Protein AF-A0A538L9P2-F1 (afdb_monomer)

Radius of gyration: 28.15 Å; Cα contacts (8 Å, |Δi|>4): 1247; chains: 1; bounding box: 87×90×68 Å

Mean predicted aligned error: 9.41 Å

pLDDT: mean 83.04, std 17.04, range [26.48, 98.75]

Nearest PDB structures (foldseek):
  8xcn-assembly1_A  TM=7.394E-01  e=8.782E-17  Gluconobacter japonicus
  8xcm-assembly1_A  TM=6.997E-01  e=2.430E-17  Gluconobacter japonicus
  8k6k-assembly1_A  TM=6.818E-01  e=1.738E-17  Gluconobacter japonicus
  8k6j-assembly1_A  TM=6.832E-01  e=4.492E-17  Gluconobacter japonicus
  3r9u-assembly1_A  TM=2.198E-01  e=2.300E-03  Campylobacter jejuni

Sequence (650 aa):
MGGARATRAVDYLDFLLGADLRGRPPLYHLGRFSGRTPFLARCRPGTRFPQDGFRRYRRLDRTELTAWSLRLDGSAAHPGLDHNAGTLGPILGWRERYRDGLAALDRSSRTLFGQGFAELDPTRREIVIARADQSFIALAYAHGVEGTFAAPEYGGNAGLAGWRSIRFDGDRQPLGYVDPVSRCELAPVSGPESGSGAAAQLALDPAGLWRIVDGVLAKPNIGRDQRVARTAASRGPGLPGGALRSATPSGVSESRRRRRRRTRAVDAVIVGSGPGASMAAFVLARAGWHVVVLERGPNPYRALGRNGYSELTGDELKAFQRGYGWPDPLTEPRTFRSPDDAGPRSHVGPVNDLPALVGGGAGLATMLAPRMREVDFVPRTRLGDIPGAILVDWPLRYRDLEAHYDAVERIIGVQGRADDPFASRRHRRFPLPPGVPLYANEVIAAGADRLGLATPTGPLAIASRAYGGRRGCNECGRCWHYGCPIGAHGGMAPVVLGRAVATGRCEVKAHSFVHAIEASGSRVTGVRYVDGRGREHTVAARHVLLGAGPIEDARLMLLSGLADRDRSGLLGRGLVFHFQTFAGGYFPDRRLHSRRGRGLARMITEFCGPPTLEEARAWAGVPGGGVVEISGLGLFGPISEGQTYPRGES

Secondary structure (DSSP, 8-state):
--STTTTTHHHHHHHHHT--TTS--TTSB-SSB-S-SPPEETTEE-SPPPPB-TTSBPPP-HHHHHHHHHHHH-TTT-TTT-TTHHHH-----HHHHHHHHHHHHHHHHHHHHSS-TTTS-HHHHHHHHHHS-HHHHHHHHHHHHHHHHS-GGGS-SGGGHHHHHTT---S-SS--EE-TTT--EE--TTSTTSS-S--------HHHHHHTTBTTB--------GGGGGGS---------------------TTS------PPPEEEEEE--SHHHHHHHHHHHHTT--EEEE-SS----TTTTT----S--S-HIIIIIS-TTS--TTTS--EE--TT--SPPEE--SSS----STTGGGGTS--B-PPPPGGGG-HHHHH---TT------SS-HHHHHHHHHHHHHHHT-B--S--TTSPP-SS--SB---PBPHHHHHHHHHHHHTT---PBPPBSB-SSSBTTBPPP---S--TTT--TTS-B--HIIIIIHHHHHTTSEEEESSEEEEEEEEETTEEEEEEEEETTS-EEEEEEEEEEE-S-HHHHHHHHHHTT-GGG-SSS-TT---------------TT----TTSSBTTSEEE-GGG--SSHHHHHHTTTPPP---EEE--GGGS-HHHHHHHS-S---

Foldseek 3Di:
DAFLVVFVLVQLVCLLLVFDLVDQRLQAFQAAAQQPFAADAWLDGDPHTDPHRNLGGDRDFQLLSLLSCCQNCWCVVPVVSQPCCVFPNTRDHPPNLVVVQQVQLQVLCCVPPVGGLVPDDPVSNVVSCVVGDVVSVLVVLLSSLCLCQFDCSSVTCPVVRSCVVVVNPPQDPQPADQDPPVRGGHFFCQDPVVDPDDLPLPQQDLVVLVVLQVVLDDQPPPDDPCVVVVVVPDDDDDDDDDDDDDDDDDDDDDDDDPPPPPPPAWAEEEEAQADVSLQVLSSQLVVVTQYEYEFQAEEQCPQQLRFLAGSFYLGQSCQPVSPHQWDDCSSVFDWDDDPPDPDDTHGDPPDPTWGGYNLTNLQAALFQDADDFQVNQQLCLLQPDDPPADDDRHPDGCVNCLSVSSSLQQLLQKEFAPPDPQHHDHPDGGPHHDGDDQQLLVVVQVVCVVVVFDKGWGIGSFACHDGSSFGHDSQQLARHSRGDRRSRGSGSRRRRNSSSVNSVRYHYAYSWAWQEFDDDDPATQWTWTAHSVRDIDTRGHRYYHYDNDLVVSLNHCVSHVVCVVDPPNCRVHNDDDDDDDDDDDDDPVDDSPQRGGRFFGIKGAVQCAHRHPVRSVVVVSDHGPGIGTRGGPSNRDSSVVSSPDPDDPD

Solvent-accessible surface area (backbone atoms only — not comparable to full-atom values): 36074 Å² total; per-residue (Å²): 143,81,52,50,76,71,7,32,10,63,45,15,49,51,44,60,74,64,47,55,74,90,55,50,27,83,68,36,55,46,31,46,35,60,38,80,43,41,33,52,29,82,65,40,78,35,92,52,58,52,70,56,14,44,88,37,46,36,61,67,52,52,66,57,41,47,43,50,46,34,49,42,55,6,24,87,75,35,67,92,68,50,87,41,35,95,57,73,45,81,46,81,8,48,57,53,49,50,54,53,44,54,50,50,46,30,52,50,24,34,74,77,68,73,38,49,47,90,72,48,56,72,73,59,40,51,59,47,58,75,71,44,66,60,70,47,52,50,52,54,48,47,50,38,38,40,12,18,51,44,65,46,83,49,46,7,8,41,94,46,41,35,31,56,75,72,71,45,83,69,84,47,49,48,61,37,46,65,41,87,84,81,65,34,48,29,45,36,91,18,22,95,74,76,50,99,58,78,87,67,76,50,65,66,54,55,66,59,58,44,61,78,26,60,89,61,50,76,78,73,87,59,73,73,70,67,83,66,60,70,80,74,73,82,78,84,88,85,85,82,88,82,80,92,81,89,82,84,91,78,91,80,78,97,81,86,81,84,74,74,76,74,71,76,64,34,51,30,35,31,39,20,34,15,57,69,28,14,50,51,45,26,55,41,20,71,56,68,35,41,33,39,33,32,16,56,17,53,61,49,41,87,46,60,30,55,48,44,47,33,36,28,25,73,48,54,56,36,28,68,78,63,40,56,44,41,74,50,62,77,77,56,62,45,64,49,71,56,96,89,50,91,65,79,61,40,66,66,60,88,71,84,76,63,43,30,24,55,6,17,49,48,40,28,40,73,34,72,56,79,77,83,33,42,32,70,28,31,46,22,80,50,53,46,89,54,92,97,57,87,70,61,53,49,100,56,48,42,82,77,40,47,49,54,51,54,38,47,36,50,66,32,31,19,12,23,54,99,61,50,91,50,54,47,92,70,95,67,78,59,75,28,60,60,57,78,62,17,60,32,27,55,58,52,40,58,52,37,48,76,72,72,44,66,60,27,48,32,32,26,26,40,20,42,37,70,50,95,77,27,45,22,36,36,39,54,23,44,32,46,55,26,11,48,32,74,22,19,50,30,22,24,30,55,58,35,30,10,33,13,32,54,67,74,27,32,47,80,42,53,27,23,41,71,63,34,55,38,66,56,92,98,41,64,43,28,36,32,28,33,38,54,84,74,47,81,46,74,48,45,15,70,38,79,45,82,28,55,44,82,66,52,40,35,48,36,40,50,71,38,70,43,55,94,71,50,87,80,74,48,82,80,52,80,86,80,76,88,84,81,84,88,86,88,85,86,58,93,94,52,90,50,58,36,38,48,16,44,45,59,40,26,28,32,49,69,43,52,40,50,30,39,60,74,58,34,61,78,50,72,43,63,82,53,81,36,76,47,77,33,56,27,73,24,67,45,50,69,38,65,52,58,66,67,54,78,87,71,94,126

Structure (mmCIF, N/CA/C/O backbone):
data_AF-A0A538L9P2-F1
#
_entry.id   AF-A0A538L9P2-F1
#
loop_
_atom_site.group_PDB
_atom_site.id
_atom_site.type_symbol
_atom_site.label_atom_id
_atom_site.label_alt_id
_atom_site.label_comp_id
_atom_site.label_asym_id
_atom_site.label_entity_id
_atom_site.label_seq_id
_atom_site.pdbx_PDB_ins_code
_atom_site.Cartn_x
_atom_site.Cartn_y
_atom_site.Cartn_z
_atom_site.occupancy
_atom_site.B_iso_or_equiv
_atom_site.auth_seq_id
_atom_site.auth_comp_id
_atom_site.auth_asym_id
_atom_site.auth_atom_id
_atom_site.pdbx_PDB_model_num
ATOM 1 N N . MET A 1 1 ? 18.833 1.373 -32.480 1.00 34.81 1 MET A N 1
ATOM 2 C CA . MET A 1 1 ? 18.647 2.720 -31.891 1.00 34.81 1 MET A CA 1
ATOM 3 C C . MET A 1 1 ? 17.757 2.600 -30.661 1.00 34.81 1 MET A C 1
ATOM 5 O O . MET A 1 1 ? 16.541 2.617 -30.787 1.00 34.81 1 MET A O 1
ATOM 9 N N . GLY A 1 2 ? 18.341 2.389 -29.485 1.00 48.31 2 GLY A N 1
ATOM 10 C CA . GLY A 1 2 ? 17.611 2.262 -28.224 1.00 48.31 2 GLY A CA 1
ATOM 11 C C . GLY A 1 2 ? 18.515 2.754 -27.104 1.00 48.31 2 GLY A C 1
ATOM 12 O O . GLY A 1 2 ? 19.701 2.453 -27.114 1.00 48.31 2 GLY A O 1
ATOM 13 N N . GLY A 1 3 ? 17.996 3.597 -26.222 1.00 66.62 3 GLY A N 1
ATOM 14 C CA . GLY A 1 3 ? 18.772 4.212 -25.148 1.00 66.62 3 GLY A CA 1
ATOM 15 C C . GLY A 1 3 ? 18.120 5.500 -24.655 1.00 66.62 3 GLY A C 1
ATOM 16 O O . GLY A 1 3 ? 17.221 6.030 -25.312 1.00 66.62 3 GLY A O 1
ATOM 17 N N . ALA A 1 4 ? 18.605 6.017 -23.525 1.00 77.06 4 ALA A N 1
ATOM 18 C CA . ALA A 1 4 ? 18.059 7.185 -22.823 1.00 77.06 4 ALA A CA 1
ATOM 19 C C . ALA A 1 4 ? 17.860 8.427 -23.720 1.00 77.06 4 ALA A C 1
ATOM 21 O O . ALA A 1 4 ? 16.920 9.199 -23.536 1.00 77.06 4 ALA A O 1
ATOM 22 N N . ARG A 1 5 ? 18.712 8.608 -24.740 1.00 81.38 5 ARG A N 1
ATOM 23 C CA . ARG A 1 5 ? 18.586 9.704 -25.714 1.00 81.38 5 ARG A CA 1
ATOM 24 C C . ARG A 1 5 ? 17.359 9.551 -26.614 1.00 81.38 5 ARG A C 1
ATOM 26 O O . ARG A 1 5 ? 16.625 10.510 -26.815 1.00 81.38 5 ARG A O 1
ATOM 33 N N . ALA A 1 6 ? 17.122 8.348 -27.136 1.00 84.44 6 ALA A N 1
ATOM 34 C CA . ALA A 1 6 ? 15.993 8.070 -28.025 1.00 84.44 6 ALA A CA 1
ATOM 35 C C . ALA A 1 6 ? 14.648 8.146 -27.286 1.00 84.44 6 ALA A C 1
ATOM 37 O O . ALA A 1 6 ? 13.630 8.481 -27.884 1.00 84.44 6 ALA A O 1
ATOM 38 N N . THR A 1 7 ? 14.650 7.863 -25.982 1.00 90.69 7 THR A N 1
ATOM 39 C CA . THR A 1 7 ? 13.464 7.964 -25.127 1.00 90.69 7 THR A CA 1
ATOM 40 C C . THR A 1 7 ? 13.250 9.360 -24.550 1.00 90.69 7 THR A C 1
ATOM 42 O O . THR A 1 7 ? 12.228 9.572 -23.906 1.00 90.69 7 THR A O 1
ATOM 45 N N . ARG A 1 8 ? 14.162 10.316 -24.786 1.00 93.44 8 ARG A N 1
ATOM 46 C CA . ARG A 1 8 ? 14.170 11.639 -24.133 1.00 93.44 8 ARG A CA 1
ATOM 47 C C . ARG A 1 8 ? 14.115 11.531 -22.603 1.00 93.44 8 ARG A C 1
ATOM 49 O O . ARG A 1 8 ? 13.429 12.295 -21.939 1.00 93.44 8 ARG A O 1
ATOM 56 N N . ALA A 1 9 ? 14.853 10.586 -22.019 1.00 93.31 9 ALA A N 1
ATOM 57 C CA . ALA A 1 9 ? 14.920 10.442 -20.562 1.00 93.31 9 ALA A CA 1
ATOM 58 C C . ALA A 1 9 ? 15.523 11.679 -19.863 1.00 93.31 9 ALA A C 1
ATOM 60 O O . ALA A 1 9 ? 15.272 11.896 -18.683 1.00 93.31 9 ALA A O 1
ATOM 61 N N . VAL A 1 10 ? 16.289 12.509 -20.581 1.00 92.38 10 VAL A N 1
ATOM 62 C CA . VAL A 1 10 ? 16.788 13.793 -20.059 1.00 92.38 10 VAL A CA 1
ATOM 63 C C . VAL A 1 10 ? 15.657 14.793 -19.806 1.00 92.38 10 VAL A C 1
ATOM 65 O O . VAL A 1 10 ? 15.643 15.442 -18.771 1.00 92.38 10 VAL A O 1
ATOM 68 N N . ASP A 1 11 ? 14.642 14.839 -20.663 1.00 95.06 11 ASP A N 1
ATOM 69 C CA . ASP A 1 11 ? 13.488 15.715 -20.469 1.00 95.06 11 ASP A CA 1
ATOM 70 C C . ASP A 1 11 ? 12.693 15.338 -19.214 1.00 95.06 11 ASP A C 1
ATOM 72 O O . ASP A 1 11 ? 12.175 16.208 -18.520 1.00 95.06 11 ASP A O 1
ATOM 76 N N . TYR A 1 12 ? 12.622 14.043 -18.885 1.00 95.75 12 TYR A N 1
ATOM 77 C CA . TYR A 1 12 ? 12.078 13.593 -17.602 1.00 95.75 12 TYR A CA 1
ATOM 78 C C . TYR A 1 12 ? 12.861 14.178 -16.421 1.00 95.75 12 TYR A C 1
ATOM 80 O O . TYR A 1 12 ? 12.257 14.650 -15.458 1.00 95.75 12 TYR A O 1
ATOM 88 N N . LEU A 1 13 ? 14.196 14.162 -16.497 1.00 94.75 13 LEU A N 1
ATOM 89 C CA . LEU A 1 13 ? 15.053 14.742 -15.464 1.00 94.75 13 LEU A CA 1
ATOM 90 C C . LEU A 1 13 ? 14.821 16.244 -15.328 1.00 94.75 13 LEU A C 1
ATOM 92 O O . LEU A 1 13 ? 14.666 16.719 -14.205 1.00 94.75 13 LEU A O 1
ATOM 96 N N . ASP A 1 14 ? 14.724 16.970 -16.440 1.00 93.50 14 ASP A N 1
ATOM 97 C CA . ASP A 1 14 ? 14.429 18.405 -16.429 1.00 93.50 14 ASP A CA 1
ATOM 98 C C . ASP A 1 14 ? 13.055 18.685 -15.804 1.00 93.50 14 ASP A C 1
ATOM 100 O O . ASP A 1 14 ? 12.916 19.589 -14.980 1.00 93.50 14 ASP A O 1
ATOM 104 N N . PHE A 1 15 ? 12.044 17.869 -16.115 1.00 92.62 15 PHE A N 1
ATOM 105 C CA . PHE A 1 15 ? 10.709 17.975 -15.517 1.00 92.62 15 PHE A CA 1
ATOM 106 C C . PHE A 1 15 ? 10.709 17.686 -14.011 1.00 92.62 15 PHE A C 1
ATOM 108 O O . PHE A 1 15 ? 10.033 18.381 -13.248 1.00 92.62 15 PHE A O 1
ATOM 115 N N . LEU A 1 16 ? 11.443 16.660 -13.576 1.00 95.56 16 LEU A N 1
ATOM 116 C CA . LEU A 1 16 ? 11.519 16.246 -12.177 1.00 95.56 16 LEU A CA 1
ATOM 117 C C . LEU A 1 16 ? 12.330 17.241 -11.342 1.00 95.56 16 LEU A C 1
ATOM 119 O O . LEU A 1 16 ? 11.842 17.754 -10.334 1.00 95.56 16 LEU A O 1
ATOM 123 N N . LEU A 1 17 ? 13.562 17.529 -11.761 1.00 95.81 17 LEU A N 1
ATOM 124 C CA . LEU A 1 17 ? 14.470 18.422 -11.050 1.00 95.81 17 LEU A CA 1
ATOM 125 C C . LEU A 1 17 ? 14.028 19.880 -11.178 1.00 95.81 17 LEU A C 1
ATOM 127 O O . LEU A 1 17 ? 14.246 20.649 -10.250 1.00 95.81 17 LEU A O 1
ATOM 131 N N . GLY A 1 18 ? 13.354 20.270 -12.259 1.00 94.00 18 GLY A N 1
ATOM 132 C CA . GLY A 1 18 ? 12.796 21.611 -12.455 1.00 94.00 18 GLY A CA 1
ATOM 133 C C . GLY A 1 18 ? 11.429 21.844 -11.803 1.00 94.00 18 GLY A C 1
ATOM 134 O O . GLY A 1 18 ? 10.872 22.932 -11.939 1.00 94.00 18 GLY A O 1
ATOM 135 N N . ALA A 1 19 ? 10.865 20.858 -11.098 1.00 93.12 19 ALA A N 1
ATOM 136 C CA . ALA A 1 19 ? 9.507 20.950 -10.568 1.00 93.12 19 ALA A CA 1
ATOM 137 C C . ALA A 1 19 ? 9.310 22.136 -9.593 1.00 93.12 19 ALA A C 1
ATOM 139 O O . ALA A 1 19 ? 9.990 22.240 -8.568 1.00 93.12 19 ALA A O 1
ATOM 140 N N . ASP A 1 20 ? 8.316 22.995 -9.872 1.00 91.62 20 ASP A N 1
ATOM 141 C CA . ASP A 1 20 ? 7.797 23.984 -8.913 1.00 91.62 20 ASP A CA 1
ATOM 142 C C . ASP A 1 20 ? 6.723 23.341 -8.027 1.00 91.62 20 ASP A C 1
ATOM 144 O O . ASP A 1 20 ? 5.589 23.075 -8.449 1.00 91.62 20 ASP A O 1
ATOM 148 N N . LEU A 1 21 ? 7.078 23.112 -6.763 1.00 93.06 21 LEU A N 1
ATOM 149 C CA . LEU A 1 21 ? 6.217 22.439 -5.795 1.00 93.06 21 LEU A CA 1
ATOM 150 C C . LEU A 1 21 ? 5.028 23.292 -5.315 1.00 93.06 21 LEU A C 1
ATOM 152 O O . LEU A 1 21 ? 4.097 22.751 -4.716 1.00 93.06 21 LEU A O 1
ATOM 156 N N . ARG A 1 22 ? 5.001 24.607 -5.587 1.00 85.56 22 ARG A N 1
ATOM 157 C CA . ARG A 1 22 ? 3.917 25.507 -5.134 1.00 85.56 22 ARG A CA 1
ATOM 158 C C . ARG A 1 22 ? 2.593 25.258 -5.862 1.00 85.56 22 ARG A C 1
ATOM 160 O O . ARG A 1 22 ? 1.526 25.585 -5.335 1.00 85.56 22 ARG A O 1
ATOM 167 N N . GLY A 1 23 ? 2.661 24.693 -7.067 1.00 88.38 23 GLY A N 1
ATOM 168 C CA . GLY A 1 23 ? 1.517 24.442 -7.938 1.00 88.38 23 GLY A CA 1
ATOM 169 C C . GLY A 1 23 ? 1.015 22.997 -7.898 1.00 88.38 23 GLY A C 1
ATOM 170 O O . GLY A 1 23 ? 0.610 22.463 -6.865 1.00 88.38 23 GLY A O 1
ATOM 171 N N . ARG A 1 24 ? 0.971 22.379 -9.079 1.00 88.81 24 ARG A N 1
ATOM 172 C CA . ARG A 1 24 ? 0.635 20.966 -9.299 1.00 88.81 24 ARG A CA 1
ATOM 173 C C . ARG A 1 24 ? 1.837 20.315 -9.980 1.00 88.81 24 ARG A C 1
ATOM 175 O O . ARG A 1 24 ? 1.805 20.160 -11.201 1.00 88.81 24 ARG A O 1
ATOM 182 N N . PRO A 1 25 ? 2.915 20.048 -9.226 1.00 93.06 25 PRO A N 1
ATOM 183 C CA . PRO A 1 25 ? 4.155 19.552 -9.807 1.00 93.06 25 PRO A CA 1
ATOM 184 C C . PRO A 1 25 ? 3.927 18.191 -10.484 1.00 93.06 25 PRO A C 1
ATOM 186 O O . PRO A 1 25 ? 3.004 17.471 -10.081 1.00 93.06 25 PRO A O 1
ATOM 189 N N . PRO A 1 26 ? 4.753 17.806 -11.476 1.00 91.44 26 PRO A N 1
ATOM 190 C CA . PRO A 1 26 ? 4.618 16.564 -12.242 1.00 91.44 26 PRO A CA 1
ATOM 191 C C . PRO A 1 26 ? 5.008 15.308 -11.432 1.00 91.44 26 PRO A C 1
ATOM 193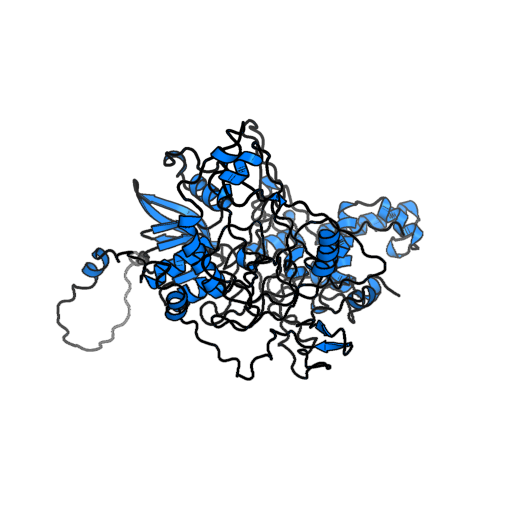 O O . PRO A 1 26 ? 5.797 14.472 -11.865 1.00 91.44 26 PRO A O 1
ATOM 196 N N . LEU A 1 27 ? 4.452 15.171 -10.226 1.00 93.00 27 LEU A N 1
ATOM 197 C CA . LEU A 1 27 ? 4.784 14.136 -9.246 1.00 93.00 27 LEU A CA 1
ATOM 198 C C . LEU A 1 27 ? 3.723 13.038 -9.166 1.00 93.00 27 LEU A C 1
ATOM 200 O O . LEU A 1 27 ? 4.051 11.857 -9.106 1.00 93.00 27 LEU A O 1
ATOM 204 N N . TYR A 1 28 ? 2.444 13.403 -9.206 1.00 93.12 28 TYR A N 1
ATOM 205 C CA . TYR A 1 28 ? 1.362 12.427 -9.109 1.00 93.12 28 TYR A CA 1
ATOM 206 C C . TYR A 1 28 ? 0.238 12.760 -10.079 1.00 93.12 28 TYR A C 1
ATOM 208 O O . TYR A 1 28 ? -0.406 13.805 -9.949 1.00 93.12 28 TYR A O 1
ATOM 216 N N . HIS A 1 29 ? -0.055 11.856 -11.011 1.00 91.81 29 HIS A N 1
ATOM 217 C CA . HIS A 1 29 ? -1.245 11.973 -11.850 1.00 91.81 29 HIS A CA 1
ATOM 218 C C . HIS A 1 29 ? -2.541 11.951 -11.018 1.00 91.81 29 HIS A C 1
ATOM 220 O O . HIS A 1 29 ? -2.654 11.246 -10.003 1.00 91.81 29 HIS A O 1
ATOM 226 N N . LEU A 1 30 ? -3.537 12.725 -11.461 1.00 86.75 30 LEU A N 1
ATOM 227 C CA . LEU A 1 30 ? -4.842 12.856 -10.801 1.00 86.75 30 LEU A CA 1
ATOM 228 C C . LEU A 1 30 ? -5.816 11.732 -11.128 1.00 86.75 30 LEU A C 1
ATOM 230 O O . LEU A 1 30 ? -6.675 11.416 -10.306 1.00 86.75 30 LEU A O 1
ATOM 234 N N . GLY A 1 31 ? -5.778 11.220 -12.355 1.00 81.12 31 GLY A N 1
ATOM 235 C CA . GLY A 1 31 ? -6.826 10.337 -12.846 1.00 81.12 31 GLY A CA 1
ATOM 236 C C . GLY A 1 31 ? -6.331 8.952 -13.227 1.00 81.12 31 GLY A C 1
ATOM 237 O O . GLY A 1 31 ? -5.147 8.695 -13.376 1.00 81.12 31 GLY A O 1
ATOM 238 N N . ARG A 1 32 ? -7.302 8.054 -13.370 1.00 82.94 32 ARG A N 1
ATOM 239 C CA . ARG A 1 32 ? -7.144 6.591 -13.406 1.00 82.94 32 ARG A CA 1
ATOM 240 C C . ARG A 1 32 ? -6.430 6.051 -14.630 1.00 82.94 32 ARG A C 1
ATOM 242 O O . ARG A 1 32 ? -5.802 4.999 -14.557 1.00 82.94 32 ARG A O 1
ATOM 249 N N . PHE A 1 33 ? -6.632 6.727 -15.750 1.00 85.94 33 PHE A N 1
ATOM 250 C CA . PHE A 1 33 ? -6.296 6.248 -17.078 1.00 85.94 33 PHE A CA 1
ATOM 251 C C . PHE A 1 33 ? -5.593 7.351 -17.848 1.00 85.94 33 PHE A C 1
ATOM 253 O O . PHE A 1 33 ? -5.874 8.528 -17.637 1.00 85.94 33 PHE A O 1
ATOM 260 N N . SER A 1 34 ? -4.738 6.957 -18.778 1.00 87.69 34 SER A N 1
ATOM 261 C CA . SER A 1 34 ? -4.007 7.872 -19.649 1.00 87.69 34 SER A CA 1
ATOM 262 C C . SER A 1 34 ? -4.826 8.413 -20.814 1.00 87.69 34 SER A C 1
ATOM 264 O O . SER A 1 34 ? -4.349 9.256 -21.554 1.00 87.69 34 SER A O 1
ATOM 266 N N . GLY A 1 35 ? -6.025 7.877 -21.068 1.00 86.25 35 GLY A N 1
ATOM 267 C CA . GLY A 1 35 ? -6.791 8.219 -22.272 1.00 86.25 35 GLY A CA 1
ATOM 268 C C . GLY A 1 35 ? -6.109 7.825 -23.591 1.00 86.25 35 GLY A C 1
ATOM 269 O O . GLY A 1 35 ? -6.653 8.123 -24.647 1.00 86.25 35 GLY A O 1
ATOM 270 N N . ARG A 1 36 ? -4.948 7.147 -23.559 1.00 87.69 36 ARG A N 1
ATOM 271 C CA . ARG A 1 36 ? -4.148 6.815 -24.752 1.00 87.69 36 ARG A CA 1
ATOM 272 C C . ARG A 1 36 ? -4.663 5.595 -25.511 1.00 87.69 36 ARG A C 1
ATOM 274 O O . ARG A 1 36 ? -4.461 5.505 -26.716 1.00 87.69 36 ARG A O 1
ATOM 281 N N . THR A 1 37 ? -5.327 4.664 -24.822 1.00 81.62 37 THR A N 1
ATOM 282 C CA . THR A 1 37 ? -5.864 3.441 -25.439 1.00 81.62 37 THR A CA 1
ATOM 283 C C . THR A 1 37 ? -7.383 3.405 -25.303 1.00 81.62 37 THR A C 1
ATOM 285 O O . THR A 1 37 ? -7.878 3.633 -24.193 1.00 81.62 37 THR A O 1
ATOM 288 N N . PRO A 1 38 ? -8.136 3.116 -26.381 1.00 78.94 38 PRO A N 1
ATOM 289 C CA . PRO A 1 38 ? -9.568 2.921 -26.255 1.00 78.94 38 PRO A CA 1
ATOM 290 C C . PRO A 1 38 ? -9.864 1.642 -25.469 1.00 78.94 38 PRO A C 1
ATOM 292 O O . PRO A 1 38 ? -9.035 0.728 -25.385 1.00 78.94 38 PRO A O 1
ATOM 295 N N . PHE A 1 39 ? -11.070 1.555 -24.915 1.00 76.88 39 PHE A N 1
ATOM 296 C CA . PHE A 1 39 ? -11.539 0.300 -24.341 1.00 76.88 39 PHE A CA 1
ATOM 297 C C . PHE A 1 39 ? -11.572 -0.791 -25.414 1.00 76.88 39 PHE A C 1
ATOM 299 O O . PHE A 1 39 ? -11.878 -0.533 -26.575 1.00 76.88 39 PHE A O 1
ATOM 306 N N . LEU A 1 40 ? -11.226 -2.015 -25.025 1.00 73.00 40 LEU A N 1
ATOM 307 C CA . LEU A 1 40 ? -11.274 -3.179 -25.905 1.00 73.00 40 LEU A CA 1
ATOM 308 C C . LEU A 1 40 ? -12.715 -3.512 -26.306 1.00 73.00 40 LEU A C 1
ATOM 310 O O . LEU A 1 40 ? -13.561 -3.647 -25.428 1.00 73.00 40 LEU A O 1
ATOM 314 N N . ALA A 1 41 ? -12.946 -3.719 -27.604 1.00 71.12 41 ALA A N 1
ATOM 315 C CA . ALA A 1 41 ? -14.135 -4.375 -28.138 1.00 71.12 41 ALA A CA 1
ATOM 316 C C . ALA A 1 41 ? -13.776 -5.806 -28.586 1.00 71.12 41 ALA A C 1
ATOM 318 O O . ALA A 1 41 ? -12.607 -6.201 -28.606 1.00 71.12 41 ALA A O 1
ATOM 319 N N . ARG A 1 42 ? -14.776 -6.620 -28.940 1.00 74.19 42 ARG A N 1
ATOM 320 C CA . ARG A 1 42 ? -14.540 -7.991 -29.419 1.00 74.19 42 ARG A CA 1
ATOM 321 C C . ARG A 1 42 ? -13.708 -7.973 -30.708 1.00 74.19 42 ARG A C 1
ATOM 323 O O . ARG A 1 42 ? -14.174 -7.484 -31.734 1.00 74.19 42 ARG A O 1
ATOM 330 N N . CYS A 1 43 ? -12.498 -8.528 -30.651 1.00 73.44 43 CYS A N 1
ATOM 331 C CA . CYS A 1 43 ? -11.565 -8.672 -31.773 1.00 73.44 43 CYS A CA 1
ATOM 332 C C . CYS A 1 43 ? -11.060 -7.372 -32.410 1.00 73.44 43 CYS A C 1
ATOM 334 O O . CYS A 1 43 ? -10.397 -7.436 -33.446 1.00 73.44 43 CYS A O 1
ATOM 336 N N . ARG A 1 44 ? -11.353 -6.197 -31.834 1.00 73.75 44 ARG A N 1
ATOM 337 C CA . ARG A 1 44 ? -10.911 -4.887 -32.338 1.00 73.75 44 ARG A CA 1
ATOM 338 C C . ARG A 1 44 ? -10.749 -3.888 -31.184 1.00 73.75 44 ARG A C 1
ATOM 340 O O . ARG A 1 44 ? -11.443 -4.007 -30.173 1.00 73.75 44 ARG A O 1
ATOM 347 N N . PRO A 1 45 ? -9.886 -2.866 -31.314 1.00 72.12 45 PRO A N 1
ATOM 348 C CA . PRO A 1 45 ? -9.948 -1.702 -30.436 1.00 72.12 45 PRO A CA 1
ATOM 349 C C . PRO A 1 45 ? -11.349 -1.078 -30.509 1.00 72.12 45 PRO A C 1
ATOM 351 O O . PRO A 1 45 ? -11.908 -0.939 -31.597 1.00 72.12 45 PRO A O 1
ATOM 354 N N . GLY A 1 46 ? -11.935 -0.727 -29.366 1.00 74.94 46 GLY A N 1
ATOM 355 C CA . GLY A 1 46 ? -13.191 0.017 -29.339 1.00 74.94 46 GLY A CA 1
ATOM 356 C C . GLY A 1 46 ? -13.002 1.463 -29.801 1.00 74.94 46 GLY A C 1
ATOM 357 O O . GLY A 1 46 ? -11.892 1.925 -30.054 1.00 74.94 46 GLY A O 1
ATOM 358 N N . THR A 1 47 ? -14.103 2.206 -29.886 1.00 81.19 47 THR A N 1
ATOM 359 C CA . THR A 1 47 ? -14.101 3.626 -30.290 1.00 81.19 47 THR A CA 1
ATOM 360 C C . THR A 1 47 ? -14.182 4.590 -29.105 1.00 81.19 47 THR A C 1
ATOM 362 O O . THR A 1 47 ? -14.051 5.801 -29.270 1.00 81.19 47 THR A O 1
ATOM 365 N N . ARG A 1 48 ? -14.400 4.070 -27.889 1.00 81.50 48 ARG A N 1
ATOM 366 C CA . ARG A 1 48 ? -14.543 4.865 -26.664 1.00 81.50 48 ARG A CA 1
ATOM 367 C C . ARG A 1 48 ? -13.228 4.924 -25.900 1.00 81.50 48 ARG A C 1
ATOM 369 O O . ARG A 1 48 ? -12.678 3.889 -25.528 1.00 81.50 48 ARG A O 1
ATOM 376 N N . PHE A 1 49 ? -12.783 6.137 -25.596 1.00 82.62 49 PHE A N 1
ATOM 377 C CA . PHE A 1 49 ? -11.594 6.386 -24.787 1.00 82.62 49 PHE A CA 1
ATOM 378 C C . PHE A 1 49 ? -11.969 6.710 -23.336 1.00 82.62 49 PHE A C 1
ATOM 380 O O . PHE A 1 49 ? -12.969 7.396 -23.095 1.00 82.62 49 PHE A O 1
ATOM 387 N N . PRO A 1 50 ? -11.187 6.242 -22.348 1.00 80.06 50 PRO A N 1
ATOM 388 C CA . PRO A 1 50 ? -11.317 6.741 -20.991 1.00 80.06 50 PRO A CA 1
ATOM 389 C C . PRO A 1 50 ? -10.894 8.213 -20.920 1.00 80.06 50 PRO A C 1
ATOM 391 O O . PRO A 1 50 ? -10.088 8.686 -21.719 1.00 80.06 50 PRO A O 1
ATOM 394 N N . GLN A 1 51 ? -11.396 8.931 -19.915 1.00 83.81 51 GLN A N 1
ATOM 395 C CA . GLN A 1 51 ? -10.915 10.278 -19.625 1.00 83.81 51 GLN A CA 1
ATOM 396 C C . GLN A 1 51 ? -9.412 10.247 -19.319 1.00 83.81 51 GLN A C 1
ATOM 398 O O . GLN A 1 51 ? -8.975 9.483 -18.455 1.00 83.81 51 GLN A O 1
ATOM 403 N N . ASP A 1 52 ? -8.656 11.114 -19.992 1.00 89.19 52 ASP A N 1
ATOM 404 C CA . ASP A 1 52 ? -7.227 11.290 -19.753 1.00 89.19 52 ASP A CA 1
ATOM 405 C C . ASP A 1 52 ? -6.990 11.995 -18.411 1.00 89.19 52 ASP A C 1
ATOM 407 O O . ASP A 1 52 ? -7.149 13.208 -18.242 1.00 89.19 52 ASP A O 1
ATOM 411 N N . GLY A 1 53 ? -6.669 11.174 -17.423 1.00 87.81 53 GLY A N 1
ATOM 412 C CA . GLY A 1 53 ? -6.315 11.563 -16.075 1.00 87.81 53 GLY A CA 1
ATOM 413 C C . GLY A 1 53 ? -4.830 11.832 -15.868 1.00 87.81 53 GLY A C 1
ATOM 414 O O . GLY A 1 53 ? -4.475 12.399 -14.833 1.00 87.81 53 GLY A O 1
ATOM 415 N N . PHE A 1 54 ? -3.984 11.422 -16.814 1.00 91.06 54 PHE A N 1
ATOM 416 C CA . PHE A 1 54 ? -2.531 11.540 -16.712 1.00 91.06 54 PHE A CA 1
ATOM 417 C C . PHE A 1 54 ? -2.078 12.936 -17.153 1.00 91.06 54 PHE A C 1
ATOM 419 O O . PHE A 1 54 ? -1.163 13.503 -16.566 1.00 91.06 54 PHE A O 1
ATOM 426 N N . ARG A 1 55 ? -2.831 13.600 -18.039 1.00 89.06 55 ARG A N 1
ATOM 427 C CA . ARG A 1 55 ? -2.635 15.028 -18.369 1.00 89.06 55 ARG A CA 1
ATOM 428 C C . ARG A 1 55 ? -2.694 16.000 -17.189 1.00 89.06 55 ARG A C 1
ATOM 430 O O . ARG A 1 55 ? -2.385 17.176 -17.361 1.00 89.06 55 ARG A O 1
ATOM 437 N N . ARG A 1 56 ? -3.170 15.579 -16.014 1.00 91.00 56 ARG A N 1
ATOM 438 C CA . ARG A 1 56 ? -3.336 16.462 -14.853 1.00 91.00 56 ARG A CA 1
ATOM 439 C C . ARG A 1 56 ? -2.597 15.930 -13.640 1.00 91.00 56 ARG A C 1
ATOM 441 O O . ARG A 1 56 ? -2.716 14.756 -13.299 1.00 91.00 56 ARG A O 1
ATOM 448 N N . TYR A 1 57 ? -1.960 16.847 -12.920 1.00 92.38 57 TYR A N 1
ATOM 449 C CA . TYR A 1 57 ? -1.213 16.551 -11.705 1.00 92.38 57 TYR A CA 1
ATOM 450 C C . TYR A 1 57 ? -1.923 16.998 -10.427 1.00 92.38 57 TYR A C 1
ATOM 452 O O . TYR A 1 57 ? -2.703 17.968 -10.401 1.00 92.38 57 TYR A O 1
ATOM 460 N N . ARG A 1 58 ? -1.695 16.236 -9.355 1.00 91.00 58 ARG A N 1
ATOM 461 C CA . ARG A 1 58 ? -2.206 16.527 -8.018 1.00 91.00 58 ARG A CA 1
ATOM 462 C C . ARG A 1 58 ? -1.393 17.656 -7.394 1.00 91.00 58 ARG A C 1
ATOM 464 O O . ARG A 1 58 ? -0.214 17.832 -7.673 1.00 91.00 58 ARG A O 1
ATOM 471 N N . ARG A 1 59 ? -2.056 18.429 -6.540 1.00 90.69 59 ARG A N 1
ATOM 472 C CA . ARG A 1 59 ? -1.366 19.303 -5.597 1.00 90.69 59 ARG A CA 1
ATOM 473 C C . ARG A 1 59 ? -0.868 18.451 -4.432 1.00 90.69 59 ARG A C 1
ATOM 475 O O . ARG A 1 59 ? -1.627 17.607 -3.958 1.00 90.69 59 ARG A O 1
ATOM 482 N N . LEU A 1 60 ? 0.357 18.693 -3.987 1.00 90.75 60 LEU A N 1
ATOM 483 C CA . LEU A 1 60 ? 0.888 18.045 -2.794 1.00 90.75 60 LEU A CA 1
ATOM 484 C C . LEU A 1 60 ? 0.152 18.533 -1.544 1.00 90.75 60 LEU A C 1
ATOM 486 O O . LEU A 1 60 ? -0.218 19.710 -1.452 1.00 90.75 60 LEU A O 1
ATOM 490 N N . ASP A 1 61 ? -0.064 17.639 -0.586 1.00 86.75 61 ASP A N 1
ATOM 491 C CA . ASP A 1 61 ? -0.378 18.066 0.776 1.00 86.75 61 ASP A CA 1
ATOM 492 C C . ASP A 1 61 ? 0.875 18.606 1.496 1.00 86.75 61 ASP A C 1
ATOM 494 O O . ASP A 1 61 ? 1.956 18.678 0.915 1.00 86.75 61 ASP A O 1
ATOM 498 N N . ARG A 1 62 ? 0.733 19.062 2.746 1.00 86.81 62 ARG A N 1
ATOM 499 C CA . ARG A 1 62 ? 1.846 19.676 3.483 1.00 86.81 62 ARG A CA 1
ATOM 500 C C . ARG A 1 62 ? 2.968 18.682 3.799 1.00 86.81 62 ARG A C 1
ATOM 502 O O . ARG A 1 62 ? 4.124 19.078 3.727 1.00 86.81 62 ARG A O 1
ATOM 509 N N . THR A 1 63 ? 2.643 17.436 4.136 1.00 87.50 63 THR A N 1
ATOM 510 C CA . THR A 1 63 ? 3.640 16.402 4.449 1.00 87.50 63 THR A CA 1
ATOM 511 C C . THR A 1 63 ? 4.372 15.984 3.179 1.00 87.50 63 THR A C 1
ATOM 513 O O . THR A 1 63 ? 5.600 15.972 3.155 1.00 87.50 63 THR A O 1
ATOM 516 N N . GLU A 1 64 ? 3.628 15.748 2.095 1.00 91.44 64 GLU A N 1
ATOM 517 C CA . GLU A 1 64 ? 4.191 15.475 0.772 1.00 91.44 64 GLU A CA 1
ATOM 518 C C . GLU A 1 64 ? 5.080 16.636 0.299 1.00 91.44 64 GLU A C 1
ATOM 520 O O . GLU A 1 64 ? 6.173 16.405 -0.210 1.00 91.44 64 GLU A O 1
ATOM 525 N N . LEU A 1 65 ? 4.642 17.886 0.485 1.00 92.56 65 LEU A N 1
ATOM 526 C CA . LEU A 1 65 ? 5.422 19.074 0.139 1.00 92.56 65 LEU A CA 1
ATOM 527 C C . LEU A 1 65 ? 6.737 19.125 0.921 1.00 92.56 65 LEU A C 1
ATOM 529 O O . LEU A 1 65 ? 7.776 19.318 0.304 1.00 92.56 65 LEU A O 1
ATOM 533 N N . THR A 1 66 ? 6.705 18.909 2.239 1.00 92.25 66 THR A N 1
ATOM 534 C CA . THR A 1 66 ? 7.919 18.843 3.066 1.00 92.25 66 THR A CA 1
ATOM 535 C C . THR A 1 66 ? 8.877 17.769 2.554 1.00 92.25 66 THR A C 1
ATOM 537 O O . THR A 1 66 ? 10.043 18.066 2.303 1.00 92.25 66 THR A O 1
ATOM 540 N N . ALA A 1 67 ? 8.389 16.544 2.342 1.00 93.19 67 ALA A N 1
ATOM 541 C CA . ALA A 1 67 ? 9.221 15.445 1.864 1.00 93.19 67 ALA A CA 1
ATOM 542 C C . ALA A 1 67 ? 9.847 15.743 0.493 1.00 93.19 67 ALA A C 1
ATOM 544 O O . ALA A 1 67 ? 11.040 15.522 0.293 1.00 93.19 67 ALA A O 1
ATOM 545 N N . TRP A 1 68 ? 9.069 16.288 -0.447 1.00 95.56 68 TRP A N 1
ATOM 546 C CA . TRP A 1 68 ? 9.560 16.631 -1.783 1.00 95.56 68 TRP A CA 1
ATOM 547 C C . TRP A 1 68 ? 10.501 17.838 -1.794 1.00 95.56 68 TRP A C 1
ATOM 549 O O . TRP A 1 68 ? 11.458 17.831 -2.566 1.00 95.56 68 TRP A O 1
ATOM 559 N N . SER A 1 69 ? 10.287 18.833 -0.929 1.00 95.62 69 SER A N 1
ATOM 560 C CA . SER A 1 69 ? 11.227 19.943 -0.732 1.00 95.62 69 SER A CA 1
ATOM 561 C C . SER A 1 69 ? 12.575 19.435 -0.228 1.00 95.62 69 SER A C 1
ATOM 563 O O . SER A 1 69 ? 13.599 19.744 -0.829 1.00 95.62 69 SER A O 1
ATOM 565 N N . LEU A 1 70 ? 12.587 18.586 0.804 1.00 95.56 70 LEU A N 1
ATOM 566 C CA . LEU A 1 70 ? 13.823 17.991 1.321 1.00 95.56 70 LEU A CA 1
ATOM 567 C C . LEU A 1 70 ? 14.503 17.089 0.282 1.00 95.56 70 LEU A C 1
ATOM 569 O O . LEU A 1 70 ? 15.716 17.140 0.111 1.00 95.56 70 LEU A O 1
ATOM 573 N N . ARG A 1 71 ? 13.730 16.298 -0.467 1.00 95.50 71 ARG A N 1
ATOM 574 C CA . ARG A 1 71 ? 14.249 15.400 -1.506 1.00 95.50 71 ARG A CA 1
ATOM 575 C C . ARG A 1 71 ? 14.900 16.149 -2.670 1.00 95.50 71 ARG A C 1
ATOM 577 O O . ARG A 1 71 ? 15.945 15.720 -3.150 1.00 95.50 71 ARG A O 1
ATOM 584 N N . LEU A 1 72 ? 14.302 17.247 -3.134 1.00 96.75 72 LEU A N 1
ATOM 585 C CA . LEU A 1 72 ? 14.819 18.014 -4.271 1.00 96.75 72 LEU A CA 1
ATOM 586 C C . LEU A 1 72 ? 15.931 18.985 -3.869 1.00 96.75 72 LEU A C 1
ATOM 588 O O . LEU A 1 72 ? 16.950 19.045 -4.558 1.00 96.75 72 LEU A O 1
ATOM 592 N N . ASP A 1 73 ? 15.743 19.713 -2.769 1.00 96.06 73 ASP A N 1
ATOM 593 C CA . ASP A 1 73 ? 16.587 20.853 -2.394 1.00 96.06 73 ASP A CA 1
ATOM 594 C C . ASP A 1 73 ? 17.504 20.579 -1.196 1.00 96.06 73 ASP A C 1
ATOM 596 O O . ASP A 1 73 ? 18.490 21.287 -1.016 1.00 96.06 73 ASP A O 1
ATOM 600 N N . GLY A 1 74 ? 17.212 19.556 -0.392 1.00 95.44 74 GLY A N 1
ATOM 601 C CA . GLY A 1 74 ? 17.997 19.202 0.788 1.00 95.44 74 GLY A CA 1
ATOM 602 C C . GLY A 1 74 ? 17.668 20.026 2.032 1.00 95.44 74 GLY A C 1
ATOM 603 O O . GLY A 1 74 ? 16.945 21.027 1.992 1.00 95.44 74 GLY A O 1
ATOM 604 N N . SER A 1 75 ? 18.218 19.596 3.166 1.00 94.50 75 SER A N 1
ATOM 605 C CA . SER A 1 75 ? 17.989 20.225 4.474 1.00 94.50 75 SER A CA 1
ATOM 606 C C . SER A 1 75 ? 18.606 21.617 4.568 1.00 94.50 75 SER A C 1
ATOM 608 O O . SER A 1 75 ? 18.033 22.495 5.206 1.00 94.50 75 SER A O 1
ATOM 610 N N . ALA A 1 76 ? 19.743 21.852 3.903 1.00 93.25 76 ALA A N 1
ATOM 611 C CA . ALA A 1 76 ? 20.425 23.148 3.915 1.00 93.25 76 ALA A CA 1
ATOM 612 C C . ALA A 1 76 ? 19.578 24.267 3.283 1.00 93.25 76 ALA A C 1
ATOM 614 O O . ALA A 1 76 ? 19.586 25.397 3.766 1.00 93.25 76 ALA A O 1
ATOM 615 N N . ALA A 1 77 ? 18.803 23.946 2.243 1.00 93.75 77 ALA A N 1
ATOM 616 C CA . ALA A 1 77 ? 17.877 24.883 1.612 1.00 93.75 77 ALA A CA 1
ATOM 617 C C . ALA A 1 77 ? 16.594 25.105 2.434 1.00 93.75 77 ALA A C 1
ATOM 619 O O . ALA A 1 77 ? 15.932 26.132 2.281 1.00 93.75 77 ALA A O 1
ATOM 620 N N . HIS A 1 78 ? 16.249 24.159 3.316 1.00 90.44 78 HIS A N 1
ATOM 621 C CA . HIS A 1 78 ? 15.017 24.168 4.107 1.00 90.44 78 HIS A CA 1
ATOM 622 C C . HIS A 1 78 ? 15.260 23.812 5.585 1.00 90.44 78 HIS A C 1
ATOM 624 O O . HIS A 1 78 ? 14.664 22.857 6.093 1.00 90.44 78 HIS A O 1
ATOM 630 N N . PRO A 1 79 ? 16.075 24.583 6.329 1.00 83.06 79 PRO A N 1
ATOM 631 C CA . PRO A 1 79 ? 16.473 24.218 7.693 1.00 83.06 79 PRO A CA 1
ATOM 632 C C . PRO A 1 79 ? 15.284 24.109 8.661 1.00 83.06 79 PRO A C 1
ATOM 634 O O . PRO A 1 79 ? 15.321 23.339 9.613 1.00 83.06 79 PRO A O 1
ATOM 637 N N . GLY A 1 80 ? 14.193 24.839 8.405 1.00 86.56 80 GLY A N 1
ATOM 638 C CA . GLY A 1 80 ? 12.962 24.763 9.198 1.00 86.56 80 GLY A CA 1
ATOM 639 C C . GLY A 1 80 ? 12.036 23.587 8.860 1.00 86.56 80 GLY A C 1
ATOM 640 O O . GLY A 1 80 ? 11.014 23.437 9.527 1.00 86.56 80 GLY A O 1
ATOM 641 N N . LEU A 1 81 ? 12.344 22.796 7.825 1.00 87.56 81 LEU A N 1
ATOM 642 C CA . LEU A 1 81 ? 11.536 21.649 7.391 1.00 87.56 81 LEU A CA 1
ATOM 643 C C . LEU A 1 81 ? 12.137 20.299 7.800 1.00 87.56 81 LEU A C 1
ATOM 645 O O . LEU A 1 81 ? 11.393 19.325 7.910 1.00 87.56 81 LEU A O 1
ATOM 649 N N . ASP A 1 82 ? 13.449 20.227 8.040 1.00 88.19 82 ASP A N 1
ATOM 650 C CA . ASP A 1 82 ? 14.115 18.990 8.451 1.00 88.19 82 ASP A CA 1
ATOM 651 C C . ASP A 1 82 ? 14.035 18.770 9.968 1.00 88.19 82 ASP A C 1
ATOM 653 O O . ASP A 1 82 ? 14.986 18.961 10.726 1.00 88.19 82 ASP A O 1
ATOM 657 N N . HIS A 1 83 ? 12.860 18.345 10.424 1.00 86.94 83 HIS A N 1
ATOM 658 C CA . HIS A 1 83 ? 12.642 17.991 11.827 1.00 86.94 83 HIS A CA 1
ATOM 659 C C . HIS A 1 83 ? 13.342 16.686 12.243 1.00 86.94 83 HIS A C 1
ATOM 661 O O . HIS A 1 83 ? 13.390 16.381 13.434 1.00 86.94 83 HIS A O 1
ATOM 667 N N . ASN A 1 84 ? 13.878 15.921 11.286 1.00 87.94 84 ASN A N 1
ATOM 668 C CA . ASN A 1 84 ? 14.430 14.587 11.504 1.00 87.94 84 ASN A CA 1
ATOM 669 C C . ASN A 1 84 ? 15.959 14.528 11.336 1.00 87.94 84 ASN A C 1
ATOM 671 O O . ASN A 1 84 ? 16.524 13.443 11.475 1.00 87.94 84 ASN A O 1
ATOM 675 N N . ALA A 1 85 ? 16.641 15.662 11.134 1.00 87.25 85 ALA A N 1
ATOM 676 C CA . ALA A 1 85 ? 18.096 15.749 10.964 1.00 87.25 85 ALA A CA 1
ATOM 677 C C . ALA A 1 85 ? 18.889 15.044 12.078 1.00 87.25 85 ALA A C 1
ATOM 679 O O . ALA A 1 85 ? 19.902 14.403 11.821 1.00 87.25 85 ALA A O 1
ATOM 680 N N . GLY A 1 86 ? 18.413 15.109 13.327 1.00 84.38 86 GLY A N 1
ATOM 681 C CA . GLY A 1 86 ? 19.057 14.423 14.455 1.00 84.38 86 GLY A CA 1
ATOM 682 C C . GLY A 1 86 ? 18.978 12.891 14.393 1.00 84.38 86 GLY A C 1
ATOM 683 O O . GLY A 1 86 ? 19.715 12.215 15.099 1.00 84.38 86 GLY A O 1
ATOM 684 N N . THR A 1 87 ? 18.080 12.340 13.571 1.00 84.81 87 THR A N 1
ATOM 685 C CA . THR A 1 87 ? 17.905 10.893 13.350 1.00 84.81 87 THR A CA 1
ATOM 686 C C . THR A 1 87 ? 18.468 10.442 12.003 1.00 84.81 87 THR A C 1
ATOM 688 O O . THR A 1 87 ? 19.047 9.364 11.916 1.00 84.81 87 THR A O 1
ATOM 691 N N . LEU A 1 88 ? 18.278 11.239 10.950 1.00 85.44 88 LEU A N 1
ATOM 692 C CA . LEU A 1 88 ? 18.639 10.884 9.573 1.00 85.44 88 LEU A CA 1
ATOM 693 C C . LEU A 1 88 ? 19.977 11.479 9.118 1.00 85.44 88 LEU A C 1
ATOM 695 O O . LEU A 1 88 ? 20.501 11.069 8.086 1.00 85.44 88 LEU A O 1
ATOM 699 N N . GLY A 1 89 ? 20.529 12.432 9.871 1.00 87.75 89 GLY A N 1
ATOM 700 C CA . GLY A 1 89 ? 21.557 13.337 9.367 1.00 87.75 89 GLY A CA 1
ATOM 701 C C . GLY A 1 89 ? 20.981 14.372 8.388 1.00 87.75 89 GLY A C 1
ATOM 702 O O . GLY A 1 89 ? 19.799 14.315 8.039 1.00 87.75 89 GLY A O 1
ATOM 703 N N . PRO A 1 90 ? 21.798 15.345 7.946 1.00 89.56 90 PRO A N 1
ATOM 704 C CA . PRO A 1 90 ? 21.382 16.313 6.937 1.00 89.56 90 PRO A CA 1
ATOM 705 C C . PRO A 1 90 ? 21.113 15.624 5.592 1.00 89.56 90 PRO A C 1
ATOM 707 O O . PRO A 1 90 ? 21.906 14.811 5.118 1.00 89.56 90 PRO A O 1
ATOM 710 N N . ILE A 1 91 ? 20.003 15.984 4.951 1.00 92.44 91 ILE A N 1
ATOM 711 C CA . ILE A 1 91 ? 19.591 15.437 3.658 1.00 92.44 91 ILE A CA 1
ATOM 712 C C . ILE A 1 91 ? 20.249 16.249 2.544 1.00 92.44 91 ILE A C 1
ATOM 714 O O . ILE A 1 91 ? 20.005 17.451 2.413 1.00 92.44 91 ILE A O 1
ATOM 718 N N . LEU A 1 92 ? 21.032 15.576 1.703 1.00 94.12 92 LEU A N 1
ATOM 719 C CA . LEU A 1 92 ? 21.579 16.153 0.478 1.00 94.12 92 LEU A CA 1
ATOM 720 C C . LEU A 1 92 ? 20.544 16.057 -0.654 1.00 94.12 92 LEU A C 1
ATOM 722 O O . LEU A 1 92 ? 20.187 14.957 -1.092 1.00 94.12 92 LEU A O 1
ATOM 726 N N . GLY A 1 93 ? 20.049 17.205 -1.120 1.00 96.25 93 GLY A N 1
ATOM 727 C CA . GLY A 1 93 ? 18.988 17.280 -2.125 1.00 96.25 93 GLY A CA 1
ATOM 728 C C . GLY A 1 93 ? 19.430 16.784 -3.499 1.00 96.25 93 GLY A C 1
ATOM 729 O O . GLY A 1 93 ? 20.589 16.923 -3.889 1.00 96.25 93 GLY A O 1
ATOM 730 N N . TRP A 1 94 ? 18.505 16.233 -4.285 1.00 97.69 94 TRP A N 1
ATOM 731 C CA . TRP A 1 94 ? 18.810 15.730 -5.626 1.00 97.69 94 TRP A CA 1
ATOM 732 C C . TRP A 1 94 ? 19.420 16.794 -6.541 1.00 97.69 94 TRP A C 1
ATOM 734 O O . TRP A 1 94 ? 20.366 16.486 -7.258 1.00 97.69 94 TRP A O 1
ATOM 744 N N . ARG A 1 95 ? 18.952 18.048 -6.500 1.00 97.38 95 ARG A N 1
ATOM 745 C CA . ARG A 1 95 ? 19.512 19.132 -7.331 1.00 97.38 95 ARG A CA 1
ATOM 746 C C . ARG A 1 95 ? 20.998 19.368 -7.050 1.00 97.38 95 ARG A C 1
ATOM 748 O O . ARG A 1 95 ? 21.770 19.582 -7.982 1.00 97.38 95 ARG A O 1
ATOM 755 N N . GLU A 1 96 ? 21.394 19.306 -5.783 1.00 96.88 96 GLU A N 1
ATOM 756 C CA . GLU A 1 96 ? 22.790 19.427 -5.358 1.00 96.88 96 GLU A CA 1
ATOM 757 C C . GLU A 1 96 ? 23.597 18.194 -5.768 1.00 96.88 96 GLU A C 1
ATOM 759 O O . GLU A 1 96 ? 24.604 18.331 -6.457 1.00 96.88 96 GLU A O 1
ATOM 764 N N . ARG A 1 97 ? 23.078 16.986 -5.500 1.00 97.44 97 ARG A N 1
ATOM 765 C CA . ARG A 1 97 ? 23.713 15.723 -5.918 1.00 97.44 97 ARG A CA 1
ATOM 766 C C . ARG A 1 97 ? 24.002 15.671 -7.417 1.00 97.44 97 ARG A C 1
ATOM 768 O O . ARG A 1 97 ? 25.063 15.201 -7.814 1.00 97.44 97 ARG A O 1
ATOM 775 N N . TYR A 1 98 ? 23.080 16.157 -8.251 1.00 97.69 98 TYR A N 1
ATOM 776 C CA . TYR A 1 98 ? 23.296 16.244 -9.696 1.00 97.69 98 TYR A CA 1
ATOM 777 C C . TYR A 1 98 ? 24.368 17.264 -10.068 1.00 97.69 98 TYR A C 1
ATOM 779 O O . TYR A 1 98 ? 25.224 16.956 -10.894 1.00 97.69 98 TYR A O 1
ATOM 787 N N . ARG A 1 99 ? 24.353 18.457 -9.466 1.00 96.81 99 ARG A N 1
ATOM 788 C CA . ARG A 1 99 ? 25.360 19.489 -9.739 1.00 96.81 99 ARG A CA 1
ATOM 789 C C . ARG A 1 99 ? 26.764 18.993 -9.394 1.00 96.81 99 ARG A C 1
ATOM 791 O O . ARG A 1 99 ? 27.664 19.078 -10.229 1.00 96.81 99 ARG A O 1
ATOM 798 N N . ASP A 1 100 ? 26.923 18.428 -8.205 1.00 97.12 100 ASP A N 1
ATOM 799 C CA . ASP A 1 100 ? 28.218 17.989 -7.693 1.00 97.12 100 ASP A CA 1
ATOM 800 C C . ASP A 1 100 ? 28.713 16.739 -8.414 1.00 97.12 100 ASP A C 1
ATOM 802 O O . ASP A 1 100 ? 29.878 16.675 -8.812 1.00 97.12 100 ASP A O 1
ATOM 806 N N . GLY A 1 101 ? 27.817 15.777 -8.650 1.00 96.88 101 GLY A N 1
ATOM 807 C CA . GLY A 1 101 ? 28.115 14.550 -9.377 1.00 96.88 101 GLY A CA 1
ATOM 808 C C . GLY A 1 101 ? 28.562 14.812 -10.814 1.00 96.88 101 GLY A C 1
ATOM 809 O O . GLY A 1 101 ? 29.591 14.293 -11.245 1.00 96.88 101 GLY A O 1
ATOM 810 N N . LEU A 1 102 ? 27.850 15.676 -11.548 1.00 96.06 102 LEU A N 1
ATOM 811 C CA . LEU A 1 102 ? 28.233 16.055 -12.913 1.00 96.06 102 LEU A CA 1
ATOM 812 C C . LEU A 1 102 ? 29.562 16.820 -12.942 1.00 96.06 102 LEU A C 1
ATOM 814 O O . LEU A 1 102 ? 30.414 16.533 -13.783 1.00 96.06 102 LEU A O 1
ATOM 818 N N . ALA A 1 103 ? 29.779 17.747 -12.004 1.00 97.81 103 ALA A N 1
ATOM 819 C CA . ALA A 1 103 ? 31.043 18.472 -11.905 1.00 97.81 103 ALA A CA 1
ATOM 820 C C . ALA A 1 103 ? 32.218 17.539 -11.559 1.00 97.81 103 ALA A C 1
ATOM 822 O O . ALA A 1 103 ? 33.324 17.722 -12.067 1.00 97.81 103 ALA A O 1
ATOM 823 N N . ALA A 1 104 ? 31.995 16.525 -10.718 1.00 97.25 104 ALA A N 1
ATOM 824 C CA . ALA A 1 104 ? 32.999 15.518 -10.387 1.00 97.25 104 ALA A CA 1
ATOM 825 C C . ALA A 1 104 ? 33.350 14.631 -11.590 1.00 97.25 104 ALA A C 1
ATOM 827 O O . ALA A 1 104 ? 34.534 14.385 -11.826 1.00 97.25 104 ALA A O 1
ATOM 828 N N . LEU A 1 105 ? 32.352 14.211 -12.378 1.00 97.19 105 LEU A N 1
ATOM 829 C CA . LEU A 1 105 ? 32.582 13.483 -13.629 1.00 97.19 105 LEU A CA 1
ATOM 830 C C . LEU A 1 105 ? 33.417 14.308 -14.614 1.00 97.19 105 LEU A C 1
ATOM 832 O O . LEU A 1 105 ? 34.381 13.787 -15.170 1.00 97.19 105 LEU A O 1
ATOM 836 N N . ASP A 1 106 ? 33.093 15.592 -14.801 1.00 97.81 106 ASP A N 1
ATOM 837 C CA . ASP A 1 106 ? 33.835 16.451 -15.730 1.00 97.81 106 ASP A CA 1
ATOM 838 C C . ASP A 1 106 ? 35.278 16.686 -15.268 1.00 97.81 106 ASP A C 1
ATOM 840 O O . ASP A 1 106 ? 36.210 16.559 -16.062 1.00 97.81 106 ASP A O 1
ATOM 844 N N . ARG A 1 107 ? 35.493 16.932 -13.967 1.00 97.62 107 ARG A N 1
ATOM 845 C CA . ARG A 1 107 ? 36.847 17.031 -13.397 1.00 97.62 107 ARG A CA 1
ATOM 846 C C . ARG A 1 107 ? 37.641 15.743 -13.603 1.00 97.62 107 ARG A C 1
ATOM 848 O O . ARG A 1 107 ? 38.759 15.806 -14.101 1.00 97.62 107 ARG A O 1
ATOM 855 N N . SER A 1 108 ? 37.063 14.587 -13.269 1.00 96.81 108 SER A N 1
ATOM 856 C CA . SER A 1 108 ? 37.723 13.286 -13.437 1.00 96.81 108 SER A CA 1
ATOM 857 C C . SER A 1 108 ? 38.062 13.007 -14.903 1.00 96.81 108 SER A C 1
ATOM 859 O O . SER A 1 108 ? 39.179 12.596 -15.212 1.00 96.81 108 SER A O 1
ATOM 861 N N . SER A 1 109 ? 37.138 13.316 -15.816 1.00 97.88 109 SER A N 1
ATOM 862 C CA . SER A 1 109 ? 37.348 13.216 -17.260 1.00 97.88 109 SER A CA 1
ATOM 863 C C . SER A 1 109 ? 38.522 14.074 -17.735 1.00 97.88 109 SER A C 1
ATOM 865 O O . SER A 1 109 ? 39.404 13.576 -18.438 1.00 97.88 109 SER A O 1
ATOM 867 N N . ARG A 1 110 ? 38.588 15.342 -17.307 1.00 97.88 110 ARG A N 1
ATOM 868 C CA . ARG A 1 110 ? 39.691 16.248 -17.664 1.00 97.88 110 ARG A CA 1
ATOM 869 C C . ARG A 1 110 ? 41.025 15.764 -17.110 1.00 97.88 110 ARG A C 1
ATOM 871 O O . ARG A 1 110 ? 42.022 15.830 -17.818 1.00 97.88 110 ARG A O 1
ATOM 878 N N . THR A 1 111 ? 41.043 15.236 -15.888 1.00 97.19 111 THR A N 1
ATOM 879 C CA . THR A 1 111 ? 42.253 14.666 -15.283 1.00 97.19 111 THR A CA 1
ATOM 880 C C . THR A 1 111 ? 42.735 13.413 -16.015 1.00 97.19 111 THR A C 1
ATOM 882 O O . THR A 1 111 ? 43.932 13.269 -16.237 1.00 97.19 111 THR A O 1
ATOM 885 N N . LEU A 1 112 ? 41.830 12.506 -16.390 1.00 96.44 112 LEU A N 1
ATOM 886 C CA . LEU A 1 112 ? 42.195 11.222 -16.998 1.00 96.44 112 LEU A CA 1
ATOM 887 C C . LEU A 1 112 ? 42.490 11.323 -18.499 1.00 96.44 112 LEU A C 1
ATOM 889 O O . LEU A 1 112 ? 43.328 10.582 -19.008 1.00 96.44 112 LEU A O 1
ATOM 893 N N . PHE A 1 113 ? 41.789 12.205 -19.214 1.00 97.50 113 PHE A N 1
ATOM 894 C CA . PHE A 1 113 ? 41.754 12.200 -20.680 1.00 97.50 113 PHE A CA 1
ATOM 895 C C . PHE A 1 113 ? 41.889 13.589 -21.323 1.00 97.50 113 PHE A C 1
ATOM 897 O O . PHE A 1 113 ? 41.817 13.694 -22.548 1.00 97.50 113 PHE A O 1
ATOM 904 N N . GLY A 1 114 ? 42.051 14.657 -20.533 1.00 97.12 114 GLY A N 1
ATOM 905 C CA . GLY A 1 114 ? 42.212 16.029 -21.034 1.00 97.12 114 GLY A CA 1
ATOM 906 C C . GLY A 1 114 ? 40.962 16.646 -21.680 1.00 97.12 114 GLY A C 1
ATOM 907 O O . GLY A 1 114 ? 41.049 17.738 -22.230 1.00 97.12 114 GLY A O 1
ATOM 908 N N . GLN A 1 115 ? 39.808 15.974 -21.623 1.00 97.19 115 GLN A N 1
ATOM 909 C CA . GLN A 1 115 ? 38.555 16.366 -22.288 1.00 97.19 115 GLN A CA 1
ATOM 910 C C . GLN A 1 115 ? 37.387 16.395 -21.298 1.00 97.19 115 GLN A C 1
ATOM 912 O O . GLN A 1 115 ? 37.446 15.749 -20.247 1.00 97.19 115 GLN A O 1
ATOM 917 N N . GLY A 1 116 ? 36.318 17.125 -21.624 1.00 97.00 116 GLY A N 1
ATOM 918 C CA . GLY A 1 116 ? 35.091 17.107 -20.824 1.00 97.00 116 GLY A CA 1
ATOM 919 C C . GLY A 1 116 ? 34.369 15.758 -20.909 1.00 97.00 116 GLY A C 1
ATOM 920 O O . GLY A 1 116 ? 34.458 15.056 -21.916 1.00 97.00 116 GLY A O 1
ATOM 921 N N . PHE A 1 117 ? 33.606 15.383 -19.879 1.00 95.88 117 PHE A N 1
ATOM 922 C CA . PHE A 1 117 ? 32.964 14.055 -19.820 1.00 95.88 117 PHE A CA 1
ATOM 923 C C . PHE A 1 117 ? 31.997 13.813 -20.995 1.00 95.88 117 PHE A C 1
ATOM 925 O O . PHE A 1 117 ? 31.908 12.713 -21.550 1.00 95.88 117 PHE A O 1
ATOM 932 N N . ALA A 1 118 ? 31.289 14.864 -21.417 1.00 92.12 118 ALA A N 1
ATOM 933 C CA . ALA A 1 118 ? 30.369 14.811 -22.549 1.00 92.12 118 ALA A CA 1
ATOM 934 C C . ALA A 1 118 ? 31.080 14.610 -23.902 1.00 92.12 118 ALA A C 1
ATOM 936 O O . ALA A 1 118 ? 30.451 14.129 -24.843 1.00 92.12 118 ALA A O 1
ATOM 937 N N . GLU A 1 119 ? 32.372 14.923 -23.999 1.00 95.06 119 GLU A N 1
ATOM 938 C CA . GLU A 1 119 ? 33.170 14.851 -25.231 1.00 95.06 119 GLU A CA 1
ATOM 939 C C . GLU A 1 119 ? 33.833 13.478 -25.421 1.00 95.06 119 GLU A C 1
ATOM 941 O O . GLU A 1 119 ? 34.148 13.099 -26.546 1.00 95.06 119 GLU A O 1
ATOM 946 N N . LEU A 1 120 ? 33.992 12.704 -24.341 1.00 94.88 120 LEU A N 1
ATOM 947 C CA . LEU A 1 120 ? 34.596 11.370 -24.382 1.00 94.88 120 LEU A CA 1
ATOM 948 C C . LEU A 1 120 ? 33.819 10.381 -25.265 1.00 94.88 120 LEU A C 1
ATOM 950 O O . LEU A 1 120 ? 32.588 10.401 -25.328 1.00 94.88 120 LEU A O 1
ATOM 954 N N . ASP A 1 121 ? 34.528 9.435 -25.878 1.00 93.75 121 ASP A N 1
ATOM 955 C CA . ASP A 1 121 ? 33.915 8.254 -26.488 1.00 93.75 121 ASP A CA 1
ATOM 956 C C . ASP A 1 121 ? 33.311 7.310 -25.420 1.00 93.75 121 ASP A C 1
ATOM 958 O O . ASP A 1 121 ? 33.660 7.404 -24.237 1.00 93.75 121 ASP A O 1
ATOM 962 N N . PRO A 1 122 ? 32.390 6.397 -25.796 1.00 90.19 122 PRO A N 1
ATOM 963 C CA . PRO A 1 122 ? 31.708 5.525 -24.839 1.00 90.19 122 PRO A CA 1
ATOM 964 C C . PRO A 1 122 ? 32.649 4.722 -23.933 1.00 90.19 122 PRO A C 1
ATOM 966 O O . PRO A 1 122 ? 32.427 4.688 -22.726 1.00 90.19 122 PRO A O 1
ATOM 969 N N . THR A 1 123 ? 33.726 4.148 -24.475 1.00 91.81 123 THR A N 1
ATOM 970 C CA . THR A 1 123 ? 34.673 3.330 -23.702 1.00 91.81 123 THR A CA 1
ATOM 971 C C . THR A 1 123 ? 35.346 4.156 -22.612 1.00 91.81 123 THR A C 1
ATOM 973 O O . THR A 1 123 ? 35.430 3.729 -21.461 1.00 91.81 123 THR A O 1
ATOM 976 N N . ARG A 1 124 ? 35.785 5.377 -22.936 1.00 95.19 124 ARG A N 1
ATOM 977 C CA . ARG A 1 124 ? 36.380 6.278 -21.940 1.00 95.19 124 ARG A CA 1
ATOM 978 C C . ARG A 1 124 ? 35.364 6.778 -20.914 1.00 95.19 124 ARG A C 1
ATOM 980 O O . ARG A 1 124 ? 35.730 6.929 -19.750 1.00 95.19 124 ARG A O 1
ATOM 987 N N . ARG A 1 125 ? 34.097 6.991 -21.294 1.00 93.50 125 ARG A N 1
ATOM 988 C CA . ARG A 1 125 ? 33.040 7.354 -20.329 1.00 93.50 125 ARG A CA 1
ATOM 989 C C . ARG A 1 125 ? 32.819 6.265 -19.287 1.00 93.50 125 ARG A C 1
ATOM 991 O O . ARG A 1 125 ? 32.733 6.603 -18.109 1.00 93.50 125 ARG A O 1
ATOM 998 N N . GLU A 1 126 ? 32.792 4.995 -19.687 1.00 91.69 126 GLU A N 1
ATOM 999 C CA . GLU A 1 126 ? 32.647 3.870 -18.748 1.00 91.69 126 GLU A CA 1
ATOM 1000 C C . GLU A 1 126 ? 33.779 3.846 -17.716 1.00 91.69 126 GLU A C 1
ATOM 1002 O O . GLU A 1 126 ? 33.542 3.671 -16.523 1.00 91.69 126 GLU A O 1
ATOM 1007 N N . ILE A 1 127 ? 35.009 4.139 -18.145 1.00 93.81 127 ILE A N 1
ATOM 1008 C CA . ILE A 1 127 ? 36.167 4.223 -17.250 1.00 93.81 127 ILE A CA 1
ATOM 1009 C C . ILE A 1 127 ? 35.999 5.334 -16.195 1.00 93.81 127 ILE A C 1
ATOM 1011 O O . ILE A 1 127 ? 36.388 5.146 -15.039 1.00 93.81 127 ILE A O 1
ATOM 1015 N N . VAL A 1 128 ? 35.440 6.490 -16.574 1.00 95.69 128 VAL A N 1
ATOM 1016 C CA . VAL A 1 128 ? 35.156 7.584 -15.628 1.00 95.69 128 VAL A CA 1
ATOM 1017 C C . VAL A 1 128 ? 33.994 7.214 -14.702 1.00 95.69 128 VAL A C 1
ATOM 1019 O O . VAL A 1 128 ? 34.099 7.408 -13.493 1.00 95.69 128 VAL A O 1
ATOM 1022 N N . ILE A 1 129 ? 32.911 6.635 -15.235 1.00 93.62 129 ILE A N 1
ATOM 1023 C CA . ILE A 1 129 ? 31.734 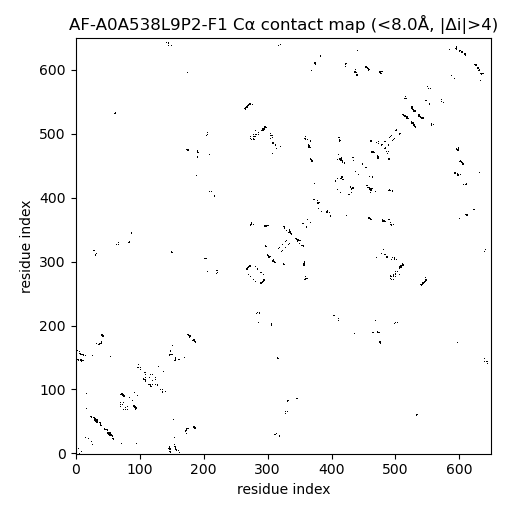6.202 -14.461 1.00 93.62 129 ILE A CA 1
ATOM 1024 C C . ILE A 1 129 ? 32.124 5.156 -13.410 1.00 93.62 129 ILE A C 1
ATOM 1026 O O . ILE A 1 129 ? 31.707 5.265 -12.256 1.00 93.62 129 ILE A O 1
ATOM 1030 N N . ALA A 1 130 ? 32.960 4.183 -13.774 1.00 91.88 130 ALA A N 1
ATOM 1031 C CA . ALA A 1 130 ? 33.423 3.128 -12.874 1.00 91.88 130 ALA A CA 1
ATOM 1032 C C . ALA A 1 130 ? 34.228 3.665 -11.676 1.00 91.88 130 ALA A C 1
ATOM 1034 O O . ALA A 1 130 ? 34.268 3.031 -10.625 1.00 91.88 130 ALA A O 1
ATOM 1035 N N . ARG A 1 131 ? 34.856 4.841 -11.816 1.00 91.81 131 ARG A N 1
ATOM 1036 C CA . ARG A 1 131 ? 35.628 5.507 -10.751 1.00 91.81 131 ARG A CA 1
ATOM 1037 C C . ARG A 1 131 ? 34.858 6.604 -10.014 1.00 91.81 131 ARG A C 1
ATOM 1039 O O . ARG A 1 131 ? 35.378 7.157 -9.048 1.00 91.81 131 ARG A O 1
ATOM 1046 N N . ALA A 1 132 ? 33.661 6.953 -10.474 1.00 93.94 132 ALA A N 1
ATOM 1047 C CA . ALA A 1 132 ? 32.857 8.018 -9.889 1.00 93.94 132 ALA A CA 1
ATOM 1048 C C . ALA A 1 132 ? 32.227 7.601 -8.549 1.00 93.94 132 ALA A C 1
ATOM 1050 O O . ALA A 1 132 ? 32.215 6.421 -8.188 1.00 93.94 132 ALA A O 1
ATOM 1051 N N . ASP A 1 133 ? 31.638 8.571 -7.839 1.00 94.12 133 ASP A N 1
ATOM 1052 C CA . ASP A 1 133 ? 30.763 8.275 -6.703 1.00 94.12 133 ASP A CA 1
ATOM 1053 C C . ASP A 1 133 ? 29.582 7.412 -7.168 1.00 94.12 133 ASP A C 1
ATOM 1055 O O . ASP A 1 133 ? 28.659 7.871 -7.852 1.00 94.12 133 ASP A O 1
ATOM 1059 N N . GLN A 1 134 ? 29.601 6.146 -6.759 1.00 93.12 134 GLN A N 1
ATOM 1060 C CA . GLN A 1 134 ? 28.586 5.175 -7.142 1.00 93.12 134 GLN A CA 1
ATOM 1061 C C . GLN A 1 134 ? 27.200 5.523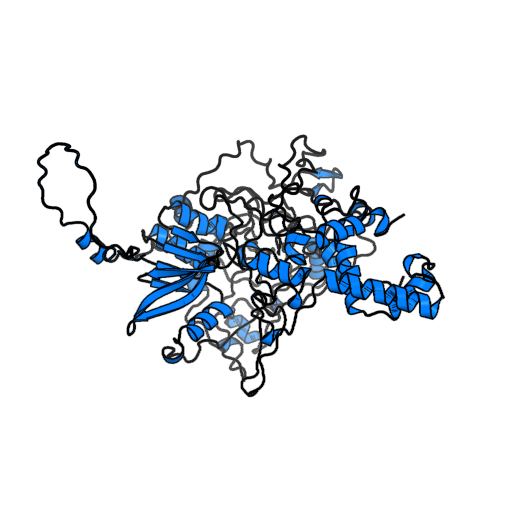 -6.585 1.00 93.12 134 GLN A C 1
ATOM 1063 O O . GLN A 1 134 ? 26.198 5.091 -7.160 1.00 93.12 134 GLN A O 1
ATOM 1068 N N . SER A 1 135 ? 27.111 6.356 -5.538 1.00 92.88 135 SER A N 1
ATOM 1069 C CA . SER A 1 135 ? 25.838 6.878 -5.032 1.00 92.88 135 SER A CA 1
ATOM 1070 C C . SER A 1 135 ? 25.156 7.787 -6.061 1.00 92.88 135 SER A C 1
ATOM 1072 O O . SER A 1 135 ? 23.942 7.687 -6.276 1.00 92.88 135 SER A O 1
ATOM 1074 N N . PHE A 1 136 ? 25.929 8.652 -6.726 1.00 95.62 136 PHE A N 1
ATOM 1075 C CA . PHE A 1 136 ? 25.434 9.538 -7.773 1.00 95.62 136 PHE A CA 1
ATOM 1076 C C . PHE A 1 136 ? 25.094 8.753 -9.040 1.00 95.62 136 PHE A C 1
ATOM 1078 O O . PHE A 1 136 ? 24.008 8.936 -9.592 1.00 95.62 136 PHE A O 1
ATOM 1085 N N . ILE A 1 137 ? 25.960 7.820 -9.457 1.00 94.25 137 ILE A N 1
ATOM 1086 C CA . ILE A 1 137 ? 25.678 6.953 -10.613 1.00 94.25 137 ILE A CA 1
ATOM 1087 C C . ILE A 1 137 ? 24.395 6.148 -10.383 1.00 94.25 137 ILE A C 1
ATOM 1089 O O . ILE A 1 137 ? 23.584 6.011 -11.297 1.00 94.25 137 ILE A O 1
ATOM 1093 N N . ALA A 1 138 ? 24.154 5.674 -9.156 1.00 92.56 138 ALA A N 1
ATOM 1094 C CA . ALA A 1 138 ? 22.920 4.974 -8.824 1.00 92.56 138 ALA A CA 1
ATOM 1095 C C . ALA A 1 138 ? 21.669 5.840 -8.928 1.00 92.56 138 ALA A C 1
ATOM 1097 O O . ALA A 1 138 ? 20.675 5.393 -9.502 1.00 92.56 138 ALA A O 1
ATOM 1098 N N . LEU A 1 139 ? 21.733 7.078 -8.440 1.00 94.44 139 LEU A N 1
ATOM 1099 C CA . LEU A 1 139 ? 20.644 8.038 -8.588 1.00 94.44 139 LEU A CA 1
ATOM 1100 C C . LEU A 1 139 ? 20.366 8.341 -10.070 1.00 94.44 139 LEU A C 1
ATOM 1102 O O . LEU A 1 139 ? 19.223 8.262 -10.518 1.00 94.44 139 LEU A O 1
ATOM 1106 N N . ALA A 1 140 ? 21.417 8.644 -10.838 1.00 94.06 140 ALA A N 1
ATOM 1107 C CA . ALA A 1 140 ? 21.306 8.967 -12.255 1.00 94.06 140 ALA A CA 1
ATOM 1108 C C . ALA A 1 140 ? 20.747 7.796 -13.075 1.00 94.06 140 ALA A C 1
ATOM 1110 O O . ALA A 1 140 ? 19.879 8.001 -13.924 1.00 94.06 140 ALA A O 1
ATOM 1111 N N . TYR A 1 141 ? 21.193 6.570 -12.786 1.00 92.31 141 TYR A N 1
ATOM 1112 C CA . TYR A 1 141 ? 20.670 5.357 -13.405 1.00 92.31 141 TYR A CA 1
ATOM 1113 C C . TYR A 1 141 ? 19.187 5.155 -13.084 1.00 92.31 141 TYR A C 1
ATOM 1115 O O . TYR A 1 141 ? 18.389 4.984 -14.004 1.00 92.31 141 TYR A O 1
ATOM 1123 N N . ALA A 1 142 ? 18.800 5.239 -11.805 1.00 93.56 142 ALA A N 1
ATOM 1124 C CA . ALA A 1 142 ? 17.414 5.057 -11.382 1.00 93.56 142 ALA A CA 1
ATOM 1125 C C . ALA A 1 142 ? 16.472 6.038 -12.095 1.00 93.56 142 ALA A C 1
ATOM 1127 O O . ALA A 1 142 ? 15.487 5.607 -12.695 1.00 93.56 142 ALA A O 1
ATOM 1128 N N . HIS A 1 143 ? 16.812 7.329 -12.132 1.00 95.38 143 HIS A N 1
ATOM 1129 C CA . HIS A 1 143 ? 16.015 8.312 -12.866 1.00 95.38 143 HIS A CA 1
ATOM 1130 C C . HIS A 1 143 ? 16.083 8.137 -14.394 1.00 95.38 143 HIS A C 1
ATOM 1132 O O . HIS A 1 143 ? 15.128 8.468 -15.093 1.00 95.38 143 HIS A O 1
ATOM 1138 N N . GLY A 1 144 ? 17.181 7.606 -14.939 1.00 94.19 144 GLY A N 1
ATOM 1139 C CA . GLY A 1 144 ? 17.278 7.248 -16.355 1.00 94.19 144 GLY A CA 1
ATOM 1140 C C . GLY A 1 144 ? 16.315 6.119 -16.738 1.00 94.19 144 GLY A C 1
ATOM 1141 O O . GLY A 1 144 ? 15.665 6.190 -17.786 1.00 94.19 144 GLY A O 1
ATOM 1142 N N . VAL A 1 145 ? 16.171 5.109 -15.872 1.00 94.19 145 VAL A N 1
ATOM 1143 C CA . VAL A 1 145 ? 15.171 4.036 -16.006 1.00 94.19 145 VAL A CA 1
ATOM 1144 C C . VAL A 1 145 ? 13.760 4.621 -15.917 1.00 94.19 145 VAL A C 1
ATOM 1146 O O . VAL A 1 145 ? 12.934 4.352 -16.790 1.00 94.19 145 VAL A O 1
ATOM 1149 N N . GLU A 1 146 ? 13.496 5.487 -14.936 1.00 95.31 146 GLU A N 1
ATOM 1150 C CA . GLU A 1 146 ? 12.217 6.196 -14.814 1.00 95.31 146 GLU A CA 1
ATOM 1151 C C . GLU A 1 146 ? 11.887 6.989 -16.084 1.00 95.31 146 GLU A C 1
ATOM 1153 O O . GLU A 1 146 ? 10.853 6.754 -16.704 1.00 95.31 146 GLU A O 1
ATOM 1158 N N . GLY A 1 147 ? 12.787 7.857 -16.549 1.00 95.50 147 GLY A N 1
ATOM 1159 C CA . GLY A 1 147 ? 12.591 8.644 -17.766 1.00 95.50 147 GLY A CA 1
ATOM 1160 C C . GLY A 1 147 ? 12.465 7.801 -19.037 1.00 95.50 147 GLY A C 1
ATOM 1161 O O . GLY A 1 147 ? 11.896 8.253 -20.027 1.00 95.50 147 GLY A O 1
ATOM 1162 N N . THR A 1 148 ? 12.949 6.561 -19.025 1.00 94.69 148 THR A N 1
ATOM 1163 C CA . THR A 1 148 ? 12.826 5.632 -20.154 1.00 94.69 148 THR A CA 1
ATOM 1164 C C . THR A 1 148 ? 11.490 4.892 -20.149 1.00 94.69 148 THR A C 1
ATOM 1166 O O . THR A 1 148 ? 10.907 4.706 -21.216 1.00 94.69 148 THR A O 1
ATOM 1169 N N . PHE A 1 149 ? 10.986 4.486 -18.980 1.00 94.12 149 PHE A N 1
ATOM 1170 C CA . PHE A 1 149 ? 9.843 3.570 -18.869 1.00 94.12 149 PHE A CA 1
ATOM 1171 C C . PHE A 1 149 ? 8.610 4.149 -18.162 1.00 94.12 149 PHE A C 1
ATOM 1173 O O . PHE A 1 149 ? 7.603 3.450 -18.029 1.00 94.12 149 PHE A O 1
ATOM 1180 N N . ALA A 1 150 ? 8.632 5.414 -17.752 1.00 94.06 150 ALA A N 1
ATOM 1181 C CA . ALA A 1 150 ? 7.461 6.106 -17.229 1.00 94.06 150 ALA A CA 1
ATOM 1182 C C . ALA A 1 150 ? 6.415 6.416 -18.305 1.00 94.06 150 ALA A C 1
ATOM 1184 O O . ALA A 1 150 ? 6.651 6.309 -19.513 1.00 94.06 150 ALA A O 1
ATOM 1185 N N . ALA A 1 151 ? 5.232 6.825 -17.846 1.00 93.25 151 ALA A N 1
ATOM 1186 C CA . ALA A 1 151 ? 4.244 7.441 -18.715 1.00 93.25 151 ALA A CA 1
ATOM 1187 C C . ALA A 1 151 ? 4.833 8.726 -19.345 1.00 93.25 151 ALA A C 1
ATOM 1189 O O . ALA A 1 151 ? 5.442 9.520 -18.619 1.00 93.25 151 ALA A O 1
ATOM 1190 N N . PRO A 1 152 ? 4.673 8.959 -20.664 1.00 93.75 152 PRO A N 1
ATOM 1191 C CA . PRO A 1 152 ? 5.305 10.093 -21.342 1.00 93.75 152 PRO A CA 1
ATOM 1192 C C . PRO A 1 152 ? 4.904 11.474 -20.822 1.00 93.75 152 PRO A C 1
ATOM 1194 O O . PRO A 1 152 ? 5.605 12.454 -21.048 1.00 93.75 152 PRO A O 1
ATOM 1197 N N . GLU A 1 153 ? 3.779 11.579 -20.118 1.00 93.31 153 GLU A N 1
ATOM 1198 C CA . GLU A 1 153 ? 3.319 12.824 -19.509 1.00 93.31 153 GLU A CA 1
ATOM 1199 C C . GLU A 1 153 ? 4.315 13.361 -18.471 1.00 93.31 153 GLU A C 1
ATOM 1201 O O . GLU A 1 153 ? 4.314 14.565 -18.209 1.00 93.31 153 GLU A O 1
ATOM 1206 N N . TYR A 1 154 ? 5.188 12.505 -17.927 1.00 94.44 154 TYR A N 1
ATOM 1207 C CA . TYR A 1 154 ? 6.290 12.902 -17.050 1.00 94.44 154 TYR A CA 1
ATOM 1208 C C . TYR A 1 154 ? 7.505 13.500 -17.789 1.00 94.44 154 TYR A C 1
ATOM 1210 O O . TYR A 1 154 ? 8.478 13.857 -17.135 1.00 94.44 154 TYR A O 1
ATOM 1218 N N . GLY A 1 155 ? 7.470 13.617 -19.121 1.00 93.12 155 GLY A N 1
ATOM 1219 C CA . GLY A 1 155 ? 8.504 14.266 -19.942 1.00 93.12 155 GLY A CA 1
ATOM 1220 C C . GLY A 1 155 ? 9.406 13.297 -20.714 1.00 93.12 155 GLY A C 1
ATOM 1221 O O . GLY A 1 155 ? 9.945 13.667 -21.750 1.00 93.12 155 GLY A O 1
ATOM 1222 N N . GLY A 1 156 ? 9.523 12.047 -20.263 1.00 94.06 156 GLY A N 1
ATOM 1223 C CA . GLY A 1 156 ? 10.329 11.003 -20.905 1.00 94.06 156 GLY A CA 1
ATOM 1224 C C . GLY A 1 156 ? 9.537 10.061 -21.817 1.00 94.06 156 GLY A C 1
ATOM 1225 O O . GLY A 1 156 ? 8.439 10.372 -22.271 1.00 94.06 156 GLY A O 1
ATOM 1226 N N . ASN A 1 157 ? 10.100 8.881 -22.086 1.00 94.94 157 ASN A N 1
ATOM 1227 C CA . ASN A 1 157 ? 9.522 7.809 -22.905 1.00 94.94 157 ASN A CA 1
ATOM 1228 C C . ASN A 1 157 ? 8.863 8.310 -24.210 1.00 94.94 157 ASN A C 1
ATOM 1230 O O . ASN A 1 157 ? 7.770 7.882 -24.601 1.00 94.94 157 ASN A O 1
ATOM 1234 N N . ALA A 1 158 ? 9.523 9.255 -24.882 1.00 92.88 158 ALA A N 1
ATOM 1235 C CA . ALA A 1 158 ? 8.986 9.930 -26.052 1.00 92.88 158 ALA A CA 1
ATOM 1236 C C . ALA A 1 158 ? 8.610 8.931 -27.154 1.00 92.88 158 ALA A C 1
ATOM 1238 O O . ALA A 1 158 ? 9.338 7.980 -27.444 1.00 92.88 158 ALA A O 1
ATOM 1239 N N . GLY A 1 159 ? 7.426 9.114 -27.746 1.00 90.88 159 GLY A N 1
ATOM 1240 C CA . GLY A 1 159 ? 6.902 8.190 -28.755 1.00 90.88 159 GLY A CA 1
ATOM 1241 C C . GLY A 1 159 ? 6.702 6.754 -28.250 1.00 90.88 159 GLY A C 1
ATOM 1242 O O . GLY A 1 159 ? 6.611 5.840 -29.069 1.00 90.88 159 GLY A O 1
ATOM 1243 N N . LEU A 1 160 ? 6.636 6.543 -26.929 1.00 93.31 160 LEU A N 1
ATOM 1244 C CA . LEU A 1 160 ? 6.583 5.228 -26.281 1.00 93.31 160 LEU A CA 1
ATOM 1245 C C . LEU A 1 160 ? 7.827 4.369 -26.569 1.00 93.31 160 LEU A C 1
ATOM 1247 O O . LEU A 1 160 ? 7.743 3.140 -26.554 1.00 93.31 160 LEU A O 1
ATOM 1251 N N . ALA A 1 161 ? 8.964 4.994 -26.892 1.00 93.00 161 ALA A N 1
ATOM 1252 C CA . ALA A 1 161 ? 10.161 4.301 -27.361 1.00 93.00 161 ALA A CA 1
ATOM 1253 C C . ALA A 1 161 ? 10.700 3.278 -26.348 1.00 93.00 161 ALA A C 1
ATOM 1255 O O . ALA A 1 161 ? 11.060 2.170 -26.748 1.00 93.00 161 ALA A O 1
ATOM 1256 N N . GLY A 1 162 ? 10.697 3.603 -25.051 1.00 92.38 162 GLY A N 1
ATOM 1257 C CA . GLY A 1 162 ? 11.122 2.676 -24.002 1.00 92.38 162 GLY A CA 1
ATOM 1258 C C . GLY A 1 162 ? 10.155 1.509 -23.851 1.00 92.38 162 GLY A C 1
ATOM 1259 O O . GLY A 1 162 ? 10.565 0.359 -23.807 1.00 92.38 162 GLY A O 1
ATOM 1260 N N . TRP A 1 163 ? 8.845 1.755 -23.878 1.00 91.69 163 TRP A N 1
ATOM 1261 C CA . TRP A 1 163 ? 7.873 0.655 -23.843 1.00 91.69 163 TRP A CA 1
ATOM 1262 C C . TRP A 1 163 ? 7.965 -0.255 -25.072 1.00 91.69 163 TRP A C 1
ATOM 1264 O O . TRP A 1 163 ? 7.910 -1.478 -24.939 1.00 91.69 163 TRP A O 1
ATOM 1274 N N . ARG A 1 164 ? 8.158 0.314 -26.266 1.00 91.31 164 ARG A N 1
ATOM 1275 C CA . ARG A 1 164 ? 8.324 -0.451 -27.509 1.00 91.31 164 ARG A CA 1
ATOM 1276 C C . ARG A 1 164 ? 9.587 -1.308 -27.493 1.00 91.31 164 ARG A C 1
ATOM 1278 O O . ARG A 1 164 ? 9.512 -2.451 -27.939 1.00 91.31 164 ARG A O 1
ATOM 1285 N N . SER A 1 165 ? 10.701 -0.804 -26.952 1.00 89.25 165 SER A N 1
ATOM 1286 C CA . SER A 1 165 ? 11.971 -1.548 -26.924 1.00 89.25 165 SER A CA 1
ATOM 1287 C C . SER A 1 165 ? 11.873 -2.851 -26.125 1.00 89.25 165 SER A C 1
ATOM 1289 O O . SER A 1 165 ? 12.457 -3.853 -26.524 1.00 89.25 165 SER A O 1
ATOM 1291 N N . ILE A 1 166 ? 11.057 -2.877 -25.067 1.00 86.81 166 ILE A N 1
ATOM 1292 C CA . ILE A 1 166 ? 10.807 -4.075 -24.245 1.00 86.81 166 ILE A CA 1
ATOM 1293 C C . ILE A 1 166 ? 9.475 -4.773 -24.575 1.00 86.81 166 ILE A C 1
ATOM 1295 O O . ILE A 1 166 ? 9.020 -5.664 -23.851 1.00 86.81 166 ILE A O 1
ATOM 1299 N N . ARG A 1 167 ? 8.808 -4.372 -25.668 1.00 86.25 167 ARG A N 1
ATOM 1300 C CA . ARG A 1 167 ? 7.487 -4.885 -26.084 1.00 86.25 167 ARG A CA 1
ATOM 1301 C C . ARG A 1 167 ? 6.430 -4.789 -24.970 1.00 86.25 167 ARG A C 1
ATOM 1303 O O . ARG A 1 167 ? 5.569 -5.665 -24.829 1.00 86.25 167 ARG A O 1
ATOM 1310 N N . PHE A 1 168 ? 6.507 -3.762 -24.131 1.00 85.88 168 PHE A N 1
ATOM 1311 C CA . PHE A 1 168 ? 5.517 -3.446 -23.107 1.00 85.88 168 PHE A CA 1
ATOM 1312 C C . PHE A 1 168 ? 4.335 -2.700 -23.746 1.00 85.88 168 PHE A C 1
ATOM 1314 O O . PHE A 1 168 ? 4.528 -1.757 -24.505 1.00 85.88 168 PHE A O 1
ATOM 1321 N N . ASP A 1 169 ? 3.098 -3.108 -23.443 1.00 79.44 169 ASP A N 1
ATOM 1322 C CA . ASP A 1 169 ? 1.895 -2.558 -24.106 1.00 79.44 169 ASP A CA 1
ATOM 1323 C C . ASP A 1 169 ? 1.484 -1.182 -23.553 1.00 79.44 169 ASP A C 1
ATOM 1325 O O . ASP A 1 169 ? 0.452 -0.643 -23.949 1.00 79.44 169 ASP A O 1
ATOM 1329 N N . GLY A 1 170 ? 2.239 -0.639 -22.597 1.00 82.69 170 GLY A N 1
ATOM 1330 C CA . GLY A 1 170 ? 1.894 0.591 -21.899 1.00 82.69 170 GLY A CA 1
ATOM 1331 C C . GLY A 1 170 ? 0.788 0.421 -20.859 1.00 82.69 170 GLY A C 1
ATOM 1332 O O . GLY A 1 170 ? 0.450 -0.679 -20.413 1.00 82.69 170 GLY A O 1
ATOM 1333 N N . ASP A 1 171 ? 0.199 1.549 -20.486 1.00 79.69 171 ASP A N 1
ATOM 1334 C CA . ASP A 1 171 ? -0.905 1.690 -19.531 1.00 79.69 171 ASP A CA 1
ATOM 1335 C C . ASP A 1 171 ? -2.293 1.375 -20.136 1.00 79.69 171 ASP A C 1
ATOM 1337 O O . ASP A 1 171 ? -3.316 1.924 -19.717 1.00 79.69 171 ASP A O 1
ATOM 1341 N N . ARG A 1 172 ? -2.343 0.453 -21.106 1.00 76.00 172 ARG A N 1
ATOM 1342 C CA . ARG A 1 172 ? -3.570 -0.027 -21.756 1.00 76.00 172 ARG A CA 1
ATOM 1343 C C . ARG A 1 172 ? -4.533 -0.662 -20.746 1.00 76.00 172 ARG A C 1
ATOM 1345 O O . ARG A 1 172 ? -4.136 -1.501 -19.939 1.00 76.00 172 ARG A O 1
ATOM 1352 N N . GLN A 1 173 ? -5.814 -0.278 -20.803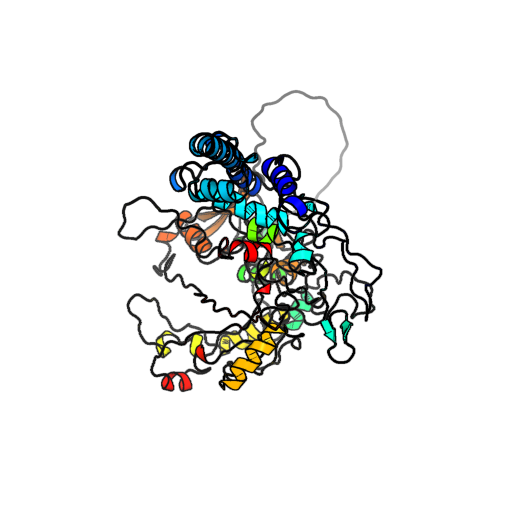 1.00 70.50 173 GLN A N 1
ATOM 1353 C CA . GLN A 1 173 ? -6.850 -0.731 -19.867 1.00 70.50 173 GLN A CA 1
ATOM 1354 C C . GLN A 1 173 ? -8.213 -0.962 -20.553 1.00 70.50 173 GLN A C 1
ATOM 1356 O O . GLN A 1 173 ? -8.740 -0.033 -21.162 1.00 70.50 173 GLN A O 1
ATOM 1361 N N . PRO A 1 174 ? -8.855 -2.136 -20.380 1.00 67.62 174 PRO A N 1
ATOM 1362 C CA . PRO A 1 174 ? -8.252 -3.378 -19.896 1.00 67.62 174 PRO A CA 1
ATOM 1363 C C . PRO A 1 174 ? -7.201 -3.925 -20.871 1.00 67.62 174 PRO A C 1
ATOM 1365 O O . PRO A 1 174 ? -7.216 -3.590 -22.052 1.00 67.62 174 PRO A O 1
ATOM 1368 N N . LEU A 1 175 ? -6.316 -4.797 -20.383 1.00 67.19 175 LEU A N 1
ATOM 1369 C CA . LEU A 1 175 ? -5.346 -5.496 -21.237 1.00 67.19 175 LEU A CA 1
ATOM 1370 C C . LEU A 1 175 ? -5.986 -6.631 -22.053 1.00 67.19 175 LEU A C 1
ATOM 1372 O O . LEU A 1 175 ? -5.384 -7.075 -23.021 1.00 67.19 175 LEU A O 1
ATOM 1376 N N . GLY A 1 176 ? -7.199 -7.064 -21.688 1.00 66.06 176 GLY A N 1
ATOM 1377 C CA . GLY A 1 176 ? -7.913 -8.143 -22.372 1.00 66.06 176 GLY A CA 1
ATOM 1378 C C . GLY A 1 176 ? -7.264 -9.514 -22.198 1.00 66.06 176 GLY A C 1
ATOM 1379 O O . GLY A 1 176 ? -6.318 -9.690 -21.429 1.00 66.06 176 GLY A O 1
ATOM 1380 N N . TYR A 1 177 ? -7.796 -10.487 -22.929 1.00 67.06 177 TYR A N 1
ATOM 1381 C CA . TYR A 1 177 ? -7.225 -11.825 -23.080 1.00 67.06 177 TYR A CA 1
ATOM 1382 C C . TYR A 1 177 ? -7.223 -12.207 -24.562 1.00 67.06 177 TYR A C 1
ATOM 1384 O O . TYR A 1 177 ? -8.097 -11.775 -25.310 1.00 67.06 177 TYR A O 1
ATOM 1392 N N . VAL A 1 178 ? -6.239 -12.998 -24.989 1.00 67.12 178 VAL A N 1
ATOM 1393 C CA . VAL A 1 178 ? -6.179 -13.532 -26.354 1.00 67.12 178 VAL A CA 1
ATOM 1394 C C . VAL A 1 178 ? -6.775 -14.928 -26.338 1.00 67.12 178 VAL A C 1
ATOM 1396 O O . VAL A 1 178 ? -6.215 -15.821 -25.708 1.00 67.12 178 VAL A O 1
ATOM 1399 N N . ASP A 1 179 ? -7.895 -15.103 -27.033 1.00 61.78 179 ASP A N 1
ATOM 1400 C CA . ASP A 1 179 ? -8.541 -16.400 -27.188 1.00 61.78 179 ASP A CA 1
ATOM 1401 C C . ASP A 1 179 ? -7.610 -17.370 -27.935 1.00 61.78 179 ASP A C 1
ATOM 1403 O O . ASP A 1 179 ? -7.127 -17.033 -29.019 1.00 61.78 179 ASP A O 1
ATOM 1407 N N . PRO A 1 180 ? -7.324 -18.563 -27.392 1.00 56.59 180 PRO A N 1
ATOM 1408 C CA . PRO A 1 180 ? -6.301 -19.437 -27.949 1.00 56.59 180 PRO A CA 1
ATOM 1409 C C . PRO A 1 180 ? -6.771 -20.110 -29.245 1.00 56.59 180 PRO A C 1
ATOM 1411 O O . PRO A 1 180 ? -5.932 -20.512 -30.047 1.00 56.59 180 PRO A O 1
ATOM 1414 N N . VAL A 1 181 ? -8.089 -20.197 -29.473 1.00 70.62 181 VAL A N 1
ATOM 1415 C CA . VAL A 1 181 ? -8.682 -20.834 -30.657 1.00 70.62 181 VAL A CA 1
ATOM 1416 C C . VAL A 1 181 ? -8.739 -19.853 -31.826 1.00 70.62 181 VAL A C 1
ATOM 1418 O O . VAL A 1 181 ? -8.128 -20.070 -32.867 1.00 70.62 181 VAL A O 1
ATOM 1421 N N . SER A 1 182 ? -9.442 -18.738 -31.647 1.00 73.25 182 SER A N 1
ATOM 1422 C CA . SER A 1 182 ? -9.642 -17.704 -32.666 1.00 73.25 182 SER A CA 1
ATOM 1423 C C . SER A 1 182 ? -8.457 -16.746 -32.808 1.00 73.25 182 SER A C 1
ATOM 1425 O O . SER A 1 182 ? -8.436 -15.943 -33.739 1.00 73.25 182 SER A O 1
ATOM 1427 N N . ARG A 1 183 ? -7.490 -16.784 -31.875 1.00 71.62 183 ARG A N 1
ATOM 1428 C CA . ARG A 1 183 ? -6.368 -15.828 -31.748 1.00 71.62 183 ARG A CA 1
ATOM 1429 C C . ARG A 1 183 ? -6.807 -14.365 -31.636 1.00 71.62 183 ARG A C 1
ATOM 1431 O O . ARG A 1 183 ? -5.997 -13.452 -31.791 1.00 71.62 183 ARG A O 1
ATOM 1438 N N . CYS A 1 184 ? -8.085 -14.132 -31.354 1.00 74.31 184 CYS A N 1
ATOM 1439 C CA . CYS A 1 184 ? -8.667 -12.808 -31.239 1.00 74.31 184 CYS A CA 1
ATOM 1440 C C . CYS A 1 184 ? -8.448 -12.239 -29.829 1.00 74.31 184 CYS A C 1
ATOM 1442 O O . CYS A 1 184 ? -8.598 -12.934 -28.824 1.00 74.31 184 CYS A O 1
ATOM 1444 N N . GLU A 1 185 ? -8.123 -10.945 -29.748 1.00 72.62 185 GLU A N 1
ATOM 1445 C CA . GLU A 1 185 ? -8.103 -10.219 -28.478 1.00 72.62 185 GLU A CA 1
ATOM 1446 C C . GLU A 1 185 ? -9.538 -9.871 -28.059 1.00 72.62 185 GLU A C 1
ATOM 1448 O O . GLU A 1 185 ? -10.283 -9.192 -28.772 1.00 72.62 185 GLU A O 1
ATOM 1453 N N . LEU A 1 186 ? -9.936 -10.364 -26.893 1.00 67.88 186 LEU A N 1
ATOM 1454 C CA . LEU A 1 186 ? -11.262 -10.191 -26.326 1.00 67.88 186 LEU A CA 1
ATOM 1455 C C . LEU A 1 186 ? -11.214 -9.226 -25.144 1.00 67.88 186 LEU A C 1
ATOM 1457 O O . LEU A 1 186 ? -10.263 -9.204 -24.352 1.00 67.88 186 LEU A O 1
ATOM 1461 N N . ALA A 1 187 ? -12.291 -8.451 -24.998 1.00 69.44 187 ALA A N 1
ATOM 1462 C CA . ALA A 1 187 ? -12.558 -7.746 -23.757 1.00 69.44 187 ALA A CA 1
ATOM 1463 C C . ALA A 1 187 ? -12.604 -8.758 -22.593 1.00 69.44 187 ALA A C 1
ATOM 1465 O O . ALA A 1 187 ? -13.042 -9.897 -22.788 1.00 69.44 187 ALA A O 1
ATOM 1466 N N . PRO A 1 188 ? -12.169 -8.374 -21.381 1.00 64.56 188 PRO A N 1
ATOM 1467 C CA . PRO A 1 188 ? -12.248 -9.263 -20.234 1.00 64.56 188 PRO A CA 1
ATOM 1468 C C . PRO A 1 188 ? -13.682 -9.736 -20.009 1.00 64.56 188 PRO A C 1
ATOM 1470 O O . PRO A 1 188 ? -14.618 -8.938 -20.102 1.00 64.56 188 PRO A O 1
ATOM 1473 N N . VAL A 1 189 ? -13.828 -11.005 -19.621 1.00 58.53 189 VAL A N 1
ATOM 1474 C CA . VAL A 1 189 ? -15.118 -11.659 -19.319 1.00 58.53 189 VAL A CA 1
ATOM 1475 C C . VAL A 1 189 ? -15.939 -10.869 -18.285 1.00 58.53 189 VAL A C 1
ATOM 1477 O O . VAL A 1 189 ? -17.164 -10.901 -18.287 1.00 58.53 189 VAL A O 1
ATOM 1480 N N . SER A 1 190 ? -15.257 -10.107 -17.432 1.00 58.78 190 SER A N 1
ATOM 1481 C CA . SER A 1 190 ? -15.804 -9.320 -16.326 1.00 58.78 190 SER A CA 1
ATOM 1482 C C . SER A 1 190 ? -15.684 -7.797 -16.510 1.00 58.78 190 SER A C 1
ATOM 1484 O O . SER A 1 190 ? -15.776 -7.034 -15.547 1.00 58.78 190 SER A O 1
ATOM 1486 N N . GLY A 1 191 ? -15.459 -7.348 -17.749 1.00 52.84 191 GLY A N 1
ATOM 1487 C CA . GLY A 1 191 ? -15.147 -5.965 -18.104 1.00 52.84 191 GLY A CA 1
ATOM 1488 C C . GLY A 1 191 ? -16.333 -4.982 -18.120 1.00 52.84 191 GLY A C 1
ATOM 1489 O O . GLY A 1 191 ? -17.489 -5.356 -17.949 1.00 52.84 191 GLY A O 1
ATOM 1490 N N . PRO A 1 192 ? -16.061 -3.685 -18.360 1.00 48.06 192 PRO A N 1
ATOM 1491 C CA . PRO A 1 192 ? -17.053 -2.604 -18.293 1.00 48.06 192 PRO A CA 1
ATOM 1492 C C . PRO A 1 192 ? -18.225 -2.718 -19.286 1.00 48.06 192 PRO A C 1
ATOM 1494 O O . PRO A 1 192 ? -19.190 -1.978 -19.123 1.00 48.06 192 PRO A O 1
ATOM 1497 N N . GLU A 1 193 ? -18.147 -3.611 -20.278 1.00 49.25 193 GLU A N 1
ATOM 1498 C CA . GLU A 1 193 ? -19.179 -3.836 -21.301 1.00 49.25 193 GLU A CA 1
ATOM 1499 C C . GLU A 1 193 ? -20.001 -5.119 -21.083 1.00 49.25 193 GLU A C 1
ATOM 1501 O O . GLU A 1 193 ? -20.979 -5.337 -21.790 1.00 49.25 193 GLU A O 1
ATOM 1506 N N . SER A 1 194 ? -19.687 -5.951 -20.079 1.00 46.38 194 SER A N 1
ATOM 1507 C CA . SER A 1 194 ? -20.412 -7.209 -19.818 1.00 46.38 194 SER A CA 1
ATOM 1508 C C . SER A 1 194 ? -21.794 -7.008 -19.161 1.00 46.38 194 SER A C 1
ATOM 1510 O O . SER A 1 194 ? -22.339 -7.926 -18.550 1.00 46.38 194 SER A O 1
ATOM 1512 N N . GLY A 1 195 ? -22.356 -5.801 -19.245 1.00 41.16 195 GLY A N 1
ATOM 1513 C CA . GLY A 1 195 ? -23.703 -5.459 -18.803 1.00 41.16 195 GLY A CA 1
ATOM 1514 C C . GLY A 1 195 ? -24.222 -4.283 -19.624 1.00 41.16 195 GLY A C 1
ATOM 1515 O O . GLY A 1 195 ? -23.715 -3.173 -19.506 1.00 41.16 195 GLY A O 1
ATOM 1516 N N . SER A 1 196 ? -25.240 -4.521 -20.446 1.00 32.34 196 SER A N 1
ATOM 1517 C CA . SER A 1 196 ? -25.902 -3.557 -21.339 1.00 32.34 196 SER A CA 1
ATOM 1518 C C . SER A 1 196 ? -26.733 -2.478 -20.620 1.00 32.34 196 SER A C 1
ATOM 1520 O O . SER A 1 196 ? -27.671 -1.927 -21.188 1.00 32.34 196 SER A O 1
ATOM 1522 N N . GLY A 1 197 ? -26.419 -2.156 -19.367 1.00 35.62 197 GLY A N 1
ATOM 1523 C CA . GLY A 1 197 ? -27.098 -1.115 -18.606 1.00 35.62 197 GLY A CA 1
ATOM 1524 C C . GLY A 1 197 ? -26.208 0.108 -18.500 1.00 35.62 197 GLY A C 1
ATOM 1525 O O . GLY A 1 197 ? -25.014 -0.024 -18.228 1.00 35.62 197 GLY A O 1
ATOM 1526 N N . ALA A 1 198 ? -26.787 1.299 -18.674 1.00 37.31 198 ALA A N 1
ATOM 1527 C CA . ALA A 1 198 ? -26.178 2.550 -18.244 1.00 37.31 198 ALA A CA 1
ATOM 1528 C C . ALA A 1 198 ? -25.426 2.328 -16.927 1.00 37.31 198 ALA A C 1
ATOM 1530 O O . ALA A 1 198 ? -25.910 1.613 -16.047 1.00 37.31 198 ALA A O 1
ATOM 1531 N N . ALA A 1 199 ? -24.245 2.927 -16.792 1.00 41.22 199 ALA A N 1
ATOM 1532 C CA . ALA A 1 199 ? -23.536 3.009 -15.526 1.00 41.22 199 ALA A CA 1
ATOM 1533 C C . ALA A 1 199 ? -24.365 3.849 -14.543 1.00 41.22 199 ALA A C 1
ATOM 1535 O O . ALA A 1 199 ? -23.992 4.967 -14.199 1.00 41.22 199 ALA A O 1
ATOM 1536 N N . ALA A 1 200 ? -25.519 3.332 -14.127 1.00 39.12 200 ALA A N 1
ATOM 1537 C CA . ALA A 1 200 ? -26.285 3.845 -13.032 1.00 39.12 200 ALA A CA 1
ATOM 1538 C C . ALA A 1 200 ? -25.317 3.806 -11.862 1.00 39.12 200 ALA A C 1
ATOM 1540 O O . ALA A 1 200 ? -24.762 2.759 -11.513 1.00 39.12 200 ALA A O 1
ATOM 1541 N N . GLN A 1 201 ? -25.050 4.986 -11.320 1.00 45.12 201 GLN A N 1
ATOM 1542 C CA . GLN A 1 201 ? -24.568 5.132 -9.966 1.00 45.12 201 GLN A CA 1
ATOM 1543 C C . GLN A 1 201 ? -25.570 4.377 -9.088 1.00 45.12 201 GLN A C 1
ATOM 1545 O O . GLN A 1 201 ? -26.567 4.942 -8.654 1.00 45.12 201 GLN A O 1
ATOM 1550 N N . LEU A 1 202 ? -25.371 3.070 -8.914 1.00 50.97 202 LEU A N 1
ATOM 1551 C CA . LEU A 1 202 ? -26.131 2.281 -7.963 1.00 50.97 202 LEU A CA 1
ATOM 1552 C C . LEU A 1 202 ? -25.772 2.882 -6.615 1.00 50.97 202 LEU A C 1
ATOM 1554 O O . LEU A 1 202 ? -24.652 2.708 -6.129 1.00 50.97 202 LEU A O 1
ATOM 1558 N N . ALA A 1 203 ? -26.696 3.689 -6.091 1.00 58.22 203 ALA A N 1
ATOM 1559 C CA . ALA A 1 203 ? -26.571 4.304 -4.788 1.00 58.22 203 ALA A CA 1
ATOM 1560 C C . ALA A 1 203 ? -26.155 3.216 -3.796 1.00 58.22 203 ALA A C 1
ATOM 1562 O O . ALA A 1 203 ? -26.691 2.103 -3.813 1.00 58.22 203 ALA A O 1
ATOM 1563 N N . LEU A 1 204 ? -25.151 3.510 -2.971 1.00 68.31 204 LEU A N 1
ATOM 1564 C CA . LEU A 1 204 ? -24.767 2.584 -1.919 1.00 68.31 204 LEU A CA 1
ATOM 1565 C C . LEU A 1 204 ? -25.999 2.350 -1.038 1.00 68.31 204 LEU A C 1
ATOM 1567 O O . LEU A 1 204 ? -26.557 3.305 -0.511 1.00 68.31 204 LEU A O 1
ATOM 1571 N N . ASP A 1 205 ? -26.410 1.088 -0.906 1.00 70.38 205 ASP A N 1
ATOM 1572 C CA . ASP A 1 205 ? -27.489 0.645 -0.019 1.00 70.38 205 ASP A CA 1
ATOM 1573 C C . ASP A 1 205 ? -26.860 0.009 1.237 1.00 70.38 205 ASP A C 1
ATOM 1575 O O . ASP A 1 205 ? -26.441 -1.158 1.195 1.00 70.38 205 ASP A O 1
ATOM 1579 N N . PRO A 1 206 ? -26.731 0.752 2.359 1.00 74.38 206 PRO A N 1
ATOM 1580 C CA . PRO A 1 206 ? -26.254 0.186 3.613 1.00 74.38 206 PRO A CA 1
ATOM 1581 C C . PRO A 1 206 ? -27.156 -0.944 4.112 1.00 74.38 206 PRO A C 1
ATOM 1583 O O . PRO A 1 206 ? -26.645 -1.930 4.636 1.00 74.38 206 PRO A O 1
ATOM 1586 N N . ALA A 1 207 ? -28.478 -0.837 3.941 1.00 74.81 207 ALA A N 1
ATOM 1587 C CA . ALA A 1 207 ? -29.417 -1.852 4.411 1.00 74.81 207 ALA A CA 1
ATOM 1588 C C . ALA A 1 207 ? -29.264 -3.155 3.617 1.00 74.81 207 ALA A C 1
ATOM 1590 O O . ALA A 1 207 ? -29.240 -4.233 4.204 1.00 74.81 207 ALA A O 1
ATOM 1591 N N . GLY A 1 208 ? -29.080 -3.061 2.301 1.00 72.12 208 GLY A N 1
ATOM 1592 C CA . GLY A 1 208 ? -28.789 -4.187 1.417 1.00 72.12 208 GLY A CA 1
ATOM 1593 C C . GLY A 1 208 ? -27.509 -4.928 1.763 1.00 72.12 208 GLY A C 1
ATOM 1594 O O . GLY A 1 208 ? -27.527 -6.154 1.786 1.00 72.12 208 GLY A O 1
ATOM 1595 N N . LEU A 1 209 ? -26.426 -4.219 2.107 1.00 73.50 209 LEU A N 1
ATOM 1596 C CA . LEU A 1 209 ? -25.192 -4.885 2.539 1.00 73.50 209 LEU A CA 1
ATOM 1597 C C . LEU A 1 209 ? -25.405 -5.720 3.807 1.00 73.50 209 LEU A C 1
ATOM 1599 O O . LEU A 1 209 ? -24.804 -6.775 3.957 1.00 73.50 209 LEU A O 1
ATOM 1603 N N . TRP A 1 210 ? -26.269 -5.270 4.710 1.00 73.44 210 TRP A N 1
ATOM 1604 C CA . TRP A 1 210 ? -26.563 -6.029 5.914 1.00 73.44 210 TRP A CA 1
ATOM 1605 C C . TRP A 1 210 ? -27.546 -7.169 5.703 1.00 73.44 210 TRP A C 1
ATOM 1607 O O . TRP A 1 210 ? -27.342 -8.224 6.283 1.00 73.44 210 TRP A O 1
ATOM 1617 N N . ARG A 1 211 ? -28.528 -7.018 4.808 1.00 73.19 211 ARG A N 1
ATOM 1618 C CA . ARG A 1 211 ? -29.397 -8.133 4.394 1.00 73.19 211 ARG A CA 1
ATOM 1619 C C . ARG A 1 211 ? -28.600 -9.332 3.879 1.00 73.19 211 ARG A C 1
ATOM 1621 O O . ARG A 1 211 ? -29.026 -10.464 4.052 1.00 73.19 211 ARG A O 1
ATOM 1628 N N . ILE A 1 212 ? -27.427 -9.094 3.285 1.00 68.00 212 ILE A N 1
ATOM 1629 C CA . ILE A 1 212 ? -26.513 -10.152 2.825 1.00 68.00 212 ILE A CA 1
ATOM 1630 C C . ILE A 1 212 ? -26.009 -11.039 3.983 1.00 68.00 212 ILE A C 1
ATOM 1632 O O . ILE A 1 212 ? -25.679 -12.204 3.754 1.00 68.00 212 ILE A O 1
ATOM 1636 N N . VAL A 1 213 ? -25.947 -10.503 5.205 1.00 69.19 213 VAL A N 1
ATOM 1637 C CA . VAL A 1 213 ? -25.401 -11.172 6.399 1.00 69.19 213 VAL A CA 1
ATOM 1638 C C . VAL A 1 213 ? -26.420 -11.302 7.539 1.00 69.19 213 VAL A C 1
ATOM 1640 O O . VAL A 1 213 ? -26.077 -11.811 8.608 1.00 69.19 213 VAL A O 1
ATOM 1643 N N . ASP A 1 214 ? -27.663 -10.852 7.331 1.00 65.12 214 ASP A N 1
ATOM 1644 C CA . ASP A 1 214 ? -28.755 -10.995 8.294 1.00 65.12 214 ASP A CA 1
ATOM 1645 C C . ASP A 1 214 ? -28.973 -12.502 8.559 1.00 65.12 214 ASP A C 1
ATOM 1647 O O . ASP A 1 214 ? -29.098 -13.303 7.633 1.00 65.12 214 ASP A O 1
ATOM 1651 N N . GLY A 1 215 ? -28.943 -12.894 9.838 1.00 58.66 215 GLY A N 1
ATOM 1652 C CA . GLY A 1 215 ? -28.986 -14.295 10.289 1.00 58.66 215 GLY A CA 1
ATOM 1653 C C . GLY A 1 215 ? -27.616 -14.917 10.596 1.00 58.66 215 GLY A C 1
ATOM 1654 O O . GLY A 1 215 ? -27.556 -15.890 11.337 1.00 58.66 215 GLY A O 1
ATOM 1655 N N . VAL A 1 216 ? -26.525 -14.329 10.094 1.00 58.34 216 VAL A N 1
ATOM 1656 C CA . VAL A 1 216 ? -25.137 -14.748 10.379 1.00 58.34 216 VAL A CA 1
ATOM 1657 C C . VAL A 1 216 ? -24.495 -13.828 11.419 1.00 58.34 216 VAL A C 1
ATOM 1659 O O . VAL A 1 216 ? -23.804 -14.280 12.325 1.00 58.34 216 VAL A O 1
ATOM 1662 N N . LEU A 1 217 ? -24.768 -12.525 11.318 1.00 57.75 217 LEU A N 1
ATOM 1663 C CA . LEU A 1 217 ? -24.394 -11.533 12.320 1.00 57.75 217 LEU A CA 1
ATOM 1664 C C . LEU A 1 217 ? -25.668 -11.027 12.994 1.00 57.75 217 LEU A C 1
ATOM 1666 O O . LEU A 1 217 ? -26.554 -10.489 12.325 1.00 57.75 217 LEU A O 1
ATOM 1670 N N . ALA A 1 218 ? -25.770 -11.188 14.316 1.00 53.53 218 ALA A N 1
ATOM 1671 C CA . ALA A 1 218 ? -26.850 -10.571 15.078 1.00 53.53 218 ALA A CA 1
ATOM 1672 C C . ALA A 1 218 ? -26.867 -9.058 14.805 1.00 53.53 218 ALA A C 1
ATOM 1674 O O . ALA A 1 218 ? -25.808 -8.427 14.698 1.00 53.53 218 ALA A O 1
ATOM 1675 N N . LYS A 1 219 ? -28.063 -8.455 14.703 1.00 53.34 219 LYS A N 1
ATOM 1676 C CA . LYS A 1 219 ? -28.170 -6.988 14.686 1.00 53.34 219 LYS A CA 1
ATOM 1677 C C . LYS A 1 219 ? -27.388 -6.470 15.896 1.00 53.34 219 LYS A C 1
ATOM 1679 O O . LYS A 1 219 ? -27.629 -6.976 16.992 1.00 53.34 219 LYS A O 1
ATOM 1684 N N . PRO A 1 220 ? -26.461 -5.510 15.728 1.00 52.91 220 PRO A N 1
ATOM 1685 C CA . PRO A 1 220 ? -25.673 -5.027 16.849 1.00 52.91 220 PRO A CA 1
ATOM 1686 C C . PRO A 1 220 ? -26.624 -4.517 17.934 1.00 52.91 220 PRO A C 1
ATOM 1688 O O . PRO A 1 220 ? -27.283 -3.494 17.748 1.00 52.91 220 PRO A O 1
ATOM 1691 N N . ASN A 1 221 ? -26.703 -5.229 19.064 1.00 47.06 221 ASN A N 1
ATOM 1692 C CA . ASN A 1 221 ? -27.456 -4.814 20.249 1.00 47.06 221 ASN A CA 1
ATOM 1693 C C . ASN A 1 221 ? -26.647 -3.769 21.033 1.00 47.06 221 ASN A C 1
ATOM 1695 O O . ASN A 1 221 ? -26.394 -3.887 22.229 1.00 47.06 221 ASN A O 1
ATOM 1699 N N . ILE A 1 222 ? -26.149 -2.767 20.310 1.00 56.00 222 ILE A N 1
ATOM 1700 C CA . ILE A 1 222 ? -25.373 -1.668 20.860 1.00 56.00 222 ILE A CA 1
ATOM 1701 C C . ILE A 1 222 ? -26.391 -0.586 21.210 1.00 56.00 222 ILE A C 1
ATOM 1703 O O . ILE A 1 222 ? -26.718 0.276 20.391 1.00 56.00 222 ILE A O 1
ATOM 1707 N N . GLY A 1 223 ? -26.951 -0.685 22.417 1.00 48.06 223 GLY A N 1
ATOM 1708 C CA . GLY A 1 223 ? -27.925 0.275 22.923 1.00 48.06 223 GLY A CA 1
ATOM 1709 C C . GLY A 1 223 ? -27.402 1.707 22.795 1.00 48.06 223 GLY A C 1
ATOM 1710 O O . GLY A 1 223 ? -26.291 2.027 23.219 1.00 48.06 223 GLY A O 1
ATOM 1711 N N . ARG A 1 224 ? -28.206 2.593 22.201 1.00 46.31 224 ARG A N 1
ATOM 1712 C CA . ARG A 1 224 ? -27.949 4.035 22.233 1.00 46.31 224 ARG A CA 1
ATOM 1713 C C . ARG A 1 224 ? -28.119 4.467 23.690 1.00 46.31 224 ARG A C 1
ATOM 1715 O O . ARG A 1 224 ? -29.234 4.400 24.198 1.00 46.31 224 ARG A O 1
ATOM 1722 N N . ASP A 1 225 ? -27.045 4.858 24.378 1.00 42.09 225 ASP A N 1
ATOM 1723 C CA . ASP A 1 225 ? -27.128 5.310 25.776 1.00 42.09 225 ASP A CA 1
ATOM 1724 C C . ASP A 1 225 ? -28.168 6.445 25.886 1.00 42.09 225 ASP A C 1
ATOM 1726 O O . ASP A 1 225 ? -27.960 7.560 25.390 1.00 42.09 225 ASP A O 1
ATOM 1730 N N . GLN A 1 226 ? -29.319 6.144 26.502 1.00 39.47 226 GLN A N 1
ATOM 1731 C CA . GLN A 1 226 ? -30.495 7.021 26.545 1.00 39.47 226 GLN A CA 1
ATOM 1732 C C . GLN A 1 226 ? -30.243 8.333 27.306 1.00 39.47 226 GLN A C 1
ATOM 1734 O O . GLN A 1 226 ? -31.024 9.279 27.189 1.00 39.47 226 GLN A O 1
ATOM 1739 N N . ARG A 1 227 ? -29.102 8.469 27.999 1.00 44.59 227 ARG A N 1
ATOM 1740 C CA . ARG A 1 227 ? -28.663 9.727 28.628 1.00 44.59 227 ARG A CA 1
ATOM 1741 C C . ARG A 1 227 ? -28.440 10.883 27.638 1.00 44.59 227 ARG A C 1
ATOM 1743 O O . ARG A 1 227 ? -28.283 12.024 28.062 1.00 44.59 227 ARG A O 1
ATOM 1750 N N . VAL A 1 228 ? -28.461 10.627 26.326 1.00 41.53 228 VAL A N 1
ATOM 1751 C CA . VAL A 1 228 ? -28.404 11.659 25.268 1.00 41.53 228 VAL A CA 1
ATOM 1752 C C . VAL A 1 228 ? -29.753 12.354 25.035 1.00 41.53 228 VAL A C 1
ATOM 1754 O O . VAL A 1 228 ? -29.766 13.504 24.600 1.00 41.53 228 VAL A O 1
ATOM 1757 N N . ALA A 1 229 ? -30.888 11.713 25.335 1.00 35.31 229 ALA A N 1
ATOM 1758 C CA . ALA A 1 229 ? -32.206 12.263 24.994 1.00 35.31 229 ALA A CA 1
ATOM 1759 C C . ALA A 1 229 ? -32.660 13.402 25.930 1.00 35.31 229 ALA A C 1
ATOM 1761 O O . ALA A 1 229 ? -33.405 14.287 25.516 1.00 35.31 229 ALA A O 1
ATOM 1762 N N . ARG A 1 230 ? -32.167 13.438 27.176 1.00 33.00 230 ARG A N 1
ATOM 1763 C CA . ARG A 1 230 ? -32.639 14.393 28.197 1.00 33.00 230 ARG A CA 1
ATOM 1764 C C . ARG A 1 230 ? -32.127 15.830 28.052 1.00 33.00 230 ARG A C 1
ATOM 1766 O O . ARG A 1 230 ? -32.662 16.709 28.709 1.00 33.00 230 ARG A O 1
ATOM 1773 N N . THR A 1 231 ? -31.158 16.111 27.178 1.00 35.94 231 THR A N 1
ATOM 1774 C CA . THR A 1 231 ? -30.701 17.499 26.926 1.00 35.94 231 THR A CA 1
ATOM 1775 C C . THR A 1 231 ? -31.388 18.173 25.734 1.00 35.94 231 THR A C 1
ATOM 1777 O O . THR A 1 231 ? -31.109 19.335 25.453 1.00 35.94 231 THR A O 1
ATOM 1780 N N . ALA A 1 232 ? -32.297 17.475 25.041 1.00 32.88 232 ALA A N 1
ATOM 1781 C CA . ALA A 1 232 ? -33.071 18.031 23.927 1.00 32.88 232 ALA A CA 1
ATOM 1782 C C . ALA A 1 232 ? -34.504 18.453 24.313 1.00 32.88 232 ALA A C 1
ATOM 1784 O O . ALA A 1 232 ? -35.138 19.185 23.557 1.00 32.88 232 ALA A O 1
ATOM 1785 N N . ALA A 1 233 ? -35.005 18.039 25.481 1.00 31.81 233 ALA A N 1
ATOM 1786 C CA . ALA A 1 233 ? -36.374 18.291 25.928 1.00 31.81 233 ALA A CA 1
ATOM 1787 C C . ALA A 1 233 ? -36.413 19.263 27.120 1.00 31.81 233 ALA A C 1
ATOM 1789 O O . ALA A 1 233 ? -36.764 18.897 28.234 1.00 31.81 233 ALA A O 1
ATOM 1790 N N . SER A 1 234 ? -36.034 20.518 26.886 1.00 32.88 234 SER A N 1
ATOM 1791 C CA . SER A 1 234 ? -36.431 21.637 27.750 1.00 32.88 234 SER A CA 1
ATOM 1792 C C . SER A 1 234 ? -36.551 22.906 26.905 1.00 32.88 234 SER A C 1
ATOM 1794 O O . SER A 1 234 ? -35.678 23.775 26.897 1.00 32.88 234 SER A O 1
ATOM 1796 N N . ARG A 1 235 ? -37.628 22.992 26.123 1.00 32.69 235 ARG A N 1
ATOM 1797 C CA . ARG A 1 235 ? -38.123 24.258 25.579 1.00 32.69 235 ARG A CA 1
ATOM 1798 C C . ARG A 1 235 ? -39.592 24.370 25.963 1.00 32.69 235 ARG A C 1
ATOM 1800 O O . ARG A 1 235 ? -40.431 23.704 25.367 1.00 32.69 235 ARG A O 1
ATOM 1807 N N . GLY A 1 236 ? -39.852 25.156 27.006 1.00 30.03 236 GLY A N 1
ATOM 1808 C CA . GLY A 1 236 ? -41.182 25.683 27.301 1.00 30.03 236 GLY A CA 1
ATOM 1809 C C . GLY A 1 236 ? -41.580 26.768 26.286 1.00 30.03 236 GLY A C 1
ATOM 1810 O O . GLY A 1 236 ? -40.711 27.263 25.559 1.00 30.03 236 GLY A O 1
ATOM 1811 N N . PRO A 1 237 ? -42.880 27.092 26.193 1.00 37.53 237 PRO A N 1
ATOM 1812 C CA . PRO A 1 237 ? -43.468 27.826 25.080 1.00 37.53 237 PRO A CA 1
ATOM 1813 C C . PRO A 1 237 ? -43.431 29.344 25.303 1.00 37.53 237 PRO A C 1
ATOM 1815 O O . PRO A 1 237 ? -43.418 29.807 26.440 1.00 37.53 237 PRO A O 1
ATOM 1818 N N . GLY A 1 238 ? -43.479 30.114 24.213 1.00 28.03 238 GLY A N 1
ATOM 1819 C CA . GLY A 1 238 ? -43.797 31.544 24.266 1.00 28.03 238 GLY A CA 1
ATOM 1820 C C . GLY A 1 238 ? -42.929 32.406 23.356 1.00 28.03 238 GLY A C 1
ATOM 1821 O O . GLY A 1 238 ? -41.856 32.852 23.747 1.00 28.03 238 GLY A O 1
ATOM 1822 N N . LEU A 1 239 ? -43.421 32.671 22.147 1.00 34.06 239 LEU A N 1
ATOM 1823 C CA . LEU A 1 239 ? -43.121 33.913 21.433 1.00 34.06 239 LEU A CA 1
ATOM 1824 C C . LEU A 1 239 ? -44.222 34.919 21.792 1.00 34.06 239 LEU A C 1
ATOM 1826 O O . LEU A 1 239 ? -45.394 34.540 21.814 1.00 34.06 239 LEU A O 1
ATOM 1830 N N . PRO A 1 240 ? -43.866 36.196 21.963 1.00 32.28 240 PRO A N 1
ATOM 1831 C CA . PRO A 1 240 ? -44.570 37.209 21.194 1.00 32.28 240 PRO A CA 1
ATOM 1832 C C . PRO A 1 240 ? -43.590 38.100 20.427 1.00 32.28 240 PRO A C 1
ATOM 1834 O O . PRO A 1 240 ? -42.433 38.281 20.805 1.00 32.28 240 PRO A O 1
ATOM 1837 N N . GLY A 1 241 ? -44.069 38.583 19.282 1.00 28.77 241 GLY A N 1
ATOM 1838 C CA . GLY A 1 241 ? -43.310 39.377 18.328 1.00 28.77 241 GLY A CA 1
ATOM 1839 C C . GLY A 1 241 ? -43.002 40.800 18.789 1.00 28.77 241 GLY A C 1
ATOM 1840 O O . GLY A 1 241 ? -43.449 41.256 19.836 1.00 28.77 241 GLY A O 1
ATOM 1841 N N . GLY A 1 242 ? -42.247 41.513 17.954 1.00 26.48 242 GLY A N 1
ATOM 1842 C CA . GLY A 1 242 ? -41.997 42.936 18.153 1.00 26.48 242 GLY A CA 1
ATOM 1843 C C . GLY A 1 242 ? -40.759 43.462 17.437 1.00 26.48 242 GLY A C 1
ATOM 1844 O O . GLY A 1 242 ? -39.659 43.361 17.958 1.00 26.48 242 GLY A O 1
ATOM 1845 N N . ALA A 1 243 ? -41.003 44.041 16.261 1.00 26.77 243 ALA A N 1
ATOM 1846 C CA . ALA A 1 243 ? -40.389 45.244 15.689 1.00 26.77 243 ALA A CA 1
ATOM 1847 C C . ALA A 1 243 ? -38.852 45.400 15.588 1.00 26.77 243 ALA A C 1
ATOM 1849 O O . ALA A 1 243 ? -38.109 45.485 16.562 1.00 26.77 243 ALA A O 1
ATOM 1850 N N . LEU A 1 244 ? -38.425 45.632 14.342 1.00 35.84 244 LEU A N 1
ATOM 1851 C CA . LEU A 1 244 ? -37.189 46.316 13.972 1.00 35.84 244 LEU A CA 1
ATOM 1852 C C . LEU A 1 244 ? -37.126 47.731 14.570 1.00 35.84 244 LEU A C 1
ATOM 1854 O O . LEU A 1 244 ? -38.038 48.527 14.350 1.00 35.84 244 LEU A O 1
ATOM 1858 N N . ARG A 1 245 ? -35.992 48.081 15.189 1.00 28.62 245 ARG A N 1
ATOM 1859 C CA . ARG A 1 245 ? -35.483 49.460 15.242 1.00 28.62 245 ARG A CA 1
ATOM 1860 C C . ARG A 1 245 ? -33.960 49.489 15.109 1.00 28.62 245 ARG A C 1
ATOM 1862 O O . ARG A 1 245 ? -33.244 48.695 15.709 1.00 28.62 245 ARG A O 1
ATOM 1869 N N . SER A 1 246 ? -33.512 50.429 14.286 1.00 34.69 246 SER A N 1
ATOM 1870 C CA . SER A 1 246 ? -32.137 50.857 14.042 1.00 34.69 246 SER A CA 1
ATOM 1871 C C . SER A 1 246 ? -31.568 51.669 15.210 1.00 34.69 246 SER A C 1
ATOM 1873 O O . SER A 1 246 ? -32.271 52.541 15.719 1.00 34.69 246 SER A O 1
ATOM 1875 N N . ALA A 1 247 ? -30.285 51.483 15.540 1.00 29.44 247 ALA A N 1
ATOM 1876 C CA . ALA A 1 247 ? -29.437 52.519 16.140 1.00 29.44 247 ALA A CA 1
ATOM 1877 C C . ALA A 1 247 ? -27.939 52.199 15.950 1.00 29.44 247 ALA A C 1
ATOM 1879 O O . ALA A 1 247 ? -27.522 51.043 15.935 1.00 29.44 247 ALA A O 1
ATOM 1880 N N . THR A 1 248 ? -27.183 53.273 15.761 1.00 29.09 248 THR A N 1
ATOM 1881 C CA . THR A 1 248 ? -25.757 53.462 15.447 1.00 29.09 248 THR A CA 1
ATOM 1882 C C . THR A 1 248 ? -24.775 53.043 16.562 1.00 29.09 248 THR A C 1
ATOM 1884 O O . THR A 1 248 ? -25.204 52.726 17.670 1.00 29.09 248 THR A O 1
ATOM 1887 N N . PRO A 1 249 ? -23.449 52.999 16.283 1.00 38.47 249 PRO A N 1
ATOM 1888 C CA . PRO A 1 249 ? -22.474 52.301 17.115 1.00 38.47 249 PRO A CA 1
ATOM 1889 C C . PRO A 1 249 ? -21.852 53.210 18.182 1.00 38.47 249 PRO A C 1
ATOM 1891 O O . PRO A 1 249 ? -21.395 54.311 17.886 1.00 38.47 249 PRO A O 1
ATOM 1894 N N . SER A 1 250 ? -21.734 52.708 19.407 1.00 29.00 250 SER A N 1
ATOM 1895 C CA . SER A 1 250 ? -20.818 53.253 20.409 1.00 29.00 250 SER A CA 1
ATOM 1896 C C . SER A 1 250 ? -20.159 52.114 21.189 1.00 29.00 250 SER A C 1
ATOM 1898 O O . SER A 1 250 ? -20.765 51.081 21.478 1.00 29.00 250 SER A O 1
ATOM 1900 N N . GLY A 1 251 ? -18.848 52.259 21.379 1.00 35.16 251 GLY A N 1
ATOM 1901 C CA . GLY A 1 251 ? -17.933 51.187 21.745 1.00 35.16 251 GLY A CA 1
ATOM 1902 C C . GLY A 1 251 ? -18.101 50.654 23.161 1.00 35.16 251 GLY A C 1
ATOM 1903 O O . GLY A 1 251 ? -18.334 51.409 24.096 1.00 35.16 251 GLY A O 1
ATOM 1904 N N . VAL A 1 252 ? -17.876 49.345 23.308 1.00 29.34 252 VAL A N 1
ATOM 1905 C CA . VAL A 1 252 ? -17.532 48.704 24.580 1.00 29.34 252 VAL A CA 1
ATOM 1906 C C . VAL A 1 252 ? -16.610 47.502 24.316 1.00 29.34 252 VAL A C 1
ATOM 1908 O O . VAL A 1 252 ? -17.018 46.511 23.716 1.00 29.34 252 VAL A O 1
ATOM 1911 N N . SER A 1 253 ? -15.375 47.626 24.808 1.00 28.83 253 SER A N 1
ATOM 1912 C CA . SER A 1 253 ? -14.497 46.589 25.377 1.00 28.83 253 SER A CA 1
ATOM 1913 C C . SER A 1 253 ? -14.329 45.243 24.645 1.00 28.83 253 SER A C 1
ATOM 1915 O O . SER A 1 253 ? -15.139 44.314 24.738 1.00 28.83 253 SER A O 1
ATOM 1917 N N . GLU A 1 254 ? -13.139 45.083 24.066 1.00 31.25 254 GLU A N 1
ATOM 1918 C CA . GLU A 1 254 ? -12.464 43.804 23.836 1.00 31.25 254 GLU A CA 1
ATOM 1919 C C . GLU A 1 254 ? -12.265 43.030 25.153 1.00 31.25 254 GLU A C 1
ATOM 1921 O O . GLU A 1 254 ? -11.254 43.184 25.827 1.00 31.25 254 GLU A O 1
ATOM 1926 N N . SER A 1 255 ? -13.201 42.163 25.552 1.00 34.06 255 SER A N 1
ATOM 1927 C CA . SER A 1 255 ? -12.865 41.110 26.538 1.00 34.06 255 SER A CA 1
ATOM 1928 C C . SER A 1 255 ? -13.789 39.888 26.603 1.00 34.06 255 SER A C 1
ATOM 1930 O O . SER A 1 255 ? -13.498 38.943 27.335 1.00 34.06 255 SER A O 1
ATOM 1932 N N . ARG A 1 256 ? -14.881 39.796 25.831 1.00 34.44 256 ARG A N 1
ATOM 1933 C CA . ARG A 1 256 ? -15.814 38.653 25.953 1.00 34.44 256 ARG A CA 1
ATOM 1934 C C . ARG A 1 256 ? -16.330 38.124 24.622 1.00 34.44 256 ARG A C 1
ATOM 1936 O O . ARG A 1 256 ? -17.515 38.223 24.328 1.00 34.44 256 ARG A O 1
ATOM 1943 N N . ARG A 1 257 ? -15.470 37.472 23.828 1.00 32.44 257 ARG A N 1
ATOM 1944 C CA . ARG A 1 257 ? -15.931 36.592 22.728 1.00 32.44 257 ARG A CA 1
ATOM 1945 C C . ARG A 1 257 ? -14.951 35.485 22.314 1.00 32.44 257 ARG A C 1
ATOM 1947 O O . ARG A 1 257 ? -14.906 35.093 21.159 1.00 32.44 257 ARG A O 1
ATOM 1954 N N . ARG A 1 258 ? -14.258 34.848 23.266 1.00 34.22 258 ARG A N 1
ATOM 1955 C CA . ARG A 1 258 ? -13.753 33.467 23.081 1.00 34.22 258 ARG A CA 1
ATOM 1956 C C . ARG A 1 258 ? -14.739 32.463 23.676 1.00 34.22 258 ARG A C 1
ATOM 1958 O O . ARG A 1 258 ? -14.444 31.716 24.603 1.00 34.22 258 ARG A O 1
ATOM 1965 N N . ARG A 1 259 ? -15.949 32.419 23.115 1.00 34.66 259 ARG A N 1
ATOM 1966 C CA . ARG A 1 259 ? -16.836 31.268 23.304 1.00 34.66 259 ARG A CA 1
ATOM 1967 C C . ARG A 1 259 ? -16.184 30.111 22.539 1.00 34.66 259 ARG A C 1
ATOM 1969 O O . ARG A 1 259 ? -16.367 29.994 21.330 1.00 34.66 259 ARG A O 1
ATOM 1976 N N . ARG A 1 260 ? -15.372 29.291 23.222 1.00 39.66 260 ARG A N 1
ATOM 1977 C CA . ARG A 1 260 ? -14.974 27.960 22.733 1.00 39.66 260 ARG A CA 1
ATOM 1978 C C . ARG A 1 260 ? -16.258 27.297 22.225 1.00 39.66 260 ARG A C 1
ATOM 1980 O O . ARG A 1 260 ? -17.142 27.000 23.029 1.00 39.66 260 ARG A O 1
ATOM 1987 N N . ARG A 1 261 ? -16.406 27.108 20.906 1.00 35.56 261 ARG A N 1
ATOM 1988 C CA . ARG A 1 261 ? -17.403 26.179 20.355 1.00 35.56 261 ARG A CA 1
ATOM 1989 C C . ARG A 1 261 ? -17.061 24.838 20.995 1.00 35.56 261 ARG A C 1
ATOM 1991 O O . ARG A 1 261 ? -16.120 24.191 20.554 1.00 35.56 261 ARG A O 1
ATOM 1998 N N . ARG A 1 262 ? -17.758 24.454 22.073 1.00 41.56 262 ARG A N 1
ATOM 1999 C CA . ARG A 1 262 ? -17.728 23.076 22.570 1.00 41.56 262 ARG A CA 1
ATOM 2000 C C . ARG A 1 262 ? -18.270 22.250 21.414 1.00 41.56 262 ARG A C 1
ATOM 2002 O O . ARG A 1 262 ? -19.470 22.267 21.148 1.00 41.56 262 ARG A O 1
ATOM 2009 N N . THR A 1 263 ? -17.370 21.643 20.651 1.00 52.12 263 THR A N 1
ATOM 2010 C CA . THR A 1 263 ? -17.715 20.621 19.674 1.00 52.12 263 THR A CA 1
ATOM 2011 C C . THR A 1 263 ? -18.504 19.568 20.440 1.00 52.12 263 THR A C 1
ATOM 2013 O O . THR A 1 263 ? -18.074 19.087 21.489 1.00 52.12 263 THR A O 1
ATOM 2016 N N . ARG A 1 264 ? -19.741 19.313 20.006 1.00 68.44 264 ARG A N 1
ATOM 2017 C CA . ARG A 1 264 ? -20.590 18.302 20.635 1.00 68.44 264 ARG A CA 1
ATOM 2018 C C . ARG A 1 264 ? -19.837 16.975 20.536 1.00 68.44 264 ARG A C 1
ATOM 2020 O O . ARG A 1 264 ? -19.404 16.625 19.441 1.00 68.44 264 ARG A O 1
ATOM 2027 N N . ALA A 1 265 ? -19.636 16.299 21.666 1.00 82.12 265 ALA A N 1
ATOM 2028 C CA . ALA A 1 265 ? -18.924 15.028 21.684 1.00 82.12 265 ALA A CA 1
ATOM 2029 C C . ALA A 1 265 ? -19.620 14.029 20.752 1.00 82.12 265 ALA A C 1
ATOM 2031 O O . ALA A 1 265 ? -20.853 13.945 20.752 1.00 82.12 265 ALA A O 1
ATOM 2032 N N . VAL A 1 266 ? -18.828 13.307 19.964 1.00 94.44 266 VAL A N 1
ATOM 2033 C CA . VAL A 1 266 ? -19.323 12.226 19.105 1.00 94.44 266 VAL A CA 1
ATOM 2034 C C . VAL A 1 266 ? -19.457 10.938 19.914 1.00 94.44 266 VAL A C 1
ATOM 2036 O O . VAL A 1 266 ? -18.900 10.815 21.010 1.00 94.44 266 VAL A O 1
ATOM 2039 N N . ASP A 1 267 ? -20.213 9.973 19.396 1.00 95.44 267 ASP A N 1
ATOM 2040 C CA . ASP A 1 267 ? -20.383 8.694 20.084 1.00 95.44 267 ASP A CA 1
ATOM 2041 C C . ASP A 1 267 ? -19.070 7.898 20.046 1.00 95.44 267 ASP A C 1
ATOM 2043 O O . ASP A 1 267 ? -18.612 7.417 21.083 1.00 95.44 267 ASP A O 1
ATOM 2047 N N . ALA A 1 268 ? -18.405 7.851 18.887 1.00 97.06 268 ALA A N 1
ATOM 2048 C CA . ALA A 1 268 ? -17.102 7.212 18.737 1.00 97.06 268 ALA A CA 1
ATOM 2049 C C . ALA A 1 268 ? -16.153 8.005 17.830 1.00 97.06 268 ALA A C 1
ATOM 2051 O O . ALA A 1 268 ? -16.559 8.546 16.798 1.00 97.06 268 ALA A O 1
ATOM 2052 N N . VAL A 1 269 ? -14.872 8.016 18.194 1.00 98.50 269 VAL A N 1
ATOM 2053 C CA . VAL A 1 269 ? -13.771 8.360 17.291 1.00 98.50 269 VAL A CA 1
ATOM 2054 C C . VAL A 1 269 ? -12.947 7.106 17.020 1.00 98.50 269 VAL A C 1
ATOM 2056 O O . VAL A 1 269 ? -12.652 6.343 17.938 1.00 98.50 269 VAL A O 1
ATOM 2059 N N . ILE A 1 270 ? -12.613 6.875 15.756 1.00 98.69 270 ILE A N 1
ATOM 2060 C CA . ILE A 1 270 ? -11.814 5.737 15.304 1.00 98.69 270 ILE A CA 1
ATOM 2061 C C . ILE A 1 270 ? -10.518 6.284 14.709 1.00 98.69 270 ILE A C 1
ATOM 2063 O O . ILE A 1 270 ? -10.555 7.148 13.828 1.00 98.69 270 ILE A O 1
ATOM 2067 N N . VAL A 1 271 ? -9.385 5.811 15.217 1.00 98.62 271 VAL A N 1
ATOM 2068 C CA . VAL A 1 271 ? -8.050 6.198 14.753 1.00 98.62 271 VAL A CA 1
ATOM 2069 C C . VAL A 1 271 ? -7.594 5.197 13.697 1.00 98.62 271 VAL A C 1
ATOM 2071 O O . VAL A 1 271 ? -7.500 4.011 13.984 1.00 98.62 271 VAL A O 1
ATOM 2074 N N . GLY A 1 272 ? -7.325 5.673 12.484 1.00 98.00 272 GLY A N 1
ATOM 2075 C CA . GLY A 1 272 ? -7.046 4.848 11.312 1.00 98.00 272 GLY A CA 1
ATOM 2076 C C . GLY A 1 272 ? -8.312 4.416 10.570 1.00 98.00 272 GLY A C 1
ATOM 2077 O O . GLY A 1 272 ? -9.412 4.372 11.121 1.00 98.00 272 GLY A O 1
ATOM 2078 N N . SER A 1 273 ? -8.162 4.111 9.280 1.00 97.38 273 SER A N 1
ATOM 2079 C CA . SER A 1 273 ? -9.275 3.726 8.397 1.00 97.38 273 SER A CA 1
ATOM 2080 C C . SER A 1 273 ? -9.101 2.355 7.730 1.00 97.38 273 SER A C 1
ATOM 2082 O O . SER A 1 273 ? -9.787 2.042 6.755 1.00 97.38 273 SER A O 1
ATOM 2084 N N . GLY A 1 274 ? -8.203 1.517 8.260 1.00 95.88 274 GLY A N 1
ATOM 2085 C CA . GLY A 1 274 ? -7.954 0.157 7.776 1.00 95.88 274 GLY A CA 1
ATOM 2086 C C . GLY A 1 274 ? -9.153 -0.797 7.918 1.00 95.88 274 GLY A C 1
ATOM 2087 O O . GLY A 1 274 ? -10.255 -0.377 8.281 1.00 95.88 274 GLY A O 1
ATOM 2088 N N . PRO A 1 275 ? -8.974 -2.102 7.645 1.00 94.19 275 PRO A N 1
ATOM 2089 C CA . PRO A 1 275 ? -10.083 -3.056 7.615 1.00 94.19 275 PRO A CA 1
ATOM 2090 C C . PRO A 1 275 ? -10.915 -3.141 8.895 1.00 94.19 275 PRO A C 1
ATOM 2092 O O . PRO A 1 275 ? -12.138 -2.996 8.832 1.00 94.19 275 PRO A O 1
ATOM 2095 N N . GLY A 1 276 ? -10.267 -3.302 10.053 1.00 94.38 276 GLY A N 1
ATOM 2096 C CA . GLY A 1 276 ? -10.962 -3.348 11.343 1.00 94.38 276 GLY A CA 1
ATOM 2097 C C . GLY A 1 276 ? -11.727 -2.053 11.633 1.00 94.38 276 GLY A C 1
ATOM 2098 O O . GLY A 1 276 ? -12.924 -2.086 11.915 1.00 94.38 276 GLY A O 1
ATOM 2099 N N . ALA A 1 277 ? -11.064 -0.907 11.455 1.00 96.88 277 ALA A N 1
ATOM 2100 C CA . ALA A 1 277 ? -11.651 0.418 11.647 1.00 96.88 277 ALA A CA 1
ATOM 2101 C C . ALA A 1 277 ? -12.849 0.684 10.722 1.00 96.88 277 ALA A C 1
ATOM 2103 O O . ALA A 1 277 ? -13.886 1.173 11.167 1.00 96.88 277 ALA A O 1
ATOM 2104 N N . SER A 1 278 ? -12.737 0.319 9.443 1.00 96.00 278 SER A N 1
ATOM 2105 C CA . SER A 1 278 ? -13.813 0.455 8.459 1.00 96.00 278 SER A CA 1
ATOM 2106 C C . SER A 1 278 ? -15.040 -0.372 8.843 1.00 96.00 278 SER A C 1
ATOM 2108 O O . SER A 1 278 ? -16.165 0.125 8.765 1.00 96.00 278 SER A O 1
ATOM 2110 N N . MET A 1 279 ? -14.839 -1.619 9.285 1.00 93.88 279 MET A N 1
ATOM 2111 C CA . MET A 1 279 ? -15.939 -2.477 9.728 1.00 93.88 279 MET A CA 1
ATOM 2112 C C . MET A 1 279 ? -16.587 -1.943 11.009 1.00 93.88 279 MET A C 1
ATOM 2114 O O . MET A 1 279 ? -17.811 -1.832 11.069 1.00 93.88 279 MET A O 1
ATOM 2118 N N . ALA A 1 280 ? -15.787 -1.528 11.994 1.00 94.75 280 ALA A N 1
ATOM 2119 C CA . ALA A 1 280 ? -16.292 -0.911 13.217 1.00 94.75 280 ALA A CA 1
ATOM 2120 C C . ALA A 1 280 ? -17.112 0.354 12.916 1.00 94.75 280 ALA A C 1
ATOM 2122 O O . ALA A 1 280 ? -18.236 0.490 13.402 1.00 94.75 280 ALA A O 1
ATOM 2123 N N . ALA A 1 281 ? -16.607 1.240 12.049 1.00 96.25 281 ALA A N 1
ATOM 2124 C CA . ALA A 1 281 ? -17.324 2.436 11.613 1.00 96.25 281 ALA A CA 1
ATOM 2125 C C . ALA A 1 281 ? -18.688 2.088 11.006 1.00 96.25 281 ALA A C 1
ATOM 2127 O O . ALA A 1 281 ? -19.693 2.717 11.332 1.00 96.25 281 ALA A O 1
ATOM 2128 N N . PHE A 1 282 ? -18.736 1.066 10.151 1.00 92.19 282 PHE A N 1
ATOM 2129 C CA . PHE A 1 282 ? -19.963 0.627 9.497 1.00 92.19 282 PHE A CA 1
ATOM 2130 C C . PHE A 1 282 ? -20.994 0.051 10.473 1.00 92.19 282 PHE A C 1
ATOM 2132 O O . PHE A 1 282 ? -22.167 0.434 10.420 1.00 92.19 282 PHE A O 1
ATOM 2139 N N . VAL A 1 283 ? -20.561 -0.820 11.388 1.00 90.88 283 VAL A N 1
ATOM 2140 C CA . VAL A 1 283 ? -21.409 -1.403 12.440 1.00 90.88 283 VAL A CA 1
ATOM 2141 C C . VAL A 1 283 ? -21.997 -0.307 13.328 1.00 90.88 283 VAL A C 1
ATOM 2143 O O . VAL A 1 283 ? -23.215 -0.246 13.507 1.00 90.88 283 VAL A O 1
ATOM 2146 N N . LEU A 1 284 ? -21.150 0.589 13.841 1.00 92.75 284 LEU A N 1
ATOM 2147 C CA . LEU A 1 284 ? -21.552 1.651 14.764 1.00 92.75 284 LEU A CA 1
ATOM 2148 C C . LEU A 1 284 ? -22.460 2.683 14.080 1.00 92.75 284 LEU A C 1
ATOM 2150 O O . LEU A 1 284 ? -23.507 3.045 14.621 1.00 92.75 284 LEU A O 1
ATOM 2154 N N . ALA A 1 285 ? -22.122 3.112 12.860 1.00 92.25 285 ALA A N 1
ATOM 2155 C CA . ALA A 1 285 ? -22.938 4.064 12.110 1.00 92.25 285 ALA A CA 1
ATOM 2156 C C . ALA A 1 285 ? -24.340 3.506 11.818 1.00 92.25 285 ALA A C 1
ATOM 2158 O O . ALA A 1 285 ? -25.333 4.215 12.000 1.00 92.25 285 ALA A O 1
ATOM 2159 N N . ARG A 1 286 ? -24.461 2.218 11.452 1.00 87.25 286 ARG A N 1
ATOM 2160 C CA . ARG A 1 286 ? -25.777 1.570 11.297 1.00 87.25 286 ARG A CA 1
ATOM 2161 C C . ARG A 1 286 ? -26.523 1.430 12.619 1.00 87.25 286 ARG A C 1
ATOM 2163 O O . ARG A 1 286 ? -27.736 1.616 12.630 1.00 87.25 286 ARG A O 1
ATOM 2170 N N . ALA A 1 287 ? -25.823 1.147 13.717 1.00 86.81 287 ALA A N 1
ATOM 2171 C CA . ALA A 1 287 ? -26.411 1.158 15.060 1.00 86.81 287 ALA A CA 1
ATOM 2172 C C . ALA A 1 287 ? -26.877 2.566 15.492 1.00 86.81 287 ALA A C 1
ATOM 2174 O O . ALA A 1 287 ? -27.477 2.746 16.550 1.00 86.81 287 ALA A O 1
ATOM 2175 N N . GLY A 1 288 ? -26.634 3.586 14.665 1.00 88.75 288 GLY A N 1
ATOM 2176 C CA . GLY A 1 288 ? -27.139 4.932 14.853 1.00 88.75 288 GLY A CA 1
ATOM 2177 C C . GLY A 1 288 ? -26.173 5.864 15.579 1.00 88.75 288 GLY A C 1
ATOM 2178 O O . GLY A 1 288 ? -26.586 6.958 15.977 1.00 88.75 288 GLY A O 1
ATOM 2179 N N . TRP A 1 289 ? -24.918 5.460 15.748 1.00 93.81 289 TRP A N 1
ATOM 2180 C CA . TRP A 1 289 ? -23.887 6.263 16.393 1.00 93.81 289 TRP A CA 1
ATOM 2181 C C . TRP A 1 289 ? -23.307 7.287 15.420 1.00 93.81 289 TRP A C 1
ATOM 2183 O O . TRP A 1 289 ? -23.138 6.992 14.239 1.00 93.81 289 TRP A O 1
ATOM 2193 N N . HIS A 1 290 ? -22.971 8.475 15.921 1.00 96.12 290 HIS A N 1
ATOM 2194 C CA . HIS A 1 290 ? -22.151 9.439 15.195 1.00 96.12 290 HIS A CA 1
ATOM 2195 C C . HIS A 1 290 ? -20.673 9.076 15.349 1.00 96.12 290 HIS A C 1
ATOM 2197 O O . HIS A 1 290 ? -20.127 9.123 16.454 1.00 96.12 290 HIS A O 1
ATOM 2203 N N . VAL A 1 291 ? -20.041 8.720 14.233 1.00 97.75 291 VAL A N 1
ATOM 2204 C CA . VAL A 1 291 ? -18.669 8.211 14.171 1.00 97.75 291 VAL A CA 1
ATOM 2205 C C . VAL A 1 291 ? -17.783 9.181 13.397 1.00 97.75 291 VAL A C 1
ATOM 2207 O O . VAL A 1 291 ? -18.133 9.598 12.293 1.00 97.75 291 VAL A O 1
ATOM 2210 N N . VAL A 1 292 ? -16.610 9.495 13.941 1.00 98.50 292 VAL A N 1
ATOM 2211 C CA . VAL A 1 292 ? -15.543 10.205 13.219 1.00 98.50 292 VAL A CA 1
ATOM 2212 C C . VAL A 1 292 ? -14.366 9.258 13.028 1.00 98.50 292 VAL A C 1
ATOM 2214 O O . VAL A 1 292 ? -13.853 8.716 14.000 1.00 98.50 292 VAL A O 1
ATOM 2217 N N . VAL A 1 293 ? -13.929 9.072 11.787 1.00 98.75 293 VAL A N 1
ATOM 2218 C CA . VAL A 1 293 ? -12.742 8.289 11.427 1.00 98.75 293 VAL A CA 1
ATOM 2219 C C . VAL A 1 293 ? -11.626 9.252 11.036 1.00 98.75 293 VAL A C 1
ATOM 2221 O O . VAL A 1 293 ? -11.827 10.098 10.161 1.00 98.75 293 VAL A O 1
ATOM 2224 N N . LEU A 1 294 ? -10.465 9.141 11.679 1.00 98.62 294 LEU A N 1
ATOM 2225 C CA . LEU A 1 294 ? -9.291 9.978 11.421 1.00 98.62 294 LEU A CA 1
ATOM 2226 C C . LEU A 1 294 ? -8.212 9.144 10.728 1.00 98.62 294 LEU A C 1
ATOM 2228 O O . LEU A 1 294 ? -7.754 8.151 11.281 1.00 98.62 294 LEU A O 1
ATOM 2232 N N . GLU A 1 295 ? -7.816 9.538 9.523 1.00 97.69 295 GLU A N 1
ATOM 2233 C CA . GLU A 1 295 ? -6.815 8.851 8.706 1.00 97.69 295 GLU A CA 1
ATOM 2234 C C . GLU A 1 295 ? -5.631 9.782 8.444 1.00 97.69 295 GLU A C 1
ATOM 2236 O O . GLU A 1 295 ? -5.835 10.901 7.968 1.00 97.69 295 GLU A O 1
ATOM 2241 N N . ARG A 1 296 ? -4.398 9.327 8.713 1.00 94.69 296 ARG A N 1
ATOM 2242 C CA . ARG A 1 296 ? -3.190 10.139 8.493 1.00 94.69 296 ARG A CA 1
ATOM 2243 C C . ARG A 1 296 ? -2.923 10.389 7.010 1.00 94.69 296 ARG A C 1
ATOM 2245 O O . ARG A 1 296 ? -2.448 11.460 6.654 1.00 94.69 296 ARG A O 1
ATOM 2252 N N . GLY A 1 297 ? -3.254 9.424 6.158 1.00 93.69 297 GLY A N 1
ATOM 2253 C CA . GLY A 1 297 ? -2.972 9.466 4.731 1.00 93.69 297 GLY A CA 1
ATOM 2254 C C . GLY A 1 297 ? -4.010 10.197 3.872 1.00 93.69 297 GLY A C 1
ATOM 2255 O O . GLY A 1 297 ? -5.044 10.658 4.372 1.00 93.69 297 GLY A O 1
ATOM 2256 N N . PRO A 1 298 ? -3.769 10.275 2.549 1.00 93.12 298 PRO A N 1
ATOM 2257 C CA . PRO A 1 298 ? -4.693 10.868 1.592 1.00 93.12 298 PRO A CA 1
ATOM 2258 C C . PRO A 1 298 ? -5.977 10.053 1.407 1.00 93.12 298 PRO A C 1
ATOM 2260 O O . PRO A 1 298 ? -6.028 8.840 1.617 1.00 93.12 298 PRO A O 1
ATOM 2263 N N . ASN A 1 299 ? -7.025 10.721 0.917 1.00 93.31 299 ASN A N 1
ATOM 2264 C CA . ASN A 1 299 ? -8.238 10.060 0.437 1.00 93.31 299 ASN A CA 1
ATOM 2265 C C . ASN A 1 299 ? -8.257 9.994 -1.098 1.00 93.31 299 ASN A C 1
ATOM 2267 O O . ASN A 1 299 ? -8.610 10.993 -1.733 1.00 93.31 299 ASN A O 1
ATOM 2271 N N . PRO A 1 300 ? -7.973 8.837 -1.724 1.00 91.56 300 PRO A N 1
ATOM 2272 C CA . PRO A 1 300 ? -8.085 8.722 -3.172 1.00 91.56 300 PRO A CA 1
ATOM 2273 C C . PRO A 1 300 ? -9.549 8.654 -3.647 1.00 91.56 300 PRO A C 1
ATOM 2275 O O . PRO A 1 300 ? -9.802 8.733 -4.844 1.00 91.56 300 PRO A O 1
ATOM 2278 N N . TYR A 1 301 ? -10.539 8.521 -2.760 1.00 90.31 301 TYR A N 1
ATOM 2279 C CA . TYR A 1 301 ? -11.961 8.397 -3.097 1.00 90.31 301 TYR A CA 1
ATOM 2280 C C . TYR A 1 301 ? -12.693 9.741 -2.933 1.00 90.31 301 TYR A C 1
ATOM 2282 O O . TYR A 1 301 ? -13.374 9.983 -1.935 1.00 90.31 301 TYR A O 1
ATOM 2290 N N . ARG A 1 302 ? -12.610 10.626 -3.941 1.00 81.31 302 ARG A N 1
ATOM 2291 C CA . ARG A 1 302 ? -13.243 11.972 -3.913 1.00 81.31 302 ARG A CA 1
ATOM 2292 C C . ARG A 1 302 ? -14.742 11.973 -3.592 1.00 81.31 302 ARG A C 1
ATOM 2294 O O . ARG A 1 302 ? -15.274 12.963 -3.095 1.00 81.31 302 ARG A O 1
ATOM 2301 N N . ALA A 1 303 ? -15.434 10.894 -3.938 1.00 84.00 303 ALA A N 1
ATOM 2302 C CA . ALA A 1 303 ? -16.863 10.721 -3.721 1.00 84.00 303 ALA A CA 1
ATOM 2303 C C . ALA A 1 303 ? -17.146 9.477 -2.864 1.00 84.00 303 ALA A C 1
ATOM 2305 O O . ALA A 1 303 ? -18.105 8.750 -3.129 1.00 84.00 303 ALA A O 1
ATOM 2306 N N . LEU A 1 304 ? -16.306 9.235 -1.848 1.00 89.44 304 LEU A N 1
ATOM 2307 C CA . LEU A 1 304 ? -16.526 8.190 -0.851 1.00 89.44 304 LEU A CA 1
ATOM 2308 C C . LEU A 1 304 ? -17.958 8.272 -0.303 1.00 89.44 304 LEU A C 1
ATOM 2310 O O . LEU A 1 304 ? -18.443 9.347 0.043 1.00 89.44 304 LEU A O 1
ATOM 2314 N N . GLY A 1 305 ? -18.648 7.134 -0.276 1.00 84.31 305 GLY A N 1
ATOM 2315 C CA . GLY A 1 305 ? -20.060 7.062 0.104 1.00 84.31 305 GLY A CA 1
ATOM 2316 C C . GLY A 1 305 ? -21.060 7.346 -1.019 1.00 84.31 305 GLY A C 1
ATOM 2317 O O . GLY A 1 305 ? -22.251 7.128 -0.830 1.00 84.31 305 GLY A O 1
ATOM 2318 N N . ARG A 1 306 ? -20.597 7.754 -2.206 1.00 79.88 306 ARG A N 1
ATOM 2319 C CA . ARG A 1 306 ? -21.429 7.889 -3.415 1.00 79.88 306 ARG A CA 1
ATOM 2320 C C . ARG A 1 306 ? -21.032 6.913 -4.520 1.00 79.88 306 ARG A C 1
ATOM 2322 O O . ARG A 1 306 ? -21.902 6.400 -5.210 1.00 79.88 306 ARG A O 1
ATOM 2329 N N . ASN A 1 307 ? -19.736 6.654 -4.709 1.00 74.50 307 ASN A N 1
ATOM 2330 C CA . ASN A 1 307 ? -19.240 5.660 -5.665 1.00 74.50 307 ASN A CA 1
ATOM 2331 C C . ASN A 1 307 ? -17.902 5.040 -5.215 1.00 74.50 307 ASN A C 1
ATOM 2333 O O . ASN A 1 307 ? -17.233 5.553 -4.322 1.00 74.50 307 ASN A O 1
ATOM 2337 N N . GLY A 1 308 ? -17.521 3.916 -5.835 1.00 73.50 308 GLY A N 1
ATOM 2338 C CA . GLY A 1 308 ? -16.293 3.164 -5.519 1.00 73.50 308 GLY A CA 1
ATOM 2339 C C . GLY A 1 308 ? -15.049 3.603 -6.299 1.00 73.50 308 GLY A C 1
ATOM 2340 O O . GLY A 1 308 ? -14.084 2.857 -6.416 1.00 73.50 308 GLY A O 1
ATOM 2341 N N . TYR A 1 309 ? -15.096 4.785 -6.894 1.00 80.69 309 TYR A N 1
ATOM 2342 C CA . TYR A 1 309 ? -14.137 5.271 -7.873 1.00 80.69 309 TYR A CA 1
ATOM 2343 C C . TYR A 1 309 ? -13.033 6.097 -7.202 1.00 80.69 309 TYR A C 1
ATOM 2345 O O . TYR A 1 309 ? -13.325 6.982 -6.399 1.00 80.69 309 TYR A O 1
ATOM 2353 N N . SER A 1 310 ? -11.771 5.837 -7.554 1.00 86.31 310 SER A N 1
ATOM 2354 C CA . SER A 1 310 ? -10.607 6.408 -6.855 1.00 86.31 310 SER A CA 1
ATOM 2355 C C . SER A 1 310 ? -9.657 7.192 -7.772 1.00 86.31 310 SER A C 1
ATOM 2357 O O . SER A 1 310 ? -9.817 7.201 -8.987 1.00 86.31 310 SER A O 1
ATOM 2359 N N . GLU A 1 311 ? -8.676 7.887 -7.213 1.00 87.00 311 GLU A N 1
ATOM 2360 C CA . GLU A 1 311 ? -7.530 8.461 -7.937 1.00 87.00 311 GLU A CA 1
ATOM 2361 C C . GLU A 1 311 ? -6.359 7.477 -8.062 1.00 87.00 311 GLU A C 1
ATOM 2363 O O . GLU A 1 311 ? -5.273 7.858 -8.496 1.00 87.00 311 GLU A O 1
ATOM 2368 N N . LEU A 1 312 ? -6.548 6.226 -7.639 1.00 88.81 312 LEU A N 1
ATOM 2369 C CA . LEU A 1 312 ? -5.567 5.160 -7.819 1.00 88.81 312 LEU A CA 1
ATOM 2370 C C . LEU A 1 312 ? -5.438 4.852 -9.312 1.00 88.81 312 LEU A C 1
ATOM 2372 O O . LEU A 1 312 ? -6.385 5.061 -10.075 1.00 88.81 312 LEU A O 1
ATOM 2376 N N . THR A 1 313 ? -4.263 4.415 -9.749 1.00 86.94 313 THR A N 1
ATOM 2377 C CA . THR A 1 313 ? -3.932 4.271 -11.172 1.00 86.94 313 THR A CA 1
ATOM 2378 C C . THR A 1 313 ? -2.946 3.119 -11.362 1.00 86.94 313 THR A C 1
ATOM 2380 O O . THR A 1 313 ? -2.305 2.683 -10.412 1.00 86.94 313 THR A O 1
ATOM 2383 N N . GLY A 1 314 ? -2.789 2.646 -12.600 1.00 84.62 314 GLY A N 1
ATOM 2384 C CA . GLY A 1 314 ? -1.713 1.717 -12.967 1.00 84.62 314 GLY A CA 1
ATOM 2385 C C . GLY A 1 314 ? -0.352 2.390 -13.198 1.00 84.62 314 GLY A C 1
ATOM 2386 O O . GLY A 1 314 ? 0.477 1.806 -13.890 1.00 84.62 314 GLY A O 1
ATOM 2387 N N . ASP A 1 315 ? -0.163 3.622 -12.710 1.00 89.56 315 ASP A N 1
ATOM 2388 C CA . ASP A 1 315 ? 1.084 4.381 -12.827 1.00 89.56 315 ASP A CA 1
ATOM 2389 C C . ASP A 1 315 ? 2.103 3.884 -11.801 1.00 89.56 315 ASP A C 1
ATOM 2391 O O . ASP A 1 315 ? 1.943 4.061 -10.592 1.00 89.56 315 ASP A O 1
ATOM 2395 N N . GLU A 1 316 ? 3.154 3.257 -12.310 1.00 90.44 316 GLU A N 1
ATOM 2396 C CA . GLU A 1 316 ? 4.218 2.676 -11.506 1.00 90.44 316 GLU A CA 1
ATOM 2397 C C . GLU A 1 316 ? 5.056 3.730 -10.779 1.00 90.44 316 GLU A C 1
ATOM 2399 O O . GLU A 1 316 ? 5.434 3.492 -9.633 1.00 90.44 316 GLU A O 1
ATOM 2404 N N . LEU A 1 317 ? 5.279 4.911 -11.372 1.00 92.75 317 LEU A N 1
ATOM 2405 C CA . LEU A 1 317 ? 6.008 5.979 -10.682 1.00 92.75 317 LEU A CA 1
ATOM 2406 C C . LEU A 1 317 ? 5.259 6.414 -9.429 1.00 92.75 317 LEU A C 1
ATOM 2408 O O . LEU A 1 317 ? 5.829 6.466 -8.342 1.00 92.75 317 LEU A O 1
ATOM 2412 N N . LYS A 1 318 ? 3.962 6.698 -9.570 1.00 92.44 318 LYS A N 1
ATOM 2413 C CA . LYS A 1 318 ? 3.103 7.081 -8.447 1.00 92.44 318 LYS A CA 1
ATOM 2414 C C . LYS A 1 318 ? 3.044 5.994 -7.374 1.00 92.44 318 LYS A C 1
ATOM 2416 O O . LYS A 1 318 ? 3.115 6.332 -6.194 1.00 92.44 318 LYS A O 1
ATOM 2421 N N . ALA A 1 319 ? 2.868 4.736 -7.778 1.00 89.62 319 ALA A N 1
ATOM 2422 C CA . ALA A 1 319 ? 2.674 3.627 -6.852 1.00 89.62 319 ALA A CA 1
ATOM 2423 C C . ALA A 1 319 ? 3.968 3.255 -6.114 1.00 89.62 319 ALA A C 1
ATOM 2425 O O . ALA A 1 319 ? 3.965 3.256 -4.890 1.00 89.62 319 ALA A O 1
ATOM 2426 N N . PHE A 1 320 ? 5.054 2.969 -6.838 1.00 88.62 320 PHE A N 1
ATOM 2427 C CA . PHE A 1 320 ? 6.281 2.386 -6.276 1.00 88.62 320 PHE A CA 1
ATOM 2428 C C . PHE A 1 320 ? 7.376 3.411 -6.010 1.00 88.62 320 PHE A C 1
ATOM 2430 O O . PHE A 1 320 ? 7.953 3.425 -4.930 1.00 88.62 320 PHE A O 1
ATOM 2437 N N . GLN A 1 321 ? 7.659 4.282 -6.978 1.00 90.69 321 GLN A N 1
ATOM 2438 C CA . GLN A 1 321 ? 8.846 5.145 -6.908 1.00 90.69 321 GLN A CA 1
ATOM 2439 C C . GLN A 1 321 ? 8.623 6.387 -6.041 1.00 90.69 321 GLN A C 1
ATOM 2441 O O . GLN A 1 321 ? 9.548 6.945 -5.460 1.00 90.69 321 GLN A O 1
ATOM 2446 N N . ARG A 1 322 ? 7.368 6.834 -5.943 1.00 91.69 322 ARG A N 1
ATOM 2447 C CA . ARG A 1 322 ? 6.982 8.073 -5.254 1.00 91.69 322 ARG A CA 1
ATOM 2448 C C . ARG A 1 322 ? 6.111 7.831 -4.020 1.00 91.69 322 ARG A C 1
ATOM 2450 O O . ARG A 1 322 ? 5.603 8.799 -3.456 1.00 91.69 322 ARG A O 1
ATOM 2457 N N . GLY A 1 323 ? 5.906 6.567 -3.639 1.00 88.19 323 GLY A N 1
ATOM 2458 C CA . GLY A 1 323 ? 5.302 6.160 -2.365 1.00 88.19 323 GLY A CA 1
ATOM 2459 C C . GLY A 1 323 ? 3.896 6.702 -2.092 1.00 88.19 323 GLY A C 1
ATOM 2460 O O . GLY A 1 323 ? 3.561 6.982 -0.943 1.00 88.19 323 GLY A O 1
ATOM 2461 N N . TYR A 1 324 ? 3.048 6.903 -3.110 1.00 91.62 324 TYR A N 1
ATOM 2462 C CA . TYR A 1 324 ? 1.716 7.462 -2.862 1.00 91.62 324 TYR A CA 1
ATOM 2463 C C . TYR A 1 324 ? 0.867 6.539 -1.976 1.00 91.62 324 TYR A C 1
ATOM 2465 O O . TYR A 1 324 ? 0.574 5.404 -2.346 1.00 91.62 324 TYR A O 1
ATOM 2473 N N . GLY A 1 325 ? 0.396 7.064 -0.842 1.00 91.25 325 GLY A N 1
ATOM 2474 C CA . GLY A 1 325 ? -0.378 6.286 0.128 1.00 91.25 325 GLY A CA 1
ATOM 2475 C C . GLY A 1 325 ? 0.487 5.445 1.068 1.00 91.25 325 GLY A C 1
ATOM 2476 O O . GLY A 1 325 ? -0.023 4.498 1.663 1.00 91.25 325 GLY A O 1
ATOM 2477 N N . TRP A 1 326 ? 1.769 5.785 1.206 1.00 92.19 326 TRP A N 1
ATOM 2478 C CA . TRP A 1 326 ? 2.708 5.199 2.159 1.00 92.19 326 TRP A CA 1
ATOM 2479 C C . TRP A 1 326 ? 3.320 6.293 3.044 1.00 92.19 326 TRP A C 1
ATOM 2481 O O . TRP A 1 326 ? 3.367 7.451 2.622 1.00 92.19 326 TRP A O 1
ATOM 2491 N N . PRO A 1 327 ? 3.771 5.959 4.265 1.00 90.50 327 PRO A N 1
ATOM 2492 C CA . PRO A 1 327 ? 4.603 6.863 5.058 1.00 90.50 327 PRO A CA 1
ATOM 2493 C C . PRO A 1 327 ? 5.880 7.227 4.290 1.00 90.50 327 PRO A C 1
ATOM 2495 O O . PRO A 1 327 ? 6.516 6.349 3.708 1.00 90.50 327 PRO A O 1
ATOM 2498 N N . ASP A 1 328 ? 6.260 8.507 4.280 1.00 89.88 328 ASP A N 1
ATOM 2499 C CA . ASP A 1 328 ? 7.511 8.943 3.651 1.00 89.88 328 ASP A CA 1
ATOM 2500 C C . ASP A 1 328 ? 8.647 8.913 4.689 1.00 89.88 328 ASP A C 1
ATOM 2502 O O . ASP A 1 328 ? 8.540 9.615 5.702 1.00 89.88 328 ASP A O 1
ATOM 2506 N N . PRO A 1 329 ? 9.742 8.164 4.457 1.00 88.31 329 PRO A N 1
ATOM 2507 C CA . PRO A 1 329 ? 10.799 7.962 5.447 1.00 88.31 329 PRO A CA 1
ATOM 2508 C C . PRO A 1 329 ? 11.560 9.241 5.818 1.00 88.31 329 PRO A C 1
ATOM 2510 O O . PRO A 1 329 ? 12.194 9.263 6.868 1.00 88.31 329 PRO A O 1
ATOM 2513 N N . LEU A 1 330 ? 11.494 10.312 5.014 1.00 89.38 33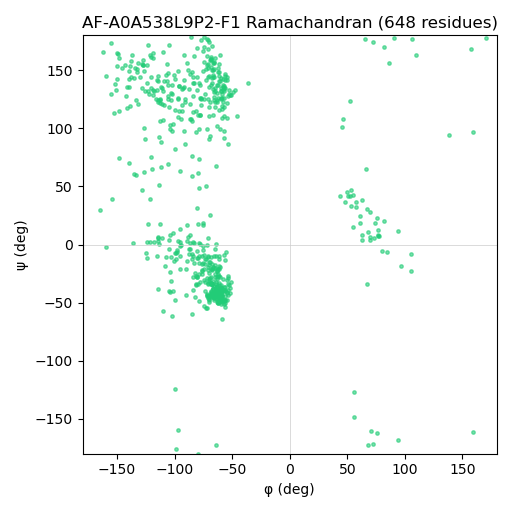0 LEU A N 1
ATOM 2514 C CA . LEU A 1 330 ? 12.096 11.602 5.378 1.00 89.38 330 LEU A CA 1
ATOM 2515 C C . LEU A 1 330 ? 11.275 12.334 6.447 1.00 89.38 330 LEU A C 1
ATOM 2517 O O . LEU A 1 330 ? 11.820 13.079 7.258 1.00 89.38 330 LEU A O 1
ATOM 2521 N N . THR A 1 331 ? 9.958 12.125 6.456 1.00 87.31 331 THR A N 1
ATOM 2522 C CA . THR A 1 331 ? 9.033 12.806 7.379 1.00 87.31 331 THR A CA 1
ATOM 2523 C C . THR A 1 331 ? 8.584 11.920 8.537 1.00 87.31 331 THR A C 1
ATOM 2525 O O . THR A 1 331 ? 8.392 12.417 9.644 1.00 87.31 331 THR A O 1
ATOM 2528 N N . GLU A 1 332 ? 8.483 10.612 8.309 1.00 87.56 332 GLU A N 1
ATOM 2529 C CA . GLU A 1 332 ? 8.081 9.591 9.276 1.00 87.56 332 GLU A CA 1
ATOM 2530 C C . GLU A 1 332 ? 9.145 8.472 9.336 1.00 87.56 332 GLU A C 1
ATOM 2532 O O . GLU A 1 332 ? 8.859 7.321 8.995 1.00 87.56 332 GLU A O 1
ATOM 2537 N N . PRO A 1 333 ? 10.399 8.772 9.734 1.00 88.06 333 PRO A N 1
ATOM 2538 C CA . PRO A 1 333 ? 11.451 7.769 9.774 1.00 88.06 333 PRO A CA 1
ATOM 2539 C C . PRO A 1 333 ? 11.167 6.710 10.834 1.00 88.06 333 PRO A C 1
ATOM 2541 O O . PRO A 1 333 ? 10.880 7.007 11.997 1.00 88.06 333 PRO A O 1
ATOM 2544 N N . ARG A 1 334 ? 11.344 5.446 10.453 1.00 86.44 334 ARG A N 1
ATOM 2545 C CA . ARG A 1 334 ? 11.397 4.349 11.416 1.00 86.44 334 ARG A CA 1
ATOM 2546 C C . ARG A 1 334 ? 12.787 4.224 11.994 1.00 86.44 334 ARG A C 1
ATOM 2548 O O . ARG A 1 334 ? 13.788 4.327 11.281 1.00 86.44 334 ARG A O 1
ATOM 2555 N N . THR A 1 335 ? 12.826 3.972 13.292 1.00 85.31 335 THR A N 1
ATOM 2556 C CA . THR A 1 335 ? 14.066 3.724 14.011 1.00 85.31 335 THR A CA 1
ATOM 2557 C C . THR A 1 335 ? 13.946 2.483 14.875 1.00 85.31 335 THR A C 1
ATOM 2559 O O . THR A 1 335 ? 12.847 2.084 15.260 1.00 85.31 335 THR A O 1
ATOM 2562 N N . PHE A 1 336 ? 15.089 1.883 15.175 1.00 80.94 336 PHE A N 1
ATOM 2563 C CA . PHE A 1 336 ? 15.206 0.740 16.065 1.00 80.94 336 PHE A CA 1
ATOM 2564 C C . PHE A 1 336 ? 16.259 1.018 17.139 1.00 80.94 336 PHE A C 1
ATOM 2566 O O . PHE A 1 336 ? 17.163 1.838 16.953 1.00 80.94 336 PHE A O 1
ATOM 2573 N N . ARG A 1 337 ? 16.117 0.334 18.273 1.00 79.38 337 ARG A N 1
ATOM 2574 C CA . ARG A 1 337 ? 17.087 0.296 19.365 1.00 79.38 337 ARG A CA 1
ATOM 2575 C C . ARG A 1 337 ? 16.932 -1.038 20.095 1.00 79.38 337 ARG A C 1
ATOM 2577 O O . ARG A 1 337 ? 15.800 -1.463 20.327 1.00 79.38 337 ARG A O 1
ATOM 2584 N N . SER A 1 338 ? 18.045 -1.671 20.458 1.00 72.19 338 SER A N 1
ATOM 2585 C CA . SER A 1 338 ? 18.015 -2.852 21.326 1.00 72.19 338 SER A CA 1
ATOM 2586 C C . SER A 1 338 ? 17.643 -2.452 22.762 1.00 72.19 338 SER A C 1
ATOM 2588 O O . SER A 1 338 ? 18.060 -1.383 23.201 1.00 72.19 338 SER A O 1
ATOM 2590 N N . PRO A 1 339 ? 16.891 -3.266 23.525 1.00 66.19 339 PRO A N 1
ATOM 2591 C CA . PRO A 1 339 ? 16.588 -2.973 24.929 1.00 66.19 339 PRO A CA 1
ATOM 2592 C C . PRO A 1 339 ? 17.827 -2.682 25.789 1.00 66.19 339 PRO A C 1
ATOM 2594 O O . PRO A 1 339 ? 17.766 -1.811 26.653 1.00 66.19 339 PRO A O 1
ATOM 2597 N N . ASP A 1 340 ? 18.939 -3.363 25.506 1.00 72.00 340 ASP A N 1
ATOM 2598 C CA . ASP A 1 340 ? 20.198 -3.248 26.256 1.00 72.00 340 ASP A CA 1
ATOM 2599 C C . ASP A 1 340 ? 21.106 -2.117 25.742 1.00 72.00 340 ASP A C 1
ATOM 2601 O O . ASP A 1 340 ? 22.163 -1.844 26.309 1.00 72.00 340 ASP A O 1
ATOM 2605 N N . ASP A 1 341 ? 20.704 -1.449 24.658 1.00 70.00 341 ASP A N 1
ATOM 2606 C CA . ASP A 1 341 ? 21.477 -0.385 24.032 1.00 70.00 341 ASP A CA 1
ATOM 2607 C C . ASP A 1 341 ? 20.992 0.990 24.511 1.00 70.00 341 ASP A C 1
ATOM 2609 O O . ASP A 1 341 ? 19.908 1.460 24.159 1.00 70.00 341 ASP A O 1
ATOM 2613 N N . ALA A 1 342 ? 21.822 1.666 25.308 1.00 65.31 342 ALA A N 1
ATOM 2614 C CA . ALA A 1 342 ? 21.598 3.055 25.714 1.00 65.31 342 ALA A CA 1
ATOM 2615 C C . ALA A 1 342 ? 21.907 4.074 24.590 1.00 65.31 342 ALA A C 1
ATOM 2617 O O . ALA A 1 342 ? 21.671 5.274 24.760 1.00 65.31 342 ALA A O 1
ATOM 2618 N N . GLY A 1 343 ? 22.424 3.615 23.447 1.00 69.44 343 GLY A N 1
ATOM 2619 C CA . GLY A 1 343 ? 22.842 4.408 22.298 1.00 69.44 343 GLY A CA 1
ATOM 2620 C C . GLY A 1 343 ? 21.704 5.070 21.507 1.00 69.44 343 GLY A C 1
ATOM 2621 O O . GLY A 1 343 ? 20.511 4.894 21.789 1.00 69.44 343 GLY A O 1
ATOM 2622 N N . PRO A 1 344 ? 22.033 5.911 20.510 1.00 67.75 344 PRO A N 1
ATOM 2623 C CA . PRO A 1 344 ? 21.044 6.617 19.700 1.00 67.75 344 PRO A CA 1
ATOM 2624 C C . PRO A 1 344 ? 20.159 5.643 18.910 1.00 67.75 344 PRO A C 1
ATOM 2626 O O . PRO A 1 344 ? 20.572 4.556 18.517 1.00 67.75 344 PRO A O 1
ATOM 2629 N N . ARG A 1 345 ? 18.902 6.035 18.676 1.00 73.81 345 ARG A N 1
ATOM 2630 C CA . ARG A 1 345 ? 18.005 5.263 17.809 1.00 73.81 345 ARG A CA 1
ATOM 2631 C C . ARG A 1 345 ? 18.548 5.301 16.381 1.00 73.81 345 ARG A C 1
ATOM 2633 O O . ARG A 1 345 ? 18.758 6.387 15.851 1.00 73.81 345 ARG A O 1
ATOM 2640 N N . SER A 1 346 ? 18.733 4.138 15.765 1.00 75.88 346 SER A N 1
ATOM 2641 C CA . SER A 1 346 ? 19.251 4.044 14.396 1.00 75.88 346 SER A CA 1
ATOM 2642 C C . SER A 1 346 ? 18.103 3.997 13.397 1.00 75.88 346 SER A C 1
ATOM 2644 O O . SER A 1 346 ? 17.137 3.260 13.608 1.00 75.88 346 SER A O 1
ATOM 2646 N N . HIS A 1 347 ? 18.187 4.775 12.315 1.00 80.38 347 HIS A N 1
ATOM 2647 C CA . HIS A 1 347 ? 17.256 4.640 11.196 1.00 80.38 347 HIS A CA 1
ATOM 2648 C C . HIS A 1 347 ? 17.434 3.270 10.538 1.00 80.38 347 HIS A C 1
ATOM 2650 O O . HIS A 1 347 ? 18.553 2.858 10.249 1.00 80.38 347 HIS A O 1
ATOM 2656 N N . VAL A 1 348 ? 16.327 2.568 10.301 1.00 75.94 348 VAL A N 1
ATOM 2657 C CA . VAL A 1 348 ? 16.343 1.192 9.771 1.00 75.94 348 VAL A CA 1
ATOM 2658 C C . VAL A 1 348 ? 15.740 1.072 8.373 1.00 75.94 348 VAL A C 1
ATOM 2660 O O . VAL A 1 348 ? 15.574 -0.032 7.864 1.00 75.94 348 VAL A O 1
ATOM 2663 N N . GLY A 1 349 ? 15.405 2.195 7.736 1.00 77.06 349 GLY A N 1
ATOM 2664 C CA . GLY A 1 349 ? 14.705 2.187 6.456 1.00 77.06 349 GLY A CA 1
ATOM 2665 C C . GLY A 1 349 ? 13.243 1.731 6.575 1.00 77.06 349 GLY A C 1
ATOM 2666 O O . GLY A 1 349 ? 12.653 1.789 7.663 1.00 77.06 349 GLY A O 1
ATOM 2667 N N . PRO A 1 350 ? 12.631 1.300 5.457 1.00 68.69 350 PRO A N 1
ATOM 2668 C CA . PRO A 1 350 ? 11.224 0.919 5.398 1.00 68.69 350 PRO A CA 1
ATOM 2669 C C . PRO A 1 350 ? 10.996 -0.487 5.974 1.00 68.69 350 PRO A C 1
ATOM 2671 O O . PRO A 1 350 ? 10.772 -1.460 5.256 1.00 68.69 350 PRO A O 1
ATOM 2674 N N . VAL A 1 351 ? 11.074 -0.626 7.298 1.00 72.19 351 VAL A N 1
ATOM 2675 C CA . VAL A 1 351 ? 10.817 -1.904 7.980 1.00 72.19 351 VAL A CA 1
ATOM 2676 C C . VAL A 1 351 ? 9.327 -2.046 8.260 1.00 72.19 351 VAL A C 1
ATOM 2678 O O . VAL A 1 351 ? 8.807 -1.399 9.168 1.00 72.19 351 VAL A O 1
ATOM 2681 N N . ASN A 1 352 ? 8.654 -2.933 7.520 1.00 75.44 352 ASN A N 1
ATOM 2682 C CA . ASN A 1 352 ? 7.234 -3.274 7.679 1.00 75.44 352 ASN A CA 1
ATOM 2683 C C . ASN A 1 352 ? 6.304 -2.046 7.659 1.00 75.44 352 ASN A C 1
ATOM 2685 O O . ASN A 1 352 ? 5.448 -1.863 8.539 1.00 75.44 352 ASN A O 1
ATOM 2689 N N . ASP A 1 353 ? 6.516 -1.159 6.686 1.00 82.06 353 ASP A N 1
ATOM 2690 C CA . ASP A 1 353 ? 5.583 -0.072 6.429 1.00 82.06 353 ASP A CA 1
ATOM 2691 C C . ASP A 1 353 ? 4.211 -0.602 6.030 1.00 82.06 353 ASP A C 1
ATOM 2693 O O . ASP A 1 353 ? 4.078 -1.602 5.329 1.00 82.06 353 ASP A O 1
ATOM 2697 N N . LEU A 1 354 ? 3.170 0.063 6.529 1.00 89.38 354 LEU A N 1
ATOM 2698 C CA . LEU A 1 354 ? 1.790 -0.234 6.175 1.00 89.38 354 LEU A CA 1
ATOM 2699 C C . LEU A 1 354 ? 1.213 0.968 5.431 1.00 89.38 354 LEU A C 1
ATOM 2701 O O . LEU A 1 354 ? 1.477 2.104 5.845 1.00 89.38 354 LEU A O 1
ATOM 2705 N N . PRO A 1 355 ? 0.394 0.742 4.387 1.00 92.50 355 PRO A N 1
ATOM 2706 C CA . PRO A 1 355 ? -0.223 1.826 3.642 1.00 92.50 355 PRO A CA 1
ATOM 2707 C C . PRO A 1 355 ? -0.968 2.814 4.540 1.00 92.50 355 PRO A C 1
ATOM 2709 O O . PRO A 1 355 ? -1.780 2.431 5.386 1.00 92.50 355 PRO A O 1
ATOM 2712 N N . ALA A 1 356 ? -0.712 4.092 4.298 1.00 92.94 356 ALA A N 1
ATOM 2713 C CA . ALA A 1 356 ? -1.298 5.244 4.954 1.00 92.94 356 ALA A CA 1
ATOM 2714 C C . ALA A 1 356 ? -2.186 5.977 3.942 1.00 92.94 356 ALA A C 1
ATOM 2716 O O . ALA A 1 356 ? -1.729 6.857 3.220 1.00 92.94 356 ALA A O 1
ATOM 2717 N N . LEU A 1 357 ? -3.453 5.577 3.844 1.00 94.38 357 LEU A N 1
ATOM 2718 C CA . LEU A 1 357 ? -4.479 6.185 2.994 1.00 94.38 357 LEU A CA 1
ATOM 2719 C C . LEU A 1 357 ? -5.867 5.758 3.474 1.00 94.38 357 LEU A C 1
ATOM 2721 O O . LEU A 1 357 ? -6.004 4.766 4.190 1.00 94.38 357 LEU A O 1
ATOM 2725 N N . VAL A 1 358 ? -6.918 6.441 3.016 1.00 95.88 358 VAL A N 1
ATOM 2726 C CA . VAL A 1 358 ? -8.297 6.046 3.342 1.00 95.88 358 VAL A CA 1
ATOM 2727 C C . VAL A 1 358 ? -8.587 4.620 2.859 1.00 95.88 358 VAL A C 1
ATOM 2729 O O . VAL A 1 358 ? -8.597 4.351 1.656 1.00 95.88 358 VAL A O 1
ATOM 2732 N N . GLY A 1 359 ? -8.859 3.717 3.807 1.00 93.19 359 GLY A N 1
ATOM 2733 C CA . GLY A 1 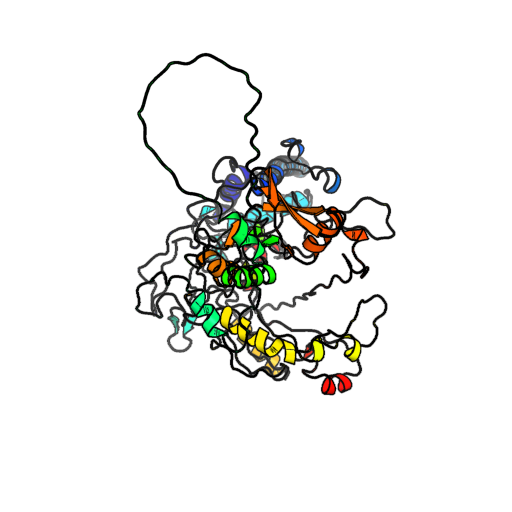359 ? -9.037 2.273 3.601 1.00 93.19 359 GLY A CA 1
ATOM 2734 C C . GLY A 1 359 ? -7.862 1.407 4.071 1.00 93.19 359 GLY A C 1
ATOM 2735 O O . GLY A 1 359 ? -7.993 0.178 4.085 1.00 93.19 359 GLY A O 1
ATOM 2736 N N . GLY A 1 360 ? -6.740 2.025 4.456 1.00 93.62 360 GLY A N 1
ATOM 2737 C CA . GLY A 1 360 ? -5.511 1.374 4.914 1.00 93.62 360 GLY A CA 1
ATOM 2738 C C . GLY A 1 360 ? -4.947 0.358 3.917 1.00 93.62 360 GLY A C 1
ATOM 2739 O O . GLY A 1 360 ? -5.130 0.480 2.704 1.00 93.62 360 GLY A O 1
ATOM 2740 N N . GLY A 1 361 ? -4.304 -0.694 4.436 1.00 90.62 361 GLY A N 1
ATOM 2741 C CA . GLY A 1 361 ? -3.650 -1.735 3.632 1.00 90.62 361 GLY A CA 1
ATOM 2742 C C . GLY A 1 361 ? -4.538 -2.404 2.576 1.00 90.62 361 GLY A C 1
ATOM 2743 O O . GLY A 1 361 ? -4.083 -2.682 1.470 1.00 90.62 361 GLY A O 1
ATOM 2744 N N . ALA A 1 362 ? -5.838 -2.571 2.848 1.00 89.12 362 ALA A N 1
ATOM 2745 C CA . ALA A 1 362 ? -6.786 -3.132 1.878 1.00 89.12 362 ALA A CA 1
ATOM 2746 C C . ALA A 1 362 ? -7.052 -2.213 0.668 1.00 89.12 362 ALA A C 1
ATOM 2748 O O . ALA A 1 362 ? -7.674 -2.632 -0.307 1.00 89.12 362 ALA A O 1
ATOM 2749 N N . GLY A 1 363 ? -6.600 -0.956 0.704 1.00 85.19 363 GLY A N 1
ATOM 2750 C CA . GLY A 1 363 ? -6.599 -0.071 -0.458 1.00 85.19 363 GLY A CA 1
ATOM 2751 C C . GLY A 1 363 ? -5.592 -0.490 -1.533 1.00 85.19 363 GLY A C 1
ATOM 2752 O O . GLY A 1 363 ? -5.891 -0.322 -2.715 1.00 85.19 363 GLY A O 1
ATOM 2753 N N . LEU A 1 364 ? -4.447 -1.058 -1.127 1.00 91.00 364 LEU A N 1
ATOM 2754 C CA . LEU A 1 364 ? -3.291 -1.352 -1.990 1.00 91.00 364 LEU A CA 1
ATOM 2755 C C . LEU A 1 364 ? -2.860 -2.834 -1.976 1.00 91.00 364 LEU A C 1
ATOM 2757 O O . LEU A 1 364 ? -1.874 -3.195 -2.613 1.00 91.00 364 LEU A O 1
ATOM 2761 N N . ALA A 1 365 ? -3.560 -3.706 -1.250 1.00 89.50 365 ALA A N 1
ATOM 2762 C CA . ALA A 1 365 ? -3.260 -5.138 -1.211 1.00 89.50 365 ALA A CA 1
ATOM 2763 C C . ALA A 1 365 ? -3.558 -5.839 -2.554 1.00 89.50 365 ALA A C 1
ATOM 2765 O O . ALA A 1 365 ? -4.368 -5.374 -3.351 1.00 89.50 365 ALA A O 1
ATOM 2766 N N . THR A 1 366 ? -2.961 -7.013 -2.776 1.00 88.31 366 THR A N 1
ATOM 2767 C CA . THR A 1 366 ? -3.354 -7.961 -3.848 1.00 88.31 366 THR A CA 1
ATOM 2768 C C . THR A 1 366 ? -4.773 -8.503 -3.667 1.00 88.31 366 THR A C 1
ATOM 2770 O O . THR A 1 366 ? -5.401 -8.958 -4.621 1.00 88.31 366 THR A O 1
ATOM 2773 N N . MET A 1 367 ? -5.247 -8.451 -2.422 1.00 91.38 367 MET A N 1
ATOM 2774 C CA . MET A 1 367 ? -6.540 -8.925 -1.947 1.00 91.38 367 MET A CA 1
ATOM 2775 C C . MET A 1 367 ? -6.776 -10.416 -2.083 1.00 91.38 367 MET A C 1
ATOM 2777 O O . MET A 1 367 ? -7.908 -10.847 -2.291 1.00 91.38 367 MET A O 1
ATOM 2781 N N . LEU A 1 368 ? -5.719 -11.189 -1.828 1.00 91.81 368 LEU A N 1
ATOM 2782 C CA . LEU A 1 368 ? -5.850 -12.541 -1.294 1.00 91.81 368 LEU A CA 1
ATOM 2783 C C . LEU A 1 368 ? -6.604 -12.498 0.044 1.00 91.81 368 LEU A C 1
ATOM 2785 O O . LEU A 1 368 ? -6.339 -11.645 0.892 1.00 91.81 368 LEU A O 1
ATOM 2789 N N . ALA A 1 369 ? -7.588 -13.379 0.195 1.00 93.88 369 ALA A N 1
ATOM 2790 C CA . ALA A 1 369 ? -8.483 -13.436 1.346 1.00 93.88 369 ALA A CA 1
ATOM 2791 C C . ALA A 1 369 ? -8.642 -14.885 1.852 1.00 93.88 369 ALA A C 1
ATOM 2793 O O . ALA A 1 369 ? -9.756 -15.419 1.824 1.00 93.88 369 ALA A O 1
ATOM 2794 N N . PRO A 1 370 ? -7.549 -15.555 2.272 1.00 92.62 370 PRO A N 1
ATOM 2795 C CA . PRO A 1 370 ? -7.644 -16.882 2.859 1.00 92.62 370 PRO A CA 1
ATOM 2796 C C . PRO A 1 370 ? -8.278 -16.788 4.255 1.00 92.62 370 PRO A C 1
ATOM 2798 O O . PRO A 1 370 ? -8.159 -15.770 4.943 1.00 92.62 370 PRO A O 1
ATOM 2801 N N . ARG A 1 371 ? -8.956 -17.855 4.686 1.00 94.06 371 ARG A N 1
ATOM 2802 C CA . ARG A 1 371 ? -9.368 -18.004 6.089 1.00 94.06 371 ARG A CA 1
ATOM 2803 C C . ARG A 1 371 ? -8.208 -18.617 6.877 1.00 94.06 371 ARG A C 1
ATOM 2805 O O . ARG A 1 371 ? -7.473 -19.432 6.323 1.00 94.06 371 ARG A O 1
ATOM 2812 N N . MET A 1 372 ? -8.085 -18.264 8.157 1.00 93.31 372 MET A N 1
ATOM 2813 C CA . MET A 1 372 ? -7.277 -19.062 9.087 1.00 93.31 372 MET A CA 1
ATOM 2814 C C . MET A 1 372 ? -7.871 -20.469 9.203 1.00 93.31 372 MET A C 1
ATOM 2816 O O . MET A 1 372 ? -9.079 -20.649 9.021 1.00 93.31 372 MET A O 1
ATOM 2820 N N . ARG A 1 373 ? -7.028 -21.452 9.505 1.00 91.88 373 ARG A N 1
ATOM 2821 C CA . ARG A 1 373 ? -7.408 -22.855 9.695 1.00 91.88 373 ARG A CA 1
ATOM 2822 C C . ARG A 1 373 ? -7.713 -23.151 11.153 1.00 91.88 373 ARG A C 1
ATOM 2824 O O . ARG A 1 373 ? -7.297 -22.403 12.028 1.00 91.88 373 ARG A O 1
ATOM 2831 N N . GLU A 1 374 ? -8.394 -24.259 11.444 1.00 92.31 374 GLU A N 1
ATOM 2832 C CA . GLU A 1 374 ? -8.698 -24.665 12.824 1.00 92.31 374 GLU A CA 1
ATOM 2833 C C . GLU A 1 374 ? -7.430 -24.785 13.670 1.00 92.31 374 GLU A C 1
ATOM 2835 O O . GLU A 1 374 ? -7.415 -24.340 14.818 1.00 92.31 374 GLU A O 1
ATOM 2840 N N . VAL A 1 375 ? -6.356 -25.312 13.075 1.00 89.81 375 VAL A N 1
ATOM 2841 C CA . VAL A 1 375 ? -5.058 -25.461 13.734 1.00 89.81 375 VAL A CA 1
ATOM 2842 C C . VAL A 1 375 ? -4.398 -24.116 14.091 1.00 89.81 375 VAL A C 1
ATOM 2844 O O . VAL A 1 375 ? -3.676 -24.036 15.083 1.00 89.81 375 VAL A O 1
ATOM 2847 N N . ASP A 1 376 ? -4.679 -23.039 13.350 1.00 90.88 376 ASP A N 1
ATOM 2848 C CA . ASP A 1 376 ? -4.070 -21.717 13.582 1.00 90.88 376 ASP A CA 1
ATOM 2849 C C . ASP A 1 376 ? -4.574 -21.063 14.882 1.00 90.88 376 ASP A C 1
ATOM 2851 O O . ASP A 1 376 ? -3.937 -20.155 15.414 1.00 90.88 376 ASP A O 1
ATOM 2855 N N . PHE A 1 377 ? -5.704 -21.538 15.422 1.00 93.12 377 PHE A N 1
ATOM 2856 C CA . PHE A 1 377 ? -6.273 -21.068 16.692 1.00 93.12 377 PHE A CA 1
ATOM 2857 C C . PHE A 1 377 ? -5.676 -21.763 17.918 1.00 93.12 377 PHE A C 1
ATOM 2859 O O . PHE A 1 377 ? -5.961 -21.361 19.047 1.00 93.12 377 PHE A O 1
ATOM 2866 N N . VAL A 1 378 ? -4.866 -22.803 17.718 1.00 91.25 378 VAL A N 1
ATOM 2867 C CA . VAL A 1 378 ? -4.258 -23.598 18.793 1.00 91.25 378 VAL A CA 1
ATOM 2868 C C . VAL A 1 378 ? -2.734 -23.731 18.636 1.00 91.25 378 VAL A C 1
ATOM 2870 O O . VAL A 1 378 ? -2.195 -24.837 18.728 1.00 91.25 378 VAL A O 1
ATOM 2873 N N . PRO A 1 379 ? -2.001 -22.632 18.359 1.00 89.50 379 PRO A N 1
ATOM 2874 C CA . PRO A 1 379 ? -0.588 -22.713 18.023 1.00 89.50 379 PRO A CA 1
ATOM 2875 C C . PRO A 1 379 ? 0.274 -23.198 19.194 1.00 89.50 379 PRO A C 1
ATOM 2877 O O . PRO A 1 379 ? 1.248 -23.901 18.944 1.00 89.50 379 PRO A O 1
ATOM 2880 N N . ARG A 1 380 ? -0.084 -22.900 20.454 1.00 90.56 380 ARG A N 1
ATOM 2881 C CA . ARG A 1 380 ? 0.655 -23.388 21.629 1.00 90.56 380 ARG A CA 1
ATOM 2882 C C . ARG A 1 380 ? 0.425 -24.882 21.825 1.00 90.56 380 ARG A C 1
ATOM 2884 O O . ARG A 1 380 ? 1.382 -25.615 22.039 1.00 90.56 380 ARG A O 1
ATOM 2891 N N . THR A 1 381 ? -0.814 -25.354 21.690 1.00 89.12 381 THR A N 1
ATOM 2892 C CA . THR A 1 381 ? -1.094 -26.800 21.731 1.00 89.12 381 THR A CA 1
ATOM 2893 C C . THR A 1 381 ? -0.412 -27.540 20.574 1.00 89.12 381 THR A C 1
ATOM 2895 O O . THR A 1 381 ? 0.051 -28.661 20.761 1.00 89.12 381 THR A O 1
ATOM 2898 N N . ARG A 1 382 ? -0.329 -26.930 19.383 1.00 86.06 382 ARG A N 1
ATOM 2899 C CA . ARG A 1 382 ? 0.323 -27.520 18.202 1.00 86.06 382 ARG A CA 1
ATOM 2900 C C . ARG A 1 382 ? 1.845 -27.596 18.345 1.00 86.06 382 ARG A C 1
ATOM 2902 O O . ARG A 1 382 ? 2.422 -28.622 18.007 1.00 86.06 382 ARG A O 1
ATOM 2909 N N . LEU A 1 383 ? 2.486 -26.496 18.737 1.00 86.06 383 LEU A N 1
ATOM 2910 C CA . LEU A 1 383 ? 3.943 -26.324 18.647 1.00 86.06 383 LEU A CA 1
ATOM 2911 C C . LEU A 1 383 ? 4.658 -26.483 19.995 1.00 86.06 383 LEU A C 1
ATOM 2913 O O . LEU A 1 383 ? 5.882 -26.563 20.025 1.00 86.06 383 LEU A O 1
ATOM 2917 N N . GLY A 1 384 ? 3.914 -26.528 21.101 1.00 87.38 384 GLY A N 1
ATOM 2918 C CA . GLY A 1 384 ? 4.476 -26.438 22.443 1.00 87.38 384 GLY A CA 1
ATOM 2919 C C . GLY A 1 384 ? 4.961 -25.027 22.776 1.00 87.38 384 GLY A C 1
ATOM 2920 O O . GLY A 1 384 ? 4.712 -24.062 22.051 1.00 87.38 384 GLY A O 1
ATOM 2921 N N . ASP A 1 385 ? 5.649 -24.901 23.907 1.00 88.69 385 ASP A N 1
ATOM 2922 C CA . ASP A 1 385 ? 6.263 -23.639 24.308 1.00 88.69 385 ASP A CA 1
ATOM 2923 C C . ASP A 1 385 ? 7.560 -23.412 23.516 1.00 88.69 385 ASP A C 1
ATOM 2925 O O . ASP A 1 385 ? 8.454 -24.257 23.508 1.00 88.69 385 ASP A O 1
ATOM 2929 N N . ILE A 1 386 ? 7.667 -22.255 22.858 1.00 86.62 386 ILE A N 1
ATOM 2930 C CA . ILE A 1 386 ? 8.856 -21.862 22.092 1.00 86.62 386 ILE A CA 1
ATOM 2931 C C . ILE A 1 386 ? 9.630 -20.812 22.903 1.00 86.62 386 ILE A C 1
ATOM 2933 O O . ILE A 1 386 ? 9.086 -19.730 23.155 1.00 86.62 386 ILE A O 1
ATOM 2937 N N . PRO A 1 387 ? 10.890 -21.078 23.303 1.00 88.62 387 PRO A N 1
ATOM 2938 C CA . PRO A 1 387 ? 11.703 -20.115 24.041 1.00 88.62 387 PRO A CA 1
ATOM 2939 C C . PRO A 1 387 ? 11.786 -18.753 23.339 1.00 88.62 387 PRO A C 1
ATOM 2941 O O . PRO A 1 387 ? 12.083 -18.668 22.150 1.00 88.62 387 PRO A O 1
ATOM 2944 N N . GLY A 1 388 ? 11.514 -17.677 24.080 1.00 85.69 388 GLY A N 1
ATOM 2945 C CA . GLY A 1 388 ? 11.549 -16.302 23.566 1.00 85.69 388 GLY A CA 1
ATOM 2946 C C . GLY A 1 388 ? 10.312 -15.859 22.772 1.00 85.69 388 GLY A C 1
ATOM 2947 O O . GLY A 1 388 ? 10.205 -14.677 22.446 1.00 85.69 388 GLY A O 1
ATOM 2948 N N . ALA A 1 389 ? 9.355 -16.752 22.497 1.00 87.88 389 ALA A N 1
ATOM 2949 C CA . ALA A 1 389 ? 8.106 -16.411 21.823 1.00 87.88 389 ALA A CA 1
ATOM 2950 C C . ALA A 1 389 ? 6.942 -16.258 22.814 1.00 87.88 389 ALA A C 1
ATOM 2952 O O . ALA A 1 389 ? 6.832 -16.982 23.801 1.00 87.88 389 ALA A O 1
ATOM 2953 N N . ILE A 1 390 ? 6.021 -15.340 22.511 1.00 89.69 390 ILE A N 1
ATOM 2954 C CA . ILE A 1 390 ? 4.718 -15.273 23.182 1.00 89.69 390 ILE A CA 1
ATOM 2955 C C . ILE A 1 390 ? 3.750 -16.108 22.348 1.00 89.69 390 ILE A C 1
ATOM 2957 O O . ILE A 1 390 ? 3.229 -15.630 21.340 1.00 89.69 390 ILE A O 1
ATOM 2961 N N . LEU A 1 391 ? 3.531 -17.358 22.753 1.00 89.00 391 LEU A N 1
ATOM 2962 C CA . LEU A 1 391 ? 2.631 -18.278 22.063 1.00 89.00 391 LEU A CA 1
ATOM 2963 C C . LEU A 1 391 ? 1.443 -18.627 22.956 1.00 89.00 391 LEU A C 1
ATOM 2965 O O . LEU A 1 391 ? 1.610 -19.122 24.069 1.00 89.00 391 LEU A O 1
ATOM 2969 N N . VAL A 1 392 ? 0.231 -18.365 22.470 1.00 91.19 392 VAL A N 1
ATOM 2970 C CA . VAL A 1 392 ? -1.010 -18.671 23.187 1.00 91.19 392 VAL A CA 1
ATOM 2971 C C . VAL A 1 392 ? -2.013 -19.316 22.250 1.00 91.19 392 VAL A C 1
ATOM 2973 O O . VAL A 1 392 ? -2.136 -18.930 21.086 1.00 91.19 392 VAL A O 1
ATOM 2976 N N . ASP A 1 393 ? -2.768 -20.272 22.779 1.00 93.44 393 ASP A N 1
ATOM 2977 C CA . ASP A 1 393 ? -3.992 -20.698 22.123 1.00 93.44 393 ASP A CA 1
ATOM 2978 C C . ASP A 1 393 ? -5.014 -19.574 22.195 1.00 93.44 393 ASP A C 1
ATOM 2980 O O . ASP A 1 393 ? -5.182 -18.914 23.225 1.00 93.44 393 ASP A O 1
ATOM 2984 N N . TRP A 1 394 ? -5.703 -19.350 21.084 1.00 94.88 394 TRP A N 1
ATOM 2985 C CA . TRP A 1 394 ? -6.700 -18.303 21.013 1.00 94.88 394 TRP A CA 1
ATOM 2986 C C . TRP A 1 394 ? -7.858 -18.666 21.950 1.00 94.88 394 TRP A C 1
ATOM 2988 O O . TRP A 1 394 ? -8.225 -19.839 22.063 1.00 94.88 394 TRP A O 1
ATOM 2998 N N . PRO A 1 395 ? -8.508 -17.685 22.595 1.00 94.75 395 PRO A N 1
ATOM 2999 C CA . PRO A 1 395 ? -9.742 -17.930 23.344 1.00 94.75 395 PRO A CA 1
ATOM 3000 C C . PRO A 1 395 ? -10.943 -18.200 22.418 1.00 94.75 395 PRO A C 1
ATOM 3002 O O . PRO A 1 395 ? -12.055 -18.411 22.889 1.00 94.75 395 PRO A O 1
ATOM 3005 N N . LEU A 1 396 ? -10.715 -18.170 21.103 1.00 94.88 396 LEU A N 1
ATOM 3006 C CA . LEU A 1 396 ? -11.668 -18.463 20.044 1.00 94.88 396 LEU A CA 1
ATOM 3007 C C . LEU A 1 396 ? -11.174 -19.666 19.236 1.00 94.88 396 LEU A C 1
ATOM 3009 O O . LEU A 1 396 ? -9.992 -20.019 19.248 1.00 94.88 396 LEU A O 1
ATOM 3013 N N . ARG A 1 397 ? -12.086 -20.296 18.511 1.00 92.94 397 ARG A N 1
ATOM 3014 C CA . ARG A 1 397 ? -11.827 -21.352 17.535 1.00 92.94 397 ARG A CA 1
ATOM 3015 C C . ARG A 1 397 ? -12.349 -20.921 16.173 1.00 92.94 397 ARG A C 1
ATOM 3017 O O . ARG A 1 397 ? -13.209 -20.049 16.066 1.00 92.94 397 ARG A O 1
ATOM 3024 N N . TYR A 1 398 ? -11.897 -21.605 15.126 1.00 94.00 398 TYR A N 1
ATOM 3025 C CA . TYR A 1 398 ? -12.386 -21.371 13.768 1.00 94.00 398 TYR A CA 1
ATOM 3026 C C . TYR A 1 398 ? -13.921 -21.420 13.676 1.00 94.00 398 TYR A C 1
ATOM 3028 O O . TYR A 1 398 ? -14.521 -20.544 13.062 1.00 94.00 398 TYR A O 1
ATOM 3036 N N . ARG A 1 399 ? -14.570 -22.377 14.356 1.00 91.25 399 ARG A N 1
ATOM 3037 C CA . ARG A 1 399 ? -16.041 -22.491 14.405 1.00 91.25 399 ARG A CA 1
ATOM 3038 C C . ARG A 1 399 ? -16.745 -21.242 14.950 1.00 91.25 399 ARG A C 1
ATOM 3040 O O . ARG A 1 399 ? -17.862 -20.959 14.535 1.00 91.25 399 ARG A O 1
ATOM 3047 N N . ASP A 1 400 ? -16.088 -20.490 15.834 1.00 91.00 400 ASP A N 1
ATOM 3048 C CA . ASP A 1 400 ? -16.642 -19.263 16.415 1.00 91.00 400 ASP A CA 1
ATOM 3049 C C . ASP A 1 400 ? -16.575 -18.104 15.407 1.00 91.00 400 ASP A C 1
ATOM 3051 O O . ASP A 1 400 ? -17.348 -17.154 15.495 1.00 91.00 400 ASP A O 1
ATOM 3055 N N . LEU A 1 401 ? -15.668 -18.187 14.425 1.00 92.56 401 LEU A N 1
ATOM 3056 C CA . LEU A 1 401 ? -15.454 -17.174 13.392 1.00 92.56 401 LEU A CA 1
ATOM 3057 C C . LEU A 1 401 ? -15.954 -17.580 12.002 1.00 92.56 401 LEU A C 1
ATOM 3059 O O . LEU A 1 401 ? -16.017 -16.716 11.134 1.00 92.56 401 LEU A O 1
ATOM 3063 N N . GLU A 1 402 ? -16.329 -18.838 11.756 1.00 91.94 402 GLU A N 1
ATOM 3064 C CA . GLU A 1 402 ? -16.727 -19.333 10.426 1.00 91.94 402 GLU A CA 1
ATOM 3065 C C . GLU A 1 402 ? -17.853 -18.486 9.821 1.00 91.94 402 GLU A C 1
ATOM 3067 O O . GLU A 1 402 ? -17.728 -17.988 8.700 1.00 91.94 402 GLU A O 1
ATOM 3072 N N . ALA A 1 403 ? -18.887 -18.221 10.621 1.00 89.00 403 ALA A N 1
ATOM 3073 C CA . ALA A 1 403 ? -19.994 -17.337 10.283 1.00 89.00 403 ALA A CA 1
ATOM 3074 C C . ALA A 1 403 ? -19.514 -15.901 9.986 1.00 89.00 403 ALA A C 1
ATOM 3076 O O . ALA A 1 403 ? -19.951 -15.262 9.027 1.00 89.00 403 ALA A O 1
ATOM 3077 N N . HIS A 1 404 ? -18.562 -15.384 10.762 1.00 91.19 404 HIS A N 1
ATOM 3078 C CA . HIS A 1 404 ? -17.994 -14.055 10.536 1.00 91.19 404 HIS A CA 1
ATOM 3079 C C . HIS A 1 404 ? -17.163 -13.994 9.245 1.00 91.19 404 HIS A C 1
ATOM 3081 O O . HIS A 1 404 ? -17.288 -13.024 8.494 1.00 91.19 404 HIS A O 1
ATOM 3087 N N . TYR A 1 405 ? -16.373 -15.028 8.939 1.00 94.56 405 TYR A N 1
ATOM 3088 C CA . TYR A 1 405 ? -15.673 -15.149 7.662 1.00 94.56 405 TYR A CA 1
ATOM 3089 C C . TYR A 1 405 ? -16.662 -15.190 6.499 1.00 94.56 405 TYR A C 1
ATOM 3091 O O . TYR A 1 405 ? -16.495 -14.446 5.537 1.00 94.56 405 TYR A O 1
ATOM 3099 N N . ASP A 1 406 ? -17.722 -15.991 6.609 1.00 92.31 406 ASP A N 1
ATOM 3100 C CA . ASP A 1 406 ? -18.791 -16.080 5.614 1.00 92.31 406 ASP A CA 1
ATOM 3101 C C . ASP A 1 406 ? -19.436 -14.706 5.350 1.00 92.31 406 ASP A C 1
ATOM 3103 O O . ASP A 1 406 ? -19.577 -14.258 4.203 1.00 92.31 406 ASP A O 1
ATOM 3107 N N . ALA A 1 407 ? -19.775 -13.990 6.421 1.00 90.50 407 ALA A N 1
ATOM 3108 C CA . ALA A 1 407 ? -20.348 -12.655 6.345 1.00 90.50 407 ALA A CA 1
ATOM 3109 C C . ALA A 1 407 ? -19.397 -11.658 5.661 1.00 90.50 407 ALA A C 1
ATOM 3111 O O . ALA A 1 407 ? -19.801 -10.944 4.738 1.00 90.50 407 ALA A O 1
ATOM 3112 N N . VAL A 1 408 ? -18.124 -11.629 6.067 1.00 92.31 408 VAL A N 1
ATOM 3113 C CA . VAL A 1 408 ? -17.117 -10.724 5.496 1.00 92.31 408 VAL A CA 1
ATOM 3114 C C . VAL A 1 408 ? -16.841 -11.053 4.032 1.00 92.31 408 VAL A C 1
ATOM 3116 O O . VAL A 1 408 ? -16.849 -10.135 3.212 1.00 92.31 408 VAL A O 1
ATOM 3119 N N . GLU A 1 409 ? -16.673 -12.332 3.676 1.00 94.81 409 GLU A N 1
ATOM 3120 C CA . GLU A 1 409 ? -16.448 -12.784 2.297 1.00 94.81 409 GLU A CA 1
ATOM 3121 C C . GLU A 1 409 ? -17.549 -12.272 1.361 1.00 94.81 409 GLU A C 1
ATOM 3123 O O . GLU A 1 409 ? -17.274 -11.779 0.266 1.00 94.81 409 GLU A O 1
ATOM 3128 N N . ARG A 1 410 ? -18.805 -12.317 1.808 1.00 92.44 410 ARG A N 1
ATOM 3129 C CA . ARG A 1 410 ? -19.948 -11.745 1.090 1.00 92.44 410 ARG A CA 1
ATOM 3130 C C . ARG A 1 410 ? -19.933 -10.229 1.036 1.00 92.44 410 ARG A C 1
ATOM 3132 O O . ARG A 1 410 ? -20.191 -9.667 -0.020 1.00 92.44 410 ARG A O 1
ATOM 3139 N N . ILE A 1 411 ? -19.626 -9.549 2.135 1.00 90.31 411 ILE A N 1
ATOM 3140 C CA . ILE A 1 411 ? -19.576 -8.082 2.158 1.00 90.31 411 ILE A CA 1
ATOM 3141 C C . ILE A 1 411 ? -18.560 -7.559 1.135 1.00 90.31 411 ILE A C 1
ATOM 3143 O O . ILE A 1 411 ? -18.876 -6.664 0.344 1.00 90.31 411 ILE A O 1
ATOM 3147 N N . ILE A 1 412 ? -17.356 -8.139 1.119 1.00 91.62 412 ILE A N 1
ATOM 3148 C CA . ILE A 1 412 ? -16.260 -7.703 0.242 1.00 91.62 412 ILE A CA 1
ATOM 3149 C C . ILE A 1 412 ? -16.288 -8.368 -1.142 1.00 91.62 412 ILE A C 1
ATOM 3151 O O . ILE A 1 412 ? -15.592 -7.921 -2.056 1.00 91.62 412 ILE A O 1
ATOM 3155 N N . GLY A 1 413 ? -17.156 -9.362 -1.343 1.00 92.56 413 GLY A N 1
ATOM 3156 C CA . GLY A 1 413 ? -17.329 -10.088 -2.600 1.00 92.56 413 GLY A CA 1
ATOM 3157 C C . GLY A 1 413 ? -16.098 -10.911 -2.962 1.00 92.56 413 GLY A C 1
ATOM 3158 O O . GLY A 1 413 ? -15.437 -10.617 -3.957 1.00 92.56 413 GLY A O 1
ATOM 3159 N N . VAL A 1 414 ? -15.792 -11.914 -2.141 1.00 95.56 414 VAL A N 1
ATOM 3160 C CA . VAL A 1 414 ? -14.696 -12.860 -2.374 1.00 95.56 414 VAL A CA 1
ATOM 3161 C C . VAL A 1 414 ? -15.072 -13.849 -3.473 1.00 95.56 414 VAL A C 1
ATOM 3163 O O . VAL A 1 414 ? -16.093 -14.529 -3.409 1.00 95.56 414 VAL A O 1
ATOM 3166 N N . GLN A 1 415 ? -14.236 -13.932 -4.495 1.00 94.31 415 GLN A N 1
ATOM 3167 C CA . GLN A 1 415 ? -14.280 -14.992 -5.490 1.00 94.31 415 GLN A CA 1
ATOM 3168 C C . GLN A 1 415 ? -13.434 -16.182 -5.039 1.00 94.31 415 GLN A C 1
ATOM 3170 O O . GLN A 1 415 ? -12.422 -15.994 -4.366 1.00 94.31 415 GLN A O 1
ATOM 3175 N N . GLY A 1 416 ? -13.805 -17.391 -5.451 1.00 94.38 416 GLY A N 1
ATOM 3176 C CA . GLY A 1 416 ? -12.984 -18.575 -5.206 1.00 94.38 416 GLY A CA 1
ATOM 3177 C C . GLY A 1 416 ? -13.682 -19.881 -5.558 1.00 94.38 416 GLY A C 1
ATOM 3178 O O . GLY A 1 416 ? -14.856 -19.903 -5.941 1.00 94.38 416 GLY A O 1
ATOM 3179 N N . ARG A 1 417 ? -12.951 -20.984 -5.396 1.00 93.00 417 ARG A N 1
ATOM 3180 C CA . ARG A 1 417 ? -13.472 -22.355 -5.431 1.00 93.00 417 ARG A CA 1
ATOM 3181 C C . ARG A 1 417 ? -13.164 -23.010 -4.092 1.00 93.00 417 ARG A C 1
ATOM 3183 O O . ARG A 1 417 ? -12.147 -22.722 -3.479 1.00 93.00 417 ARG A O 1
ATOM 3190 N N . ALA A 1 418 ? -14.071 -23.853 -3.613 1.00 93.56 418 ALA A N 1
ATOM 3191 C CA . ALA A 1 418 ? -13.825 -24.667 -2.425 1.00 93.56 418 ALA A CA 1
ATOM 3192 C C . ALA A 1 418 ? -13.076 -25.947 -2.840 1.00 93.56 418 ALA A C 1
ATOM 3194 O O . ALA A 1 418 ? -13.626 -27.035 -2.721 1.00 93.56 418 ALA A O 1
ATOM 3195 N N . ASP A 1 419 ? -11.896 -25.779 -3.441 1.00 94.38 419 ASP A N 1
ATOM 3196 C CA . ASP A 1 419 ? -11.069 -26.846 -4.025 1.00 94.38 419 ASP A CA 1
ATOM 3197 C C . ASP A 1 419 ? -9.731 -27.055 -3.297 1.00 94.38 419 ASP A C 1
ATOM 3199 O O . ASP A 1 419 ? -8.949 -27.903 -3.709 1.00 94.38 419 ASP A O 1
ATOM 3203 N N . ASP A 1 420 ? -9.480 -26.316 -2.213 1.00 94.38 420 ASP A N 1
ATOM 3204 C CA . ASP A 1 420 ? -8.321 -26.504 -1.338 1.00 94.38 420 ASP A CA 1
ATOM 3205 C C . ASP A 1 420 ? -8.541 -27.697 -0.392 1.00 94.38 420 ASP A C 1
ATOM 3207 O O . ASP A 1 420 ? -9.392 -27.596 0.501 1.00 94.38 420 ASP A O 1
ATOM 3211 N N . PRO A 1 421 ? -7.795 -28.809 -0.550 1.00 91.88 421 PRO A N 1
ATOM 3212 C CA . PRO A 1 421 ? -7.934 -29.975 0.318 1.00 91.88 421 PRO A CA 1
ATOM 3213 C C . PRO A 1 421 ? -7.405 -29.720 1.738 1.00 91.88 421 PRO A C 1
ATOM 3215 O O . PRO A 1 421 ? -7.739 -30.469 2.650 1.00 91.88 421 PRO A O 1
ATOM 3218 N N . PHE A 1 422 ? -6.626 -28.653 1.945 1.00 91.50 422 PHE A N 1
ATOM 3219 C CA . PHE A 1 422 ? -6.019 -28.296 3.230 1.00 91.50 422 PHE A CA 1
ATOM 3220 C C . PHE A 1 422 ? -6.742 -27.135 3.928 1.00 91.50 422 PHE A C 1
ATOM 3222 O O . PHE A 1 422 ? -6.259 -26.604 4.932 1.00 91.50 422 PHE A O 1
ATOM 3229 N N . ALA A 1 423 ? -7.892 -26.701 3.405 1.00 92.75 423 ALA A N 1
ATOM 3230 C CA . ALA A 1 423 ? -8.695 -25.655 4.019 1.00 92.75 423 ALA A CA 1
ATOM 3231 C C . ALA A 1 423 ? -9.611 -26.211 5.115 1.00 92.75 423 ALA A C 1
ATOM 3233 O O . ALA A 1 423 ? -10.215 -27.273 4.980 1.00 92.75 423 ALA A O 1
ATOM 3234 N N . SER A 1 424 ? -9.813 -25.427 6.174 1.00 92.81 424 SER A N 1
ATOM 3235 C CA . SER A 1 424 ? -10.865 -25.719 7.148 1.00 92.81 424 SER A CA 1
ATOM 3236 C C . SER A 1 424 ? -12.253 -25.594 6.529 1.00 92.81 424 SER A C 1
ATOM 3238 O O . SER A 1 424 ? -12.490 -24.825 5.586 1.00 92.81 424 SER A O 1
ATOM 3240 N N . ARG A 1 425 ? -13.192 -26.369 7.076 1.00 90.19 425 ARG A N 1
ATOM 3241 C CA . ARG A 1 425 ? -14.533 -26.513 6.513 1.00 90.19 425 ARG A CA 1
ATOM 3242 C C . ARG A 1 425 ? -15.232 -25.159 6.409 1.00 90.19 425 ARG A C 1
ATOM 3244 O O . ARG A 1 425 ? -15.217 -24.349 7.327 1.00 90.19 425 ARG A O 1
ATOM 3251 N N . ARG A 1 426 ? -15.908 -24.922 5.291 1.00 92.88 426 ARG A N 1
ATOM 3252 C CA . ARG A 1 426 ? -16.830 -23.790 5.122 1.00 92.88 426 ARG A CA 1
ATOM 3253 C C . ARG A 1 426 ? -18.245 -24.309 4.936 1.00 92.88 426 ARG A C 1
ATOM 3255 O O . ARG A 1 426 ? -18.444 -25.312 4.251 1.00 92.88 426 ARG A O 1
ATOM 3262 N N . HIS A 1 427 ? -19.229 -23.629 5.515 1.00 90.06 427 HIS A N 1
ATOM 3263 C CA . HIS A 1 427 ? -20.629 -24.047 5.393 1.00 90.06 427 HIS A CA 1
ATOM 3264 C C . HIS A 1 427 ? -21.261 -23.622 4.070 1.00 90.06 427 HIS A C 1
ATOM 3266 O O . HIS A 1 427 ? -22.179 -24.275 3.570 1.00 90.06 427 HIS A O 1
ATOM 3272 N N . ARG A 1 428 ? -20.778 -22.528 3.480 1.00 91.06 428 ARG A N 1
ATOM 3273 C CA . ARG A 1 428 ? -21.318 -21.982 2.236 1.00 91.06 428 ARG A CA 1
ATOM 3274 C C . ARG A 1 428 ? -20.213 -21.786 1.207 1.00 91.06 428 ARG A C 1
ATOM 3276 O O . ARG A 1 428 ? -19.037 -21.615 1.524 1.00 91.06 428 ARG A O 1
ATOM 3283 N N . ARG A 1 429 ? -20.622 -21.822 -0.061 1.00 93.75 429 ARG A N 1
ATOM 3284 C CA . ARG A 1 429 ? -19.750 -21.536 -1.206 1.00 93.75 429 ARG A CA 1
ATOM 3285 C C . ARG A 1 429 ? -19.383 -20.050 -1.233 1.00 93.75 429 ARG A C 1
ATOM 3287 O O . ARG A 1 429 ? -20.115 -19.218 -0.696 1.00 93.75 429 ARG A O 1
ATOM 3294 N N . PHE A 1 430 ? -18.284 -19.730 -1.914 1.00 95.94 430 PHE A N 1
ATOM 3295 C CA . PHE A 1 430 ? -17.897 -18.347 -2.186 1.00 95.94 430 PHE A CA 1
ATOM 3296 C C . PHE A 1 430 ? -19.032 -17.570 -2.879 1.00 95.94 430 PHE A C 1
ATOM 3298 O O . PHE A 1 430 ? -19.746 -18.140 -3.711 1.00 95.94 430 PHE A O 1
ATOM 3305 N N . PRO A 1 431 ? -19.206 -16.270 -2.576 1.00 93.56 431 PRO A N 1
ATOM 3306 C CA . PRO A 1 431 ? -20.266 -15.455 -3.173 1.00 93.56 431 PRO A CA 1
ATOM 3307 C C . PRO A 1 431 ? -20.079 -15.215 -4.675 1.00 93.56 431 PRO A C 1
ATOM 3309 O O . PRO A 1 431 ? -21.042 -14.883 -5.374 1.00 93.56 431 PRO A O 1
ATOM 3312 N N . LEU A 1 432 ? -18.854 -15.363 -5.178 1.00 93.50 432 LEU A N 1
ATOM 3313 C CA . LEU A 1 432 ? -18.514 -15.191 -6.581 1.00 93.50 432 LEU A CA 1
ATOM 3314 C C . LEU A 1 432 ? -17.711 -16.390 -7.106 1.00 93.50 432 LEU A C 1
ATOM 3316 O O . LEU A 1 432 ? -16.879 -16.932 -6.376 1.00 93.50 432 LEU A O 1
ATOM 3320 N N . PRO A 1 433 ? -17.917 -16.796 -8.374 1.00 92.19 433 PRO A N 1
ATOM 3321 C CA . PRO A 1 433 ? -17.023 -17.752 -9.019 1.00 92.19 433 PRO A CA 1
ATOM 3322 C C . PRO A 1 433 ? -15.636 -17.120 -9.194 1.00 92.19 433 PRO A C 1
ATOM 3324 O O . PRO A 1 433 ? -15.550 -15.887 -9.273 1.00 92.19 433 PRO A O 1
ATOM 3327 N N . PRO A 1 434 ? -14.561 -17.919 -9.296 1.00 89.44 434 PRO A N 1
ATOM 3328 C CA . PRO A 1 434 ? -13.254 -17.382 -9.641 1.00 89.44 434 PRO A CA 1
ATOM 3329 C C . PRO A 1 434 ? -13.309 -16.726 -11.018 1.00 89.44 434 PRO A C 1
ATOM 3331 O O . PRO A 1 434 ? -13.970 -17.214 -11.936 1.00 89.44 434 PRO A O 1
ATOM 3334 N N . GLY A 1 435 ? -12.622 -15.605 -11.166 1.00 80.88 435 GLY A N 1
ATOM 3335 C CA . GLY A 1 435 ? -12.351 -15.046 -12.475 1.00 80.88 435 GLY A CA 1
ATOM 3336 C C . GLY A 1 435 ? -11.187 -15.767 -13.164 1.00 80.88 435 GLY A C 1
ATOM 3337 O O . GLY A 1 435 ? -10.577 -16.682 -12.617 1.00 80.88 435 GLY A O 1
ATOM 3338 N N . VAL A 1 436 ? -10.863 -15.318 -14.375 1.00 77.69 436 VAL A N 1
ATOM 3339 C CA . VAL A 1 436 ? -9.757 -15.837 -15.189 1.00 77.69 436 VAL A CA 1
ATOM 3340 C C . VAL A 1 436 ? -8.410 -15.733 -14.443 1.00 77.69 436 VAL A C 1
ATOM 3342 O O . VAL A 1 436 ? -8.076 -14.633 -13.974 1.00 77.69 436 VAL A O 1
ATOM 3345 N N . PRO A 1 437 ? -7.647 -16.833 -14.310 1.00 78.75 437 PRO A N 1
ATOM 3346 C CA . PRO A 1 437 ? -6.306 -16.810 -13.735 1.00 78.75 437 PRO A CA 1
ATOM 3347 C C . PRO A 1 437 ? -5.293 -16.172 -14.696 1.00 78.75 437 PRO A C 1
ATOM 3349 O O . PRO A 1 437 ? -5.443 -16.227 -15.917 1.00 78.75 437 PRO A O 1
ATOM 3352 N N . LEU A 1 438 ? -4.241 -15.560 -14.146 1.00 81.06 438 LEU A N 1
ATOM 3353 C CA . LEU A 1 438 ? -3.094 -15.096 -14.928 1.00 81.06 438 LEU A CA 1
ATOM 3354 C C . LEU A 1 438 ? -2.392 -16.301 -15.575 1.00 81.06 438 LEU A C 1
ATOM 3356 O O . LEU A 1 438 ? -2.149 -17.307 -14.917 1.00 81.06 438 LEU A O 1
ATOM 3360 N N . TYR A 1 439 ? -2.005 -16.184 -16.847 1.00 82.94 439 TYR A N 1
ATOM 3361 C CA . TYR A 1 439 ? -1.344 -17.271 -17.581 1.00 82.94 439 TYR A CA 1
ATOM 3362 C C . TYR A 1 439 ? -0.063 -17.776 -16.901 1.00 82.94 439 TYR A C 1
ATOM 3364 O O . TYR A 1 439 ? 0.156 -18.981 -16.836 1.00 82.94 439 TYR A O 1
ATOM 3372 N N . ALA A 1 440 ? 0.751 -16.873 -16.341 1.00 85.06 440 ALA A N 1
ATOM 3373 C CA . ALA A 1 440 ? 1.931 -17.246 -15.561 1.00 85.06 440 ALA A CA 1
ATOM 3374 C C . ALA A 1 440 ? 1.582 -18.180 -14.388 1.00 85.06 440 ALA A C 1
ATOM 3376 O O . ALA A 1 440 ? 2.326 -19.121 -14.119 1.00 85.06 440 ALA A O 1
ATOM 3377 N N . ASN A 1 441 ? 0.425 -17.978 -13.749 1.00 87.62 441 ASN A N 1
ATOM 3378 C CA . ASN A 1 441 ? -0.008 -18.811 -12.633 1.00 87.62 441 ASN A CA 1
ATOM 3379 C C . ASN A 1 441 ? -0.318 -20.228 -13.089 1.00 87.62 441 ASN A C 1
ATOM 3381 O O . ASN A 1 441 ? 0.082 -21.166 -12.418 1.00 87.62 441 ASN A O 1
ATOM 3385 N N . GLU A 1 442 ? -0.980 -20.389 -14.235 1.00 88.06 442 GLU A N 1
ATOM 3386 C CA . GLU A 1 442 ? -1.291 -21.713 -14.785 1.00 88.06 442 GLU A CA 1
ATOM 3387 C C . GLU A 1 442 ? -0.025 -22.453 -15.242 1.00 88.06 442 GLU A C 1
ATOM 3389 O O . GLU A 1 442 ? 0.070 -23.667 -15.093 1.00 88.06 442 GLU A O 1
ATOM 3394 N N . VAL A 1 443 ? 0.986 -21.736 -15.749 1.00 89.44 443 VAL A N 1
ATOM 3395 C CA . VAL A 1 443 ? 2.278 -22.340 -16.118 1.00 89.44 443 VAL A CA 1
ATOM 3396 C C . VAL A 1 443 ? 3.021 -22.867 -14.893 1.00 89.44 443 VAL A C 1
ATOM 3398 O O . VAL A 1 443 ? 3.524 -23.991 -14.927 1.00 89.44 443 VAL A O 1
ATOM 3401 N N . ILE A 1 444 ? 3.088 -22.073 -13.821 1.00 90.00 444 ILE A N 1
ATOM 3402 C CA . ILE A 1 444 ? 3.732 -22.482 -12.568 1.00 90.00 444 ILE A CA 1
ATOM 3403 C C . ILE A 1 444 ? 2.911 -23.586 -11.889 1.00 90.00 444 ILE A C 1
ATOM 3405 O O . ILE A 1 444 ? 3.489 -24.574 -11.443 1.00 90.00 444 ILE A O 1
ATOM 3409 N N . ALA A 1 445 ? 1.579 -23.468 -11.881 1.00 91.62 445 ALA A N 1
ATOM 3410 C CA . ALA A 1 445 ? 0.686 -24.465 -11.302 1.00 91.62 445 ALA A CA 1
ATOM 3411 C C . ALA A 1 445 ? 0.843 -25.831 -11.977 1.00 91.62 445 ALA A C 1
ATOM 3413 O O . ALA A 1 445 ? 1.074 -26.815 -11.291 1.00 91.62 445 ALA A O 1
ATOM 3414 N N . ALA A 1 446 ? 0.889 -25.881 -13.312 1.00 92.31 446 ALA A N 1
ATOM 3415 C CA . ALA A 1 446 ? 1.164 -27.123 -14.032 1.00 92.31 446 ALA A CA 1
ATOM 3416 C C . ALA A 1 446 ? 2.538 -27.731 -13.684 1.00 92.31 446 ALA A C 1
ATOM 3418 O O . ALA A 1 446 ? 2.738 -28.936 -13.824 1.00 92.31 446 ALA A O 1
ATOM 3419 N N . GLY A 1 447 ? 3.516 -26.908 -13.287 1.00 93.12 447 GLY A N 1
ATOM 3420 C CA . GLY A 1 447 ? 4.800 -27.373 -12.761 1.00 93.12 447 GLY A CA 1
ATOM 3421 C C . GLY A 1 447 ? 4.674 -28.008 -11.380 1.00 93.12 447 GLY A C 1
ATOM 3422 O O . GLY A 1 447 ? 5.190 -29.102 -11.179 1.00 93.12 447 GLY A O 1
ATOM 3423 N N . ALA A 1 448 ? 3.955 -27.355 -10.467 1.00 94.25 448 ALA A N 1
ATOM 3424 C CA . ALA A 1 448 ? 3.666 -27.881 -9.135 1.00 94.25 448 ALA A CA 1
ATOM 3425 C C . ALA A 1 448 ? 2.835 -29.177 -9.192 1.00 94.25 448 ALA A C 1
ATOM 3427 O O . ALA A 1 448 ? 3.178 -30.141 -8.512 1.00 94.25 448 ALA A O 1
ATOM 3428 N N . ASP A 1 449 ? 1.847 -29.257 -10.087 1.00 92.94 449 ASP A N 1
ATOM 3429 C CA . ASP A 1 449 ? 1.033 -30.460 -10.291 1.00 92.94 449 ASP A CA 1
ATOM 3430 C C . ASP A 1 449 ? 1.901 -31.666 -10.715 1.00 92.94 449 ASP A C 1
ATOM 3432 O O . ASP A 1 449 ? 1.686 -32.783 -10.248 1.00 92.94 449 ASP A O 1
ATOM 3436 N N . ARG A 1 450 ? 2.946 -31.459 -11.540 1.00 96.56 450 ARG A N 1
ATOM 3437 C CA . ARG A 1 450 ? 3.915 -32.521 -11.904 1.00 96.56 450 ARG A CA 1
ATOM 3438 C C . ARG A 1 450 ? 4.782 -32.987 -10.734 1.00 96.56 450 ARG A C 1
ATOM 3440 O O . ARG A 1 450 ? 5.324 -34.085 -10.796 1.00 96.56 450 ARG A O 1
ATOM 3447 N N . LEU A 1 451 ? 4.925 -32.162 -9.700 1.00 96.31 451 LEU A N 1
ATOM 3448 C CA . LEU A 1 451 ? 5.606 -32.512 -8.453 1.00 96.31 451 LEU A CA 1
ATOM 3449 C C . LEU A 1 451 ? 4.646 -33.137 -7.427 1.00 96.31 451 LEU A C 1
ATOM 3451 O O . LEU A 1 451 ? 5.063 -33.421 -6.310 1.00 96.31 451 LEU A O 1
ATOM 3455 N N . GLY A 1 452 ? 3.373 -33.338 -7.786 1.00 95.75 452 GLY A N 1
ATOM 3456 C CA . GLY A 1 452 ? 2.349 -33.855 -6.881 1.00 95.75 452 GLY A CA 1
ATOM 3457 C C . GLY A 1 452 ? 1.827 -32.829 -5.871 1.00 95.75 452 GLY A C 1
ATOM 3458 O O . GLY A 1 452 ? 1.139 -33.217 -4.934 1.00 95.75 452 GLY A O 1
ATOM 3459 N N . LEU A 1 453 ? 2.125 -31.537 -6.048 1.00 95.12 453 LEU A N 1
ATOM 3460 C CA . LEU A 1 453 ? 1.683 -30.471 -5.146 1.00 95.12 453 LEU A CA 1
ATOM 3461 C C . LEU A 1 453 ? 0.345 -29.894 -5.614 1.00 95.12 453 LEU A C 1
ATOM 3463 O O . LEU A 1 453 ? 0.230 -29.421 -6.744 1.00 95.12 453 LEU A O 1
ATOM 3467 N N . ALA A 1 454 ? -0.656 -29.876 -4.733 1.00 94.69 454 ALA A N 1
ATOM 3468 C CA . ALA A 1 454 ? -1.965 -29.318 -5.059 1.00 94.69 454 ALA A CA 1
ATOM 3469 C C . ALA A 1 454 ? -1.913 -27.786 -5.206 1.00 94.69 454 ALA A C 1
ATOM 3471 O O . ALA A 1 454 ? -1.357 -27.082 -4.360 1.00 94.69 454 ALA A O 1
ATOM 3472 N N . THR A 1 455 ? -2.563 -27.266 -6.253 1.00 95.44 455 THR A N 1
ATOM 3473 C CA . THR A 1 455 ? -2.604 -25.828 -6.572 1.00 95.44 455 THR A CA 1
ATOM 3474 C C . THR A 1 455 ? -4.029 -25.251 -6.568 1.00 95.44 455 THR A C 1
ATOM 3476 O O . THR A 1 455 ? -4.556 -24.830 -7.613 1.00 95.44 455 THR A O 1
ATOM 3479 N N . PRO A 1 456 ? -4.712 -25.228 -5.405 1.00 94.62 456 PRO A N 1
ATOM 3480 C CA . PRO A 1 456 ? -6.080 -24.735 -5.323 1.00 94.62 456 PRO A CA 1
ATOM 3481 C C . PRO A 1 456 ? -6.229 -23.273 -5.738 1.00 94.62 456 PRO A C 1
ATOM 3483 O O . PRO A 1 456 ? -5.278 -22.482 -5.816 1.00 94.62 456 PRO A O 1
ATOM 3486 N N . THR A 1 457 ? -7.478 -22.905 -6.005 1.00 93.62 457 THR A N 1
ATOM 3487 C CA . THR A 1 457 ? -7.824 -21.547 -6.405 1.00 93.62 457 THR A CA 1
ATOM 3488 C C . THR A 1 457 ? -7.647 -20.590 -5.228 1.00 93.62 457 THR A C 1
ATOM 3490 O O . THR A 1 457 ? -8.313 -20.723 -4.201 1.00 93.62 457 THR A O 1
ATOM 3493 N N . GLY A 1 458 ? -6.812 -19.564 -5.400 1.00 92.81 458 GLY A N 1
ATOM 3494 C CA . GLY A 1 458 ? -6.636 -18.514 -4.399 1.00 92.81 458 GLY A CA 1
ATOM 3495 C C . GLY A 1 458 ? -7.926 -17.700 -4.213 1.00 92.81 458 GLY A C 1
ATOM 3496 O O . GLY A 1 458 ? -8.428 -17.131 -5.192 1.00 92.81 458 GLY A O 1
ATOM 3497 N N . PRO A 1 459 ? -8.494 -17.605 -2.993 1.00 94.88 459 PRO A N 1
ATOM 3498 C CA . PRO A 1 459 ? -9.658 -16.766 -2.752 1.00 94.88 459 PRO A CA 1
ATOM 3499 C C . PRO A 1 459 ? -9.257 -15.295 -2.812 1.00 94.88 459 PRO A C 1
ATOM 3501 O O . PRO A 1 459 ? -8.364 -14.851 -2.092 1.00 94.88 459 PRO A O 1
ATOM 3504 N N . LEU A 1 460 ? -9.931 -14.518 -3.654 1.00 93.62 460 LEU A N 1
ATOM 3505 C CA . LEU A 1 460 ? -9.593 -13.113 -3.873 1.00 93.62 460 LEU A CA 1
ATOM 3506 C C . LEU A 1 460 ? -10.801 -12.228 -3.586 1.00 93.62 460 LEU A C 1
ATOM 3508 O O . LEU A 1 460 ? -11.883 -12.450 -4.116 1.00 93.62 460 LEU A O 1
ATOM 3512 N N . ALA A 1 461 ? -10.630 -11.161 -2.818 1.00 94.38 461 ALA A N 1
ATOM 3513 C CA . ALA A 1 461 ? -11.638 -10.120 -2.646 1.00 94.38 461 ALA A CA 1
ATOM 3514 C C . ALA A 1 461 ? -11.622 -9.156 -3.848 1.00 94.38 461 ALA A C 1
ATOM 3516 O O . ALA A 1 461 ? -11.353 -7.960 -3.736 1.00 94.38 461 ALA A O 1
ATOM 3517 N N . ILE A 1 462 ? -11.895 -9.706 -5.030 1.00 91.06 462 ILE A N 1
ATOM 3518 C CA . ILE A 1 462 ? -11.961 -9.020 -6.320 1.00 91.06 462 ILE A CA 1
ATOM 3519 C C . ILE A 1 462 ? -13.228 -9.499 -7.018 1.00 91.06 462 ILE A C 1
ATOM 3521 O O . ILE A 1 462 ? -13.412 -10.696 -7.224 1.00 91.06 462 ILE A O 1
ATOM 3525 N N . ALA A 1 463 ? -14.102 -8.576 -7.412 1.00 89.62 463 ALA A N 1
ATOM 3526 C CA . ALA A 1 463 ? -15.370 -8.955 -8.014 1.00 89.62 463 ALA A CA 1
ATOM 3527 C C . ALA A 1 463 ? -15.156 -9.552 -9.423 1.00 89.62 463 ALA A C 1
ATOM 3529 O O . ALA A 1 463 ? -14.808 -8.822 -10.348 1.00 89.62 463 ALA A O 1
ATOM 3530 N N . SER A 1 464 ? -15.375 -10.859 -9.617 1.00 86.88 464 SER A N 1
ATOM 3531 C CA . SER A 1 464 ? -15.318 -11.521 -10.942 1.00 86.88 464 SER A CA 1
ATOM 3532 C C . SER A 1 464 ? -16.470 -11.155 -11.871 1.00 86.88 464 SER A C 1
ATOM 3534 O O . SER A 1 464 ? -16.458 -11.484 -13.045 1.00 86.88 464 SER A O 1
ATOM 3536 N N . ARG A 1 465 ? -17.499 -10.492 -11.357 1.00 85.19 465 ARG A N 1
ATOM 3537 C CA . ARG A 1 465 ? -18.630 -9.931 -12.101 1.00 85.19 465 ARG A CA 1
ATOM 3538 C C . ARG A 1 465 ? -19.204 -8.787 -11.281 1.00 85.19 465 ARG A C 1
ATOM 3540 O O . ARG A 1 465 ? -18.778 -8.580 -10.145 1.00 85.19 465 ARG A O 1
ATOM 3547 N N . ALA A 1 466 ? -20.162 -8.045 -11.829 1.00 83.94 466 ALA A N 1
ATOM 3548 C CA . ALA A 1 466 ? -20.823 -6.994 -11.064 1.00 83.94 466 ALA A CA 1
ATOM 3549 C C . ALA A 1 466 ? -21.385 -7.556 -9.743 1.00 83.94 466 ALA A C 1
ATOM 3551 O O . ALA A 1 466 ? -22.071 -8.580 -9.739 1.00 83.94 466 ALA A O 1
ATOM 3552 N N . TYR A 1 467 ? -21.053 -6.921 -8.618 1.00 83.50 467 TYR A N 1
ATOM 3553 C CA . TYR A 1 467 ? -21.388 -7.440 -7.292 1.00 83.50 467 TYR A CA 1
ATOM 3554 C C . TYR A 1 467 ? -21.475 -6.328 -6.247 1.00 83.50 467 TYR A C 1
ATOM 3556 O O . TYR A 1 467 ? -20.561 -5.515 -6.104 1.00 83.50 467 TYR A O 1
ATOM 3564 N N . GLY A 1 468 ? -22.575 -6.291 -5.490 1.00 77.81 468 GLY A N 1
ATOM 3565 C CA . GLY A 1 468 ? -22.761 -5.331 -4.397 1.00 77.81 468 GLY A CA 1
ATOM 3566 C C . GLY A 1 468 ? -22.588 -3.870 -4.831 1.00 77.81 468 GLY A C 1
ATOM 3567 O O . GLY A 1 468 ? -21.908 -3.114 -4.138 1.00 77.81 468 GLY A O 1
ATOM 3568 N N . GLY A 1 469 ? -23.132 -3.494 -5.996 1.00 75.44 469 GLY A N 1
ATOM 3569 C CA . GLY A 1 469 ? -23.027 -2.139 -6.560 1.00 75.44 469 GLY A CA 1
ATOM 3570 C C . GLY A 1 469 ? -21.675 -1.803 -7.206 1.00 75.44 469 GLY A C 1
ATOM 3571 O O . GLY A 1 469 ? -21.444 -0.656 -7.580 1.00 75.44 469 GLY A O 1
ATOM 3572 N N . ARG A 1 470 ? -20.770 -2.780 -7.342 1.00 80.69 470 ARG A N 1
ATOM 3573 C CA . ARG A 1 470 ? -19.453 -2.619 -7.976 1.00 80.69 470 ARG A CA 1
ATOM 3574 C C . ARG A 1 470 ? -19.411 -3.288 -9.338 1.00 80.69 470 ARG A C 1
ATOM 3576 O O . ARG A 1 470 ? -20.146 -4.241 -9.590 1.00 80.69 470 ARG A O 1
ATOM 3583 N N . ARG A 1 471 ? -18.512 -2.807 -10.195 1.00 78.81 471 ARG A N 1
ATOM 3584 C CA . ARG A 1 471 ? -18.198 -3.440 -11.482 1.00 78.81 471 ARG A CA 1
ATOM 3585 C C . ARG A 1 471 ?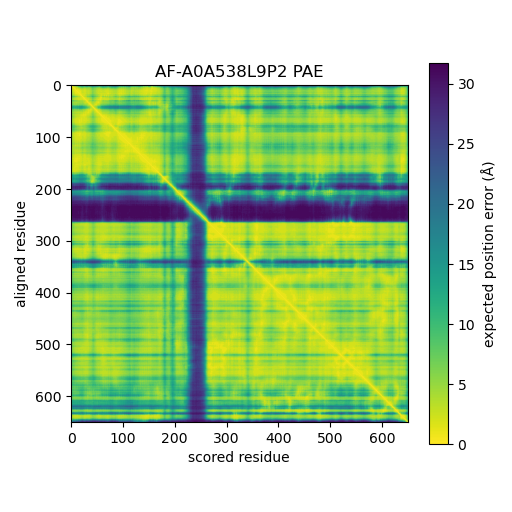 -17.353 -4.696 -11.275 1.00 78.81 471 ARG A C 1
ATOM 3587 O O . ARG A 1 471 ? -16.650 -4.804 -10.272 1.00 78.81 471 ARG A O 1
ATOM 3594 N N . GLY A 1 472 ? -17.399 -5.601 -12.251 1.00 82.56 472 GLY A N 1
ATOM 3595 C CA . GLY A 1 472 ? -16.435 -6.692 -12.340 1.00 82.56 472 GLY A CA 1
ATOM 3596 C C . GLY A 1 472 ? -15.017 -6.178 -12.617 1.00 82.56 472 GLY A C 1
ATOM 3597 O O . GLY A 1 472 ? -14.816 -5.063 -13.111 1.00 82.56 472 GLY A O 1
ATOM 3598 N N . CYS A 1 473 ? -14.026 -6.986 -12.250 1.00 84.06 473 CYS A N 1
ATOM 3599 C CA . CYS A 1 473 ? -12.622 -6.736 -12.532 1.00 84.06 473 CYS A CA 1
ATOM 3600 C C . CYS A 1 473 ? -12.387 -6.715 -14.039 1.00 84.06 473 CYS A C 1
ATOM 3602 O O . CYS A 1 473 ? -12.872 -7.569 -14.770 1.00 84.06 473 CYS A O 1
ATOM 3604 N N . ASN A 1 474 ? -11.597 -5.763 -14.511 1.00 79.81 474 ASN A N 1
ATOM 3605 C CA . ASN A 1 474 ? -11.226 -5.671 -15.917 1.00 79.81 474 ASN A CA 1
ATOM 3606 C C . ASN A 1 474 ? -9.869 -6.346 -16.207 1.00 79.81 474 ASN A C 1
ATOM 3608 O O . ASN A 1 474 ? -9.292 -6.116 -17.264 1.00 79.81 474 ASN A O 1
ATOM 3612 N N . GLU A 1 475 ? -9.343 -7.138 -15.269 1.00 80.69 475 GLU A N 1
ATOM 3613 C CA . GLU A 1 475 ? -8.103 -7.913 -15.426 1.00 80.69 475 GLU A CA 1
ATOM 3614 C C . GLU A 1 475 ? -6.865 -7.073 -15.766 1.00 80.69 475 GLU A C 1
ATOM 3616 O O . GLU A 1 475 ? -5.981 -7.487 -16.512 1.00 80.69 475 GLU A O 1
ATOM 3621 N N . CYS A 1 476 ? -6.778 -5.872 -15.194 1.00 79.38 476 CYS A N 1
ATOM 3622 C CA . CYS A 1 476 ? -5.685 -4.939 -15.451 1.00 79.38 476 CYS A CA 1
ATOM 3623 C C . CYS A 1 476 ? -4.305 -5.393 -14.956 1.00 79.38 476 CYS A C 1
ATOM 3625 O O . CYS A 1 476 ? -3.308 -4.809 -15.368 1.00 79.38 476 CYS A O 1
ATOM 3627 N N . GLY A 1 477 ? -4.257 -6.348 -14.021 1.00 80.00 477 GLY A N 1
ATOM 3628 C CA . GLY A 1 477 ? -3.036 -6.807 -13.347 1.00 80.00 477 GLY A CA 1
ATOM 3629 C C . GLY A 1 477 ? -2.387 -5.813 -12.380 1.00 80.00 477 GLY A C 1
ATOM 3630 O O . GLY A 1 477 ? -1.357 -6.113 -11.793 1.00 80.00 477 GLY A O 1
ATOM 3631 N N . ARG A 1 478 ? -3.003 -4.649 -12.144 1.00 83.06 478 ARG A N 1
ATOM 3632 C CA . ARG A 1 478 ? -2.483 -3.576 -11.280 1.00 83.06 478 ARG A CA 1
ATOM 3633 C C . ARG A 1 478 ? -3.240 -3.517 -9.951 1.00 83.06 478 ARG A C 1
ATOM 3635 O O . ARG A 1 478 ? -4.032 -2.608 -9.735 1.00 83.06 478 ARG A O 1
ATOM 3642 N N . CYS A 1 479 ? -3.062 -4.530 -9.100 1.00 84.06 479 CYS A N 1
ATOM 3643 C CA . CYS A 1 479 ? -3.734 -4.605 -7.790 1.00 84.06 479 CYS A CA 1
ATOM 3644 C C . CYS A 1 479 ? -2.790 -4.211 -6.647 1.00 84.06 479 CYS A C 1
ATOM 3646 O O . CYS A 1 479 ? -3.029 -3.216 -5.967 1.00 84.06 479 CYS A O 1
ATOM 3648 N N . TRP A 1 480 ? -1.701 -4.966 -6.481 1.00 87.50 480 TRP A N 1
ATOM 3649 C CA . TRP A 1 480 ? -0.703 -4.737 -5.438 1.00 87.50 480 TRP A CA 1
ATOM 3650 C C . TRP A 1 480 ? -0.017 -3.388 -5.609 1.00 87.50 480 TRP A C 1
ATOM 3652 O O . TRP A 1 480 ? 0.449 -3.091 -6.704 1.00 87.50 480 TRP A O 1
ATOM 3662 N N . HIS A 1 481 ? 0.054 -2.589 -4.546 1.00 88.31 481 HIS A N 1
ATOM 3663 C CA . HIS A 1 481 ? 0.672 -1.257 -4.500 1.00 88.31 481 HIS A CA 1
ATOM 3664 C C . HIS A 1 481 ? -0.041 -0.169 -5.331 1.00 88.31 481 HIS A C 1
ATOM 3666 O O . HIS A 1 481 ? -0.120 0.978 -4.906 1.00 88.31 481 HIS A O 1
ATOM 3672 N N . TYR A 1 482 ? -0.626 -0.524 -6.476 1.00 88.94 482 TYR A N 1
ATOM 3673 C CA . TYR A 1 482 ? -1.408 0.370 -7.334 1.00 88.94 482 TYR A CA 1
ATOM 3674 C C . TYR A 1 482 ? -2.790 0.689 -6.751 1.00 88.94 482 TYR A C 1
ATOM 3676 O O . TYR A 1 482 ? -3.274 1.816 -6.858 1.00 88.94 482 TYR A O 1
ATOM 3684 N N . GLY A 1 483 ? -3.445 -0.322 -6.165 1.00 88.44 483 GLY A N 1
ATOM 3685 C CA . GLY A 1 483 ? -4.861 -0.297 -5.814 1.00 88.44 483 GLY A CA 1
ATOM 3686 C C . GLY A 1 483 ? -5.798 -0.221 -7.032 1.00 88.44 483 GLY A C 1
ATOM 3687 O O . GLY A 1 483 ? -5.377 -0.157 -8.185 1.00 88.44 483 GLY A O 1
ATOM 3688 N N . CYS A 1 484 ? -7.115 -0.262 -6.803 1.00 88.31 484 CYS A N 1
ATOM 3689 C CA . CYS A 1 484 ? -8.080 -0.396 -7.901 1.00 88.31 484 CYS A CA 1
ATOM 3690 C C . CYS A 1 484 ? -8.720 0.945 -8.323 1.00 88.31 484 CYS A C 1
ATOM 3692 O O . CYS A 1 484 ? -9.515 1.505 -7.557 1.00 88.31 484 CYS A O 1
ATOM 3694 N N . PRO A 1 485 ? -8.491 1.430 -9.562 1.00 84.81 485 PRO A N 1
ATOM 3695 C CA . PRO A 1 485 ? -9.130 2.646 -10.082 1.00 84.81 485 PRO A CA 1
ATOM 3696 C C . PRO A 1 485 ? -10.651 2.524 -10.259 1.00 84.81 485 PRO A C 1
ATOM 3698 O O . PRO A 1 485 ? -11.393 3.495 -10.094 1.00 84.81 485 PRO A O 1
ATOM 3701 N N . ILE A 1 486 ? -11.133 1.339 -10.650 1.00 81.38 486 ILE A N 1
ATOM 3702 C CA . ILE A 1 486 ? -12.520 1.133 -11.106 1.00 81.38 486 ILE A CA 1
ATOM 3703 C C . ILE A 1 486 ? -13.475 0.643 -10.013 1.00 81.38 486 ILE A C 1
ATOM 3705 O O . ILE A 1 486 ? -14.657 0.446 -10.293 1.00 81.38 486 ILE A O 1
ATOM 3709 N N . GLY A 1 487 ? -12.976 0.428 -8.793 1.00 83.50 487 GLY A N 1
ATOM 3710 C CA . GLY A 1 487 ? -13.786 -0.024 -7.661 1.00 83.50 487 GLY A CA 1
ATOM 3711 C C . GLY A 1 487 ? -14.202 -1.499 -7.707 1.00 83.50 487 GLY A C 1
ATOM 3712 O O . GLY A 1 487 ? -15.144 -1.870 -7.016 1.00 83.50 487 GLY A O 1
ATOM 3713 N N . ALA A 1 488 ? -13.528 -2.342 -8.500 1.00 86.38 488 ALA A N 1
ATOM 3714 C CA . ALA A 1 488 ? -13.774 -3.792 -8.540 1.00 86.38 488 ALA A CA 1
ATOM 3715 C C . ALA A 1 488 ? -13.174 -4.541 -7.331 1.00 86.38 488 ALA A C 1
ATOM 3717 O O . ALA A 1 488 ? -13.556 -5.672 -7.031 1.00 86.38 488 ALA A O 1
ATOM 3718 N N . HIS A 1 489 ? -12.248 -3.900 -6.615 1.00 88.56 489 HIS A N 1
ATOM 3719 C CA . HIS A 1 489 ? -11.659 -4.410 -5.379 1.00 88.56 489 HIS A CA 1
ATOM 3720 C C . HIS A 1 489 ? -12.698 -4.510 -4.265 1.00 88.56 489 HIS A C 1
ATOM 3722 O O . HIS A 1 489 ? -13.556 -3.636 -4.131 1.00 88.56 489 HIS A O 1
ATOM 3728 N N . GLY A 1 490 ? -12.578 -5.530 -3.424 1.00 88.69 490 GLY A N 1
ATOM 3729 C CA . GLY A 1 490 ? -13.269 -5.644 -2.140 1.00 88.69 490 GLY A CA 1
ATOM 3730 C C . GLY A 1 490 ? -12.670 -4.749 -1.051 1.00 88.69 490 GLY A C 1
ATOM 3731 O O . GLY A 1 490 ? -12.907 -4.992 0.126 1.00 88.69 490 GLY A O 1
ATOM 3732 N N . GLY A 1 491 ? -11.868 -3.744 -1.423 1.00 87.69 491 GLY A N 1
ATOM 3733 C CA . GLY A 1 491 ? -11.175 -2.855 -0.497 1.00 87.69 491 GLY A CA 1
ATOM 3734 C C . GLY A 1 491 ? -12.124 -2.143 0.469 1.00 87.69 491 GLY A C 1
ATOM 3735 O O . GLY A 1 491 ? -13.246 -1.760 0.130 1.00 87.69 491 GLY A O 1
ATOM 3736 N N . MET A 1 492 ? -11.656 -1.929 1.692 1.00 89.31 492 MET A N 1
ATOM 3737 C CA . MET A 1 492 ? -12.527 -1.562 2.811 1.00 89.31 492 MET A CA 1
ATOM 3738 C C . MET A 1 492 ? -13.091 -0.145 2.702 1.00 89.31 492 MET A C 1
ATOM 3740 O O . MET A 1 492 ? -14.244 0.075 3.073 1.00 89.31 492 MET A O 1
ATOM 3744 N N . ALA A 1 493 ? -12.345 0.787 2.100 1.00 91.19 493 ALA A N 1
ATOM 3745 C CA . ALA A 1 493 ? -12.823 2.142 1.844 1.00 91.19 493 ALA A CA 1
ATOM 3746 C C . ALA A 1 493 ? -14.088 2.183 0.962 1.00 91.19 493 ALA A C 1
ATOM 3748 O O . ALA A 1 493 ? -15.137 2.596 1.454 1.00 91.19 493 ALA A O 1
ATOM 3749 N N . PRO A 1 494 ? -14.062 1.750 -0.313 1.00 84.12 494 PRO A N 1
ATOM 3750 C CA . PRO A 1 494 ? -15.227 1.873 -1.186 1.00 84.12 494 PRO A CA 1
ATOM 3751 C C . PRO A 1 494 ? -16.371 0.931 -0.791 1.00 84.12 494 PRO A C 1
ATOM 3753 O O . PRO A 1 494 ? -17.532 1.261 -1.029 1.00 84.12 494 PRO A O 1
ATOM 3756 N N . VAL A 1 495 ? -16.067 -0.229 -0.194 1.00 87.38 495 VAL A N 1
ATOM 3757 C CA . VAL A 1 495 ? -17.075 -1.262 0.087 1.00 87.38 495 VAL A CA 1
ATOM 3758 C C . VAL A 1 495 ? -17.714 -1.099 1.463 1.00 87.38 495 VAL A C 1
ATOM 3760 O O . VAL A 1 495 ? -18.929 -1.224 1.584 1.00 87.38 495 VAL A O 1
ATOM 3763 N N . VAL A 1 496 ? -16.946 -0.811 2.507 1.00 91.12 496 VAL A N 1
ATOM 3764 C CA . VAL A 1 496 ? -17.453 -0.843 3.888 1.00 91.12 496 VAL A CA 1
ATOM 3765 C C . VAL A 1 496 ? -17.549 0.568 4.456 1.00 91.12 496 VAL A C 1
ATOM 3767 O O . VAL A 1 496 ? -18.642 1.032 4.783 1.00 91.12 496 VAL A O 1
ATOM 3770 N N . LEU A 1 497 ? -16.437 1.302 4.474 1.00 94.19 497 LEU A N 1
ATOM 3771 C CA . LEU A 1 497 ? -16.387 2.657 5.020 1.00 94.19 497 LEU A CA 1
ATOM 3772 C C . LEU A 1 497 ? -17.275 3.630 4.237 1.00 94.19 497 LEU A C 1
ATOM 3774 O O . LEU A 1 497 ? -17.985 4.436 4.827 1.00 94.19 497 LEU A O 1
ATOM 3778 N N . GLY A 1 498 ? -17.310 3.518 2.908 1.00 92.31 498 GLY A N 1
ATOM 3779 C CA . GLY A 1 498 ? -18.198 4.308 2.060 1.00 92.31 498 GLY A CA 1
ATOM 3780 C C . GLY A 1 498 ? -19.667 4.110 2.431 1.00 92.31 498 GLY A C 1
ATOM 3781 O O . GLY A 1 498 ? -20.420 5.076 2.505 1.00 92.31 498 GLY A O 1
ATOM 3782 N N . ARG A 1 499 ? -20.081 2.884 2.763 1.00 89.56 499 ARG A N 1
ATOM 3783 C CA . ARG A 1 499 ? -21.448 2.626 3.237 1.00 89.56 499 ARG A CA 1
ATOM 3784 C C . ARG A 1 499 ? -21.695 3.180 4.633 1.00 89.56 499 ARG A C 1
ATOM 3786 O O . ARG A 1 499 ? -22.801 3.646 4.884 1.00 89.56 499 ARG A O 1
ATOM 3793 N N . ALA A 1 500 ? -20.687 3.191 5.507 1.00 92.75 500 ALA A N 1
ATOM 3794 C CA . ALA A 1 500 ? -20.771 3.899 6.783 1.00 92.75 500 ALA A CA 1
ATOM 3795 C C . ALA A 1 500 ? -21.036 5.395 6.552 1.00 92.75 500 ALA A C 1
ATOM 3797 O O . ALA A 1 500 ? -21.970 5.947 7.132 1.00 92.75 500 ALA A O 1
ATOM 3798 N N . VAL A 1 501 ? -20.286 6.036 5.648 1.00 94.69 501 VAL A N 1
ATOM 3799 C CA . VAL A 1 501 ? -20.477 7.448 5.263 1.00 94.69 501 VAL A CA 1
ATOM 3800 C C . VAL A 1 501 ? -21.867 7.682 4.665 1.00 94.69 501 VAL A C 1
ATOM 3802 O O . VAL A 1 501 ? -22.543 8.639 5.036 1.00 94.69 501 VAL A O 1
ATOM 3805 N N . ALA A 1 502 ? -22.342 6.775 3.806 1.00 91.06 502 ALA A N 1
ATOM 3806 C CA . ALA A 1 502 ? -23.657 6.865 3.168 1.00 91.06 502 ALA A CA 1
ATOM 3807 C C . ALA A 1 502 ? -24.837 6.847 4.162 1.00 91.06 502 ALA A C 1
ATOM 3809 O O . ALA A 1 502 ? -25.926 7.293 3.816 1.00 91.06 502 ALA A O 1
ATOM 3810 N N . THR A 1 503 ? -24.639 6.395 5.409 1.00 90.50 503 THR A N 1
ATOM 3811 C CA . THR A 1 503 ? -25.668 6.502 6.465 1.00 90.50 503 THR A CA 1
ATOM 3812 C C . THR A 1 503 ? -25.924 7.941 6.934 1.00 90.50 503 THR A C 1
ATOM 3814 O O . THR A 1 503 ? -26.883 8.182 7.666 1.00 90.50 503 THR A O 1
ATOM 3817 N N . GLY A 1 504 ? -25.035 8.886 6.601 1.00 92.69 504 GLY A N 1
ATOM 3818 C CA . GLY A 1 504 ? -25.037 10.243 7.152 1.00 92.69 504 GLY A CA 1
ATOM 3819 C C . GLY A 1 504 ? -24.566 10.330 8.610 1.00 92.69 504 GLY A C 1
ATOM 3820 O O . GLY A 1 504 ? -24.632 11.403 9.207 1.00 92.69 504 GLY A O 1
ATOM 3821 N N . ARG A 1 505 ? -24.097 9.221 9.203 1.00 94.69 505 ARG A N 1
ATOM 3822 C CA . ARG A 1 505 ? -23.637 9.160 10.603 1.00 94.69 505 ARG A CA 1
ATOM 3823 C C . ARG A 1 505 ? -22.142 8.890 10.767 1.00 94.69 505 ARG A C 1
ATOM 3825 O O . ARG A 1 505 ? -21.667 8.842 11.896 1.00 94.69 505 ARG A O 1
ATOM 3832 N N . CYS A 1 506 ? -21.398 8.746 9.675 1.00 96.94 506 CYS A N 1
ATOM 3833 C CA . CYS A 1 506 ? -19.949 8.584 9.701 1.00 96.94 506 CYS A CA 1
ATOM 3834 C C . CYS A 1 506 ? -19.274 9.684 8.877 1.00 96.94 506 CYS A C 1
ATOM 3836 O O . CYS A 1 506 ? -19.634 9.908 7.721 1.00 96.94 506 CYS A O 1
ATOM 3838 N N . GLU A 1 507 ? -18.287 10.350 9.470 1.00 96.94 507 GLU A N 1
ATOM 3839 C CA . GLU A 1 507 ? -17.399 11.300 8.801 1.00 96.94 507 GLU A CA 1
ATOM 3840 C C . GLU A 1 507 ? -15.986 10.711 8.736 1.00 96.94 507 GLU A C 1
ATOM 3842 O O . GLU A 1 507 ? -15.485 10.194 9.733 1.00 96.94 507 GLU A O 1
ATOM 3847 N N . VAL A 1 508 ? -15.328 10.815 7.579 1.00 97.75 508 VAL A N 1
ATOM 3848 C CA . VAL A 1 508 ? -13.926 10.410 7.397 1.00 97.75 508 VAL A CA 1
ATOM 3849 C C . VAL A 1 508 ? -13.084 11.651 7.138 1.00 97.75 508 VAL A C 1
ATOM 3851 O O . VAL A 1 508 ? -13.352 12.391 6.190 1.00 97.75 508 VAL A O 1
ATOM 3854 N N . LYS A 1 509 ? -12.046 11.859 7.950 1.00 97.06 509 LYS A N 1
ATOM 3855 C CA . LYS A 1 509 ? -11.086 12.958 7.806 1.00 97.06 509 LYS A CA 1
ATOM 3856 C C . LYS A 1 509 ? -9.720 12.399 7.434 1.00 97.06 509 LYS A C 1
ATOM 3858 O O . LYS A 1 509 ? -9.045 11.805 8.266 1.00 97.06 509 LYS A O 1
ATOM 3863 N N . ALA A 1 510 ? -9.340 12.586 6.175 1.00 95.62 510 ALA A N 1
ATOM 3864 C CA . ALA A 1 510 ? -7.989 12.309 5.695 1.00 95.62 510 ALA A CA 1
ATOM 3865 C C . ALA A 1 510 ? -7.000 13.387 6.157 1.00 95.62 510 ALA A C 1
ATOM 3867 O O . ALA A 1 510 ? -7.421 14.459 6.607 1.00 95.62 510 ALA A O 1
ATOM 3868 N N . HIS A 1 511 ? -5.702 13.114 6.017 1.00 94.69 511 HIS A N 1
ATOM 3869 C CA . HIS A 1 511 ? -4.621 13.985 6.487 1.00 94.69 511 HIS A CA 1
ATOM 3870 C C . HIS A 1 511 ? -4.821 14.419 7.948 1.00 94.69 511 HIS A C 1
ATOM 3872 O O . HIS A 1 511 ? -4.774 15.603 8.266 1.00 94.69 511 HIS A O 1
ATOM 3878 N N . SER A 1 512 ? -5.172 13.476 8.820 1.00 96.50 512 SER A N 1
ATOM 3879 C CA . SER A 1 512 ? -5.457 13.694 10.239 1.00 96.50 512 SER A CA 1
ATOM 3880 C C . SER A 1 512 ? -4.586 12.761 11.075 1.00 96.50 512 SER A C 1
ATOM 3882 O O . SER A 1 512 ? -4.963 11.622 11.350 1.00 96.50 512 SER A O 1
ATOM 3884 N N . PHE A 1 513 ? -3.403 13.241 11.458 1.00 95.62 513 PHE A N 1
ATOM 3885 C CA . PHE A 1 513 ? -2.428 12.466 12.221 1.00 95.62 513 PHE A CA 1
ATOM 3886 C C . PHE A 1 513 ? -2.737 12.559 13.718 1.00 95.62 513 PHE A C 1
ATOM 3888 O O . PHE A 1 513 ? -2.533 13.603 14.342 1.00 95.62 513 PHE A O 1
ATOM 3895 N N . VAL A 1 514 ? -3.258 11.479 14.300 1.00 98.12 514 VAL A N 1
ATOM 3896 C CA . VAL A 1 514 ? -3.545 11.397 15.739 1.00 98.12 514 VAL A CA 1
ATOM 3897 C C . VAL A 1 514 ? -2.247 11.159 16.502 1.00 98.12 514 VAL A C 1
ATOM 3899 O O . VAL A 1 514 ? -1.520 10.212 16.215 1.00 98.12 514 VAL A O 1
ATOM 3902 N N . HIS A 1 515 ? -1.966 12.007 17.489 1.00 96.12 515 HIS A N 1
ATOM 3903 C CA . HIS A 1 515 ? -0.722 11.938 18.265 1.00 96.12 515 HIS A CA 1
ATOM 3904 C C . HIS A 1 515 ? -0.940 11.844 19.778 1.00 96.12 515 HIS A C 1
ATOM 3906 O O . HIS A 1 515 ? 0.029 11.634 20.501 1.00 96.12 515 HIS A O 1
ATOM 3912 N N . ALA A 1 516 ? -2.178 11.981 20.268 1.00 97.88 516 ALA A N 1
ATOM 3913 C CA . ALA A 1 516 ? -2.492 11.753 21.675 1.00 97.88 516 ALA A CA 1
ATOM 3914 C C . ALA A 1 516 ? -3.924 11.245 21.880 1.00 97.88 516 ALA A C 1
ATOM 3916 O O . ALA A 1 516 ? -4.867 11.700 21.222 1.00 97.88 516 ALA A O 1
ATOM 3917 N N . ILE A 1 517 ? -4.080 10.336 22.839 1.00 97.94 517 ILE A N 1
ATOM 3918 C CA . ILE A 1 517 ? -5.358 9.905 23.402 1.00 97.94 517 ILE A CA 1
ATOM 3919 C C . ILE A 1 517 ? -5.584 10.689 24.693 1.00 97.94 517 ILE A C 1
ATOM 3921 O O . ILE A 1 517 ? -4.758 10.669 25.600 1.00 97.94 517 ILE A O 1
ATOM 3925 N N . GLU A 1 518 ? -6.722 11.368 24.781 1.00 95.75 518 GLU A N 1
ATOM 3926 C CA . GLU A 1 518 ? -7.097 12.141 25.960 1.00 95.75 518 GLU A CA 1
ATOM 3927 C C . GLU A 1 518 ? -7.827 11.240 26.958 1.00 95.75 518 GLU A C 1
ATOM 3929 O O . GLU A 1 518 ? -8.743 10.495 26.590 1.00 95.75 518 GLU A O 1
ATOM 3934 N N . ALA A 1 519 ? -7.452 11.327 28.234 1.00 92.75 519 ALA A N 1
ATOM 3935 C CA . ALA A 1 519 ? -8.077 10.576 29.314 1.00 92.75 519 ALA A CA 1
ATOM 3936 C C . ALA A 1 519 ? -8.249 11.432 30.574 1.00 92.75 519 ALA A C 1
ATOM 3938 O O . ALA A 1 519 ? -7.456 12.322 30.866 1.00 92.75 519 ALA A O 1
ATOM 3939 N N . SER A 1 520 ? -9.296 11.141 31.342 1.00 90.56 520 SER A N 1
ATOM 3940 C CA . SER A 1 520 ? -9.569 11.730 32.651 1.00 90.56 520 SER A CA 1
ATOM 3941 C C . SER A 1 520 ? -9.904 10.612 33.635 1.00 90.56 520 SER A C 1
ATOM 3943 O O . SER A 1 520 ? -10.820 9.818 33.401 1.00 90.56 520 SER A O 1
ATOM 3945 N N . GLY A 1 521 ? -9.125 10.503 34.715 1.00 87.75 521 GLY A N 1
ATOM 3946 C CA . GLY A 1 521 ? -9.203 9.357 35.622 1.00 87.75 521 GLY A CA 1
ATOM 3947 C C . GLY A 1 521 ? -8.990 8.050 34.857 1.00 87.75 521 GLY A C 1
ATOM 3948 O O . GLY A 1 521 ? -8.024 7.920 34.108 1.00 87.75 521 GLY A O 1
ATOM 3949 N N . SER A 1 522 ? -9.910 7.097 34.995 1.00 85.75 522 SER A N 1
ATOM 3950 C CA . SER A 1 522 ? -9.891 5.800 34.302 1.00 85.75 522 SER A CA 1
ATOM 3951 C C . SER A 1 522 ? -10.534 5.810 32.907 1.00 85.75 522 SER A C 1
ATOM 3953 O O . SER A 1 522 ? -10.592 4.761 32.268 1.00 85.75 522 SER A O 1
ATOM 3955 N N . ARG A 1 523 ? -11.023 6.957 32.412 1.00 90.31 523 ARG A N 1
ATOM 3956 C CA . ARG A 1 523 ? -11.842 7.017 31.193 1.00 90.31 523 ARG A CA 1
ATOM 3957 C C . ARG A 1 523 ? -11.206 7.856 30.090 1.00 90.31 523 ARG A C 1
ATOM 3959 O O . ARG A 1 523 ? -10.810 8.993 30.323 1.00 90.31 523 ARG A O 1
ATOM 3966 N N . VAL A 1 524 ? -11.192 7.327 28.868 1.00 93.31 524 VAL A N 1
ATOM 3967 C CA . VAL A 1 524 ? -10.863 8.107 27.663 1.00 93.31 524 VAL A CA 1
ATOM 3968 C C . VAL A 1 524 ? -11.940 9.159 27.382 1.00 93.31 524 VAL A C 1
ATOM 3970 O O . VAL A 1 524 ? -13.129 8.925 27.610 1.00 93.31 524 VAL A O 1
ATOM 3973 N N . THR A 1 525 ? -11.532 10.325 26.895 1.00 95.12 525 THR A N 1
ATOM 3974 C CA . THR A 1 525 ? -12.415 11.473 26.629 1.00 95.12 525 THR A CA 1
ATOM 3975 C C . THR A 1 525 ? -12.337 11.969 25.186 1.00 95.12 525 THR A C 1
ATOM 3977 O O . THR A 1 525 ? -13.184 12.762 24.762 1.00 95.12 525 THR A O 1
ATOM 3980 N N . GLY A 1 526 ? -11.358 11.501 24.412 1.00 96.75 526 GLY A N 1
ATOM 3981 C CA . GLY A 1 526 ? -11.182 11.890 23.022 1.00 96.75 526 GLY A CA 1
ATOM 3982 C C . GLY A 1 526 ? -9.770 11.650 22.509 1.00 96.75 526 GLY A C 1
ATOM 3983 O O . GLY A 1 526 ? -9.001 10.890 23.092 1.00 96.75 526 GLY A O 1
ATOM 3984 N N . VAL A 1 527 ? -9.438 12.323 21.412 1.00 98.44 527 VAL A N 1
ATOM 3985 C CA . VAL A 1 527 ? -8.101 12.307 20.804 1.00 98.44 527 VAL A CA 1
ATOM 3986 C C . VAL A 1 527 ? -7.700 13.703 20.332 1.00 98.44 527 VAL A C 1
ATOM 3988 O O . VAL A 1 527 ? -8.565 14.516 19.975 1.00 98.44 527 VAL A O 1
ATOM 3991 N N . ARG A 1 528 ? -6.391 13.965 20.282 1.00 98.25 528 ARG A N 1
ATOM 3992 C CA . ARG A 1 528 ? -5.804 15.119 19.590 1.00 98.25 528 ARG A CA 1
ATOM 3993 C C . ARG A 1 528 ? -5.108 14.691 18.310 1.00 98.25 528 ARG A C 1
ATOM 3995 O O . ARG A 1 528 ? -4.466 13.639 18.253 1.00 98.25 528 ARG A O 1
ATOM 4002 N N . TYR A 1 529 ? -5.264 15.512 17.281 1.00 97.88 529 TYR A N 1
ATOM 4003 C CA . TYR A 1 529 ? -4.680 15.261 15.974 1.00 97.88 529 TYR A CA 1
ATOM 4004 C C . TYR A 1 529 ? -4.215 16.552 15.310 1.00 97.88 529 TYR A C 1
ATOM 4006 O O . TYR A 1 529 ? -4.767 17.625 15.560 1.00 97.88 529 TYR A O 1
ATOM 4014 N N . VAL A 1 530 ? -3.237 16.425 14.418 1.00 95.19 530 VAL A N 1
ATOM 4015 C CA . VAL A 1 530 ? -2.786 17.502 13.536 1.00 95.19 530 VAL A CA 1
ATOM 4016 C C . VAL A 1 530 ? -3.360 17.262 12.141 1.00 95.19 530 VAL A C 1
ATOM 4018 O O . VAL A 1 530 ? -3.288 16.150 11.618 1.00 95.19 530 VAL A O 1
ATOM 4021 N N . ASP A 1 531 ? -3.983 18.284 11.553 1.00 93.69 531 ASP A N 1
ATOM 4022 C CA . ASP A 1 531 ? -4.509 18.203 10.187 1.00 93.69 531 ASP A CA 1
ATOM 4023 C C . ASP A 1 531 ? -3.416 18.406 9.119 1.00 93.69 531 ASP A C 1
ATOM 4025 O O . ASP A 1 531 ? -2.319 18.885 9.399 1.00 93.69 531 ASP A O 1
ATOM 4029 N N . GLY A 1 532 ? -3.736 18.132 7.852 1.00 86.62 532 GLY A N 1
ATOM 4030 C CA . GLY A 1 532 ? -2.826 18.332 6.716 1.00 86.62 532 GLY A CA 1
ATOM 4031 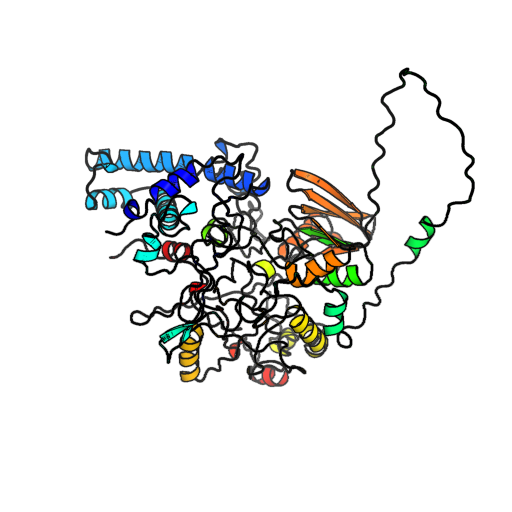C C . GLY A 1 532 ? -2.433 19.790 6.446 1.00 86.62 532 GLY A C 1
ATOM 4032 O O . GLY A 1 532 ? -1.705 20.065 5.498 1.00 86.62 532 GLY A O 1
ATOM 4033 N N . ARG A 1 533 ? -2.922 20.754 7.237 1.00 87.44 533 ARG A N 1
ATOM 4034 C CA . ARG A 1 533 ? -2.479 22.156 7.230 1.00 87.44 533 ARG A CA 1
ATOM 4035 C C . ARG A 1 533 ? -1.590 22.471 8.435 1.00 87.44 533 ARG A C 1
ATOM 4037 O O . ARG A 1 533 ? -1.169 23.618 8.571 1.00 87.44 533 ARG A O 1
ATOM 4044 N N . GLY A 1 534 ? -1.262 21.484 9.266 1.00 87.56 534 GLY A N 1
ATOM 4045 C CA . GLY A 1 534 ? -0.449 21.617 10.472 1.00 87.56 534 GLY A CA 1
ATOM 4046 C C . GLY A 1 534 ? -1.191 22.251 11.648 1.00 87.56 534 GLY A C 1
ATOM 4047 O O . GLY A 1 534 ? -0.549 22.847 12.505 1.00 87.56 534 GLY A O 1
ATOM 4048 N N . ARG A 1 535 ? -2.529 22.205 11.675 1.00 92.94 535 ARG A N 1
ATOM 4049 C CA . ARG A 1 535 ? -3.317 22.737 12.797 1.00 92.94 535 ARG A CA 1
ATOM 4050 C C . ARG A 1 535 ? -3.683 21.629 13.763 1.00 92.94 535 ARG A C 1
ATOM 4052 O O . ARG A 1 535 ? -4.130 20.570 13.333 1.00 92.94 535 ARG A O 1
ATOM 4059 N N . GLU A 1 536 ? -3.548 21.909 15.052 1.00 96.81 536 GLU A N 1
ATOM 4060 C CA . GLU A 1 536 ? -3.969 21.002 16.114 1.00 96.81 536 GLU A CA 1
ATOM 4061 C C . GLU A 1 536 ? -5.485 21.076 16.337 1.00 96.81 536 GLU A C 1
ATOM 4063 O O . GLU A 1 536 ? -6.095 22.150 16.329 1.00 96.81 536 GLU A O 1
ATOM 4068 N N . HIS A 1 537 ? -6.092 19.913 16.549 1.00 97.31 537 HIS A N 1
ATOM 4069 C CA . HIS A 1 537 ? -7.519 19.739 16.778 1.00 97.31 537 HIS A CA 1
ATOM 4070 C C . HIS A 1 537 ? -7.764 18.723 17.889 1.00 97.31 537 HIS A C 1
ATOM 4072 O O . HIS A 1 537 ? -6.955 17.834 18.144 1.00 97.31 537 HIS A O 1
ATOM 4078 N N . THR A 1 538 ? -8.943 18.804 18.503 1.00 97.12 538 THR A N 1
ATOM 4079 C CA . THR A 1 538 ? -9.415 17.826 19.489 1.00 97.12 538 THR A CA 1
ATOM 4080 C C . THR A 1 538 ? -10.782 17.296 19.080 1.00 97.12 538 THR A C 1
ATOM 4082 O O . THR A 1 538 ? -11.698 18.073 18.789 1.00 97.12 538 THR A O 1
ATOM 4085 N N . VAL A 1 539 ? -10.945 15.973 19.108 1.00 96.88 539 VAL A N 1
ATOM 4086 C CA . VAL A 1 539 ? -12.246 15.307 18.967 1.00 96.88 539 VAL A CA 1
ATOM 4087 C C . VAL A 1 539 ? -12.614 14.699 20.310 1.00 96.88 539 VAL A C 1
ATOM 4089 O O . VAL A 1 539 ? -12.041 13.691 20.711 1.00 96.88 539 VAL A O 1
ATOM 4092 N N . ALA A 1 540 ? -13.580 15.305 20.998 1.00 96.75 540 ALA A N 1
ATOM 4093 C CA . ALA A 1 540 ? -14.176 14.703 22.185 1.00 96.75 540 ALA A CA 1
ATOM 4094 C C . ALA A 1 540 ? -15.090 13.540 21.772 1.00 96.75 540 ALA A C 1
ATOM 4096 O O . ALA A 1 540 ? -15.965 13.714 20.917 1.00 96.75 540 ALA A O 1
ATOM 4097 N N . ALA A 1 541 ? -14.911 12.376 22.390 1.00 95.69 541 ALA A N 1
ATOM 4098 C CA . ALA A 1 541 ? -15.663 11.166 22.076 1.00 95.69 541 ALA A CA 1
ATOM 4099 C C . ALA A 1 541 ? -15.903 10.322 23.329 1.00 95.69 541 ALA A C 1
ATOM 4101 O O . ALA A 1 541 ? -15.116 10.343 24.273 1.00 95.69 541 ALA A O 1
ATOM 4102 N N . ARG A 1 542 ? -17.001 9.561 23.337 1.00 90.62 542 ARG A N 1
ATOM 4103 C CA . ARG A 1 542 ? -17.309 8.632 24.441 1.00 90.62 542 ARG A CA 1
ATOM 4104 C C . ARG A 1 542 ? -16.495 7.350 24.359 1.00 90.62 542 ARG A C 1
ATOM 4106 O O . ARG A 1 542 ? -16.174 6.762 25.389 1.00 90.62 542 ARG A O 1
ATOM 4113 N N . HIS A 1 543 ? -16.206 6.937 23.132 1.00 95.19 543 HIS A N 1
ATOM 4114 C CA . HIS A 1 543 ? -15.426 5.760 22.808 1.00 95.19 543 HIS A CA 1
ATOM 4115 C C . HIS A 1 543 ? -14.315 6.149 21.835 1.00 95.19 543 HIS A C 1
ATOM 4117 O O . HIS A 1 543 ? -14.552 6.873 20.867 1.00 95.19 543 HIS A O 1
ATOM 4123 N N . VAL A 1 544 ? -13.110 5.657 22.107 1.00 97.25 544 VAL A N 1
ATOM 4124 C CA . VAL A 1 544 ? -11.960 5.739 21.206 1.00 97.25 544 VAL A CA 1
ATOM 4125 C C . VAL A 1 544 ? -11.662 4.313 20.765 1.00 97.25 544 VAL A C 1
ATOM 4127 O O . VAL A 1 544 ? -11.459 3.448 21.614 1.00 97.25 544 VAL A O 1
ATOM 4130 N N . LEU A 1 545 ? -11.691 4.059 19.459 1.00 98.06 545 LEU A N 1
ATOM 4131 C CA . LEU A 1 545 ? -11.303 2.776 18.881 1.00 98.06 545 LEU A CA 1
ATOM 4132 C C . LEU A 1 545 ? -9.991 2.968 18.128 1.00 98.06 545 LEU A C 1
ATOM 4134 O O . LEU A 1 545 ? -9.854 3.908 17.343 1.00 98.06 545 LEU A O 1
ATOM 4138 N N . LEU A 1 546 ? -9.045 2.070 18.367 1.00 97.88 546 LEU A N 1
ATOM 4139 C CA . LEU A 1 546 ? -7.751 2.061 17.702 1.00 97.88 546 LEU A CA 1
ATOM 4140 C C . LEU A 1 546 ? -7.782 1.090 16.520 1.00 97.88 546 LEU A C 1
ATOM 4142 O O . LEU A 1 546 ? -8.362 0.006 16.599 1.00 97.88 546 LEU A O 1
ATOM 4146 N N . GLY A 1 547 ? -7.227 1.534 15.404 1.00 96.69 547 GLY A N 1
ATOM 4147 C CA . GLY A 1 547 ? -7.168 0.820 14.135 1.00 96.69 547 GLY A CA 1
ATOM 4148 C C . GLY A 1 547 ? -6.152 1.455 13.185 1.00 96.69 547 GLY A C 1
ATOM 4149 O O . GLY A 1 547 ? -6.347 1.416 11.965 1.00 96.69 547 GLY A O 1
ATOM 4150 N N . ALA A 1 548 ? -5.100 2.065 13.744 1.00 94.50 548 ALA A N 1
ATOM 4151 C CA . ALA A 1 548 ? -3.981 2.654 13.014 1.00 94.50 548 ALA A CA 1
ATOM 4152 C C . ALA A 1 548 ? -2.962 1.593 12.571 1.00 94.50 548 ALA A C 1
ATOM 4154 O O . ALA A 1 548 ? -2.101 1.872 11.738 1.00 94.50 548 ALA A O 1
ATOM 4155 N N . GLY A 1 549 ? -3.088 0.367 13.085 1.00 91.88 549 GLY A N 1
ATOM 4156 C CA . GLY A 1 549 ? -2.217 -0.760 12.780 1.00 91.88 549 GLY A CA 1
ATOM 4157 C C . GLY A 1 549 ? -1.344 -1.126 13.980 1.00 91.88 549 GLY A C 1
ATOM 4158 O O . GLY A 1 549 ? -1.170 -0.315 14.887 1.00 91.88 549 GLY A O 1
ATOM 4159 N N . PRO A 1 550 ? -0.758 -2.336 13.986 1.00 90.00 550 PRO A N 1
ATOM 4160 C CA . PRO A 1 550 ? -0.129 -2.913 15.177 1.00 90.00 550 PRO A CA 1
ATOM 4161 C C . PRO A 1 550 ? 0.982 -2.034 15.767 1.00 90.00 550 PRO A C 1
ATOM 4163 O O . PRO A 1 550 ? 1.116 -1.937 16.983 1.00 90.00 550 PRO A O 1
ATOM 4166 N N . ILE A 1 551 ? 1.749 -1.359 14.908 1.00 90.38 551 ILE A N 1
ATOM 4167 C CA . ILE A 1 551 ? 2.859 -0.494 15.321 1.00 90.38 551 ILE A CA 1
ATOM 4168 C C . ILE A 1 551 ? 2.339 0.857 15.824 1.00 90.38 551 ILE A C 1
ATOM 4170 O O . ILE A 1 551 ? 2.725 1.308 16.900 1.00 90.38 551 ILE A O 1
ATOM 4174 N N . GLU A 1 552 ? 1.447 1.501 15.069 1.00 92.75 552 GLU A N 1
ATOM 4175 C CA . GLU A 1 552 ? 0.974 2.849 15.397 1.00 92.75 552 GLU A CA 1
ATOM 4176 C C . GLU A 1 552 ? 0.008 2.872 16.580 1.00 92.75 552 GLU A C 1
ATOM 4178 O O . GLU A 1 552 ? 0.031 3.828 17.350 1.00 92.75 552 GLU A O 1
ATOM 4183 N N . ASP A 1 553 ? -0.797 1.824 16.775 1.00 95.31 553 ASP A N 1
ATOM 4184 C CA . ASP A 1 553 ? -1.699 1.723 17.924 1.00 95.31 553 ASP A CA 1
ATOM 4185 C C . ASP A 1 553 ? -0.894 1.603 19.230 1.00 95.31 553 ASP A C 1
ATOM 4187 O O . ASP A 1 553 ? -1.116 2.378 20.164 1.00 95.31 553 ASP A O 1
ATOM 4191 N N . ALA A 1 554 ? 0.109 0.714 19.275 1.00 94.56 554 ALA A N 1
ATOM 4192 C CA . ALA A 1 554 ? 1.016 0.602 20.418 1.00 94.56 554 ALA A CA 1
ATOM 4193 C C . ALA A 1 554 ? 1.813 1.895 20.642 1.00 94.56 554 ALA A C 1
ATOM 4195 O O . ALA A 1 554 ? 1.845 2.411 21.761 1.00 94.56 554 ALA A O 1
ATOM 4196 N N . ARG A 1 555 ? 2.401 2.469 19.582 1.00 92.81 555 ARG A N 1
ATOM 4197 C CA . ARG A 1 555 ? 3.134 3.741 19.656 1.00 92.81 555 ARG A CA 1
ATOM 4198 C C . ARG A 1 555 ? 2.254 4.859 20.218 1.00 92.81 555 ARG A C 1
ATOM 4200 O O . ARG A 1 555 ? 2.684 5.570 21.122 1.00 92.81 555 ARG A O 1
ATOM 4207 N N . LEU A 1 556 ? 1.027 5.010 19.719 1.00 96.69 556 LEU A N 1
ATOM 4208 C CA . LEU A 1 556 ? 0.095 6.039 20.173 1.00 96.69 556 LEU A CA 1
ATOM 4209 C C . LEU A 1 556 ? -0.281 5.847 21.645 1.00 96.69 556 LEU A C 1
ATOM 4211 O O . LEU A 1 556 ? -0.288 6.822 22.394 1.00 96.69 556 LEU A O 1
ATOM 4215 N N . MET A 1 557 ? -0.568 4.617 22.078 1.00 96.38 557 MET A N 1
ATOM 4216 C CA . MET A 1 557 ? -0.880 4.329 23.481 1.00 96.38 557 MET A CA 1
ATOM 4217 C C . MET A 1 557 ? 0.298 4.650 24.409 1.00 96.38 557 MET A C 1
ATOM 4219 O O . MET A 1 557 ? 0.100 5.304 25.435 1.00 96.38 557 MET A O 1
ATOM 4223 N N . LEU A 1 558 ? 1.518 4.253 24.030 1.00 94.56 558 LEU A N 1
ATOM 4224 C CA . LEU A 1 558 ? 2.740 4.537 24.788 1.00 94.56 558 LEU A CA 1
ATOM 4225 C C . LEU A 1 558 ? 3.001 6.047 24.887 1.00 94.56 558 LEU A C 1
ATOM 4227 O O . LEU A 1 558 ? 3.170 6.572 25.985 1.00 94.56 558 LEU A O 1
ATOM 4231 N N . LEU A 1 559 ? 2.947 6.767 23.761 1.00 94.56 559 LEU A N 1
ATOM 4232 C CA . LEU A 1 559 ? 3.136 8.224 23.724 1.00 94.56 559 LEU A CA 1
ATOM 4233 C C . LEU A 1 559 ? 2.018 9.003 24.431 1.00 94.56 559 LEU A C 1
ATOM 4235 O O . LEU A 1 559 ? 2.224 10.146 24.828 1.00 94.56 559 LEU A O 1
ATOM 4239 N N . SER A 1 560 ? 0.848 8.389 24.616 1.00 96.44 560 SER A N 1
ATOM 4240 C CA . SER A 1 560 ? -0.269 8.971 25.370 1.00 96.44 560 SER A CA 1
ATOM 4241 C C . SER A 1 560 ? -0.191 8.692 26.878 1.00 96.44 560 SER A C 1
ATOM 4243 O O . SER A 1 560 ? -1.156 8.966 27.590 1.00 96.44 560 SER A O 1
ATOM 4245 N N . GLY A 1 561 ? 0.913 8.123 27.378 1.00 93.19 561 GLY A N 1
ATOM 4246 C CA . GLY A 1 561 ? 1.093 7.835 28.805 1.00 93.19 561 GLY A CA 1
ATOM 4247 C C . GLY A 1 561 ? 0.152 6.747 29.329 1.00 93.19 561 GLY A C 1
ATOM 4248 O O . GLY A 1 561 ? -0.268 6.786 30.484 1.00 93.19 561 GLY A O 1
ATOM 4249 N N . LEU A 1 562 ? -0.236 5.793 28.476 1.00 92.25 562 LEU A N 1
ATOM 4250 C CA . LEU A 1 562 ? -1.132 4.696 28.859 1.00 92.25 562 LEU A CA 1
ATOM 4251 C C . LEU A 1 562 ? -0.384 3.415 29.255 1.00 92.25 562 LEU A C 1
ATOM 4253 O O . LEU A 1 562 ? -1.038 2.429 29.583 1.00 92.25 562 LEU A O 1
ATOM 4257 N N . ALA A 1 563 ? 0.953 3.428 29.255 1.00 91.38 563 ALA A N 1
ATOM 4258 C CA . ALA A 1 563 ? 1.779 2.276 29.620 1.00 91.38 563 ALA A CA 1
ATOM 4259 C C . ALA A 1 563 ? 1.472 1.768 31.038 1.00 91.38 563 ALA A C 1
ATOM 4261 O O . ALA A 1 563 ? 1.155 0.597 31.209 1.00 91.38 563 ALA A O 1
ATOM 4262 N N . ASP A 1 564 ? 1.414 2.665 32.026 1.00 90.06 564 ASP A N 1
ATOM 4263 C CA . ASP A 1 564 ? 1.134 2.317 33.431 1.00 90.06 564 ASP A CA 1
ATOM 4264 C C . ASP A 1 564 ? -0.286 1.771 33.660 1.00 90.06 564 ASP A C 1
ATOM 4266 O O . ASP A 1 564 ? -0.634 1.303 34.745 1.00 90.06 564 ASP A O 1
ATOM 4270 N N . ARG A 1 565 ? -1.150 1.856 32.642 1.00 89.56 565 ARG A N 1
ATOM 4271 C CA . ARG A 1 565 ? -2.524 1.343 32.679 1.00 89.56 565 ARG A CA 1
ATOM 4272 C C . ARG A 1 565 ? -2.634 -0.056 32.078 1.00 89.56 565 ARG A C 1
ATOM 4274 O O . ARG A 1 565 ? -3.697 -0.670 32.201 1.00 89.56 565 ARG A O 1
ATOM 4281 N N . ASP A 1 566 ? -1.582 -0.553 31.431 1.00 91.44 566 ASP A N 1
ATOM 4282 C CA . ASP A 1 566 ? -1.557 -1.888 30.855 1.00 91.44 566 ASP A CA 1
ATOM 4283 C C . ASP A 1 566 ? -1.316 -2.952 31.932 1.00 91.44 566 ASP A C 1
ATOM 4285 O O . ASP A 1 566 ? -0.193 -3.240 32.334 1.00 91.44 566 ASP A O 1
ATOM 4289 N N . ARG A 1 567 ? -2.404 -3.588 32.371 1.00 91.25 567 ARG A N 1
ATOM 4290 C CA . ARG A 1 567 ? -2.357 -4.693 33.340 1.00 91.25 567 ARG A CA 1
ATOM 4291 C C . ARG A 1 567 ? -1.840 -6.001 32.746 1.00 91.25 567 ARG A C 1
ATOM 4293 O O . ARG A 1 567 ? -1.528 -6.912 33.503 1.00 91.25 567 ARG A O 1
ATOM 4300 N N . SER A 1 568 ? -1.818 -6.124 31.419 1.00 90.56 568 SER A N 1
ATOM 4301 C CA . SER A 1 568 ? -1.351 -7.339 30.747 1.00 90.56 568 SER A CA 1
ATOM 4302 C C . SER A 1 568 ? 0.171 -7.381 30.615 1.00 90.56 568 SER A C 1
ATOM 4304 O O . SER A 1 568 ? 0.740 -8.460 30.485 1.00 90.56 568 SER A O 1
ATOM 4306 N N . GLY A 1 569 ? 0.826 -6.215 30.632 1.00 90.44 569 GLY A N 1
ATOM 4307 C CA . GLY A 1 569 ? 2.249 -6.075 30.325 1.00 90.44 569 GLY A CA 1
ATOM 4308 C C . GLY A 1 569 ? 2.598 -6.359 28.858 1.00 90.44 569 GLY A C 1
ATOM 4309 O O . GLY A 1 569 ? 3.779 -6.487 28.534 1.00 90.44 569 GLY A O 1
ATOM 4310 N N . LEU A 1 570 ? 1.598 -6.486 27.975 1.00 91.25 570 LEU A N 1
ATOM 4311 C CA . LEU A 1 570 ? 1.753 -6.851 26.565 1.00 91.25 570 LEU A CA 1
ATOM 4312 C C . LEU A 1 570 ? 1.757 -5.647 25.615 1.00 91.25 570 LEU A C 1
ATOM 4314 O O . LEU A 1 570 ? 2.007 -5.825 24.422 1.00 91.25 570 LEU A O 1
ATOM 4318 N N . LEU A 1 571 ? 1.502 -4.425 26.092 1.00 93.56 571 LEU A N 1
ATOM 4319 C CA . LEU A 1 571 ? 1.522 -3.230 25.254 1.00 93.56 571 LEU A CA 1
ATOM 4320 C C . LEU A 1 571 ? 2.898 -3.058 24.593 1.00 93.56 571 LEU A C 1
ATOM 4322 O O . LEU A 1 571 ? 3.918 -2.905 25.260 1.00 93.56 571 LEU A O 1
ATOM 4326 N N . GLY A 1 572 ? 2.913 -3.075 23.257 1.00 90.38 572 GLY A N 1
ATOM 4327 C CA . GLY A 1 572 ? 4.141 -2.993 22.462 1.00 90.38 572 GLY A CA 1
ATOM 4328 C C . GLY A 1 572 ? 4.948 -4.297 22.383 1.00 90.38 572 GLY A C 1
ATOM 4329 O O . GLY A 1 572 ? 6.049 -4.281 21.839 1.00 90.38 572 GLY A O 1
ATOM 4330 N N . ARG A 1 573 ? 4.425 -5.422 22.890 1.00 89.19 573 ARG A N 1
ATOM 4331 C CA . ARG A 1 573 ? 5.054 -6.754 22.827 1.00 89.19 573 ARG A CA 1
ATOM 4332 C C . ARG A 1 573 ? 4.298 -7.691 21.882 1.00 89.19 573 ARG A C 1
ATOM 4334 O O . ARG A 1 573 ? 3.168 -7.420 21.490 1.00 89.19 573 ARG A O 1
ATOM 4341 N N . GLY A 1 574 ? 4.935 -8.809 21.523 1.00 87.44 574 GLY A N 1
ATOM 4342 C CA . GLY A 1 574 ? 4.317 -9.846 20.687 1.00 87.44 574 GLY A CA 1
ATOM 4343 C C . GLY A 1 574 ? 4.095 -9.419 19.235 1.00 87.44 574 GLY A C 1
ATOM 4344 O O . GLY A 1 574 ? 3.157 -9.885 18.596 1.00 87.44 574 GLY A O 1
ATOM 4345 N N . LEU A 1 575 ? 4.923 -8.506 18.715 1.00 87.69 575 LEU A N 1
ATOM 4346 C CA . LEU A 1 575 ? 4.851 -8.091 17.318 1.00 87.69 575 LEU A CA 1
ATOM 4347 C C . LEU A 1 575 ? 5.204 -9.276 16.408 1.00 87.69 575 LEU A C 1
ATOM 4349 O O . LEU A 1 575 ? 6.318 -9.791 16.459 1.00 87.69 575 LEU A O 1
ATOM 4353 N N . VAL A 1 576 ? 4.250 -9.685 15.571 1.00 86.25 576 VAL A N 1
ATOM 4354 C CA . VAL A 1 576 ? 4.416 -10.754 14.579 1.00 86.25 576 VAL A CA 1
ATOM 4355 C C . VAL A 1 576 ? 4.436 -10.147 13.181 1.00 86.25 576 VAL A C 1
ATOM 4357 O O . VAL A 1 576 ? 3.667 -9.233 12.872 1.00 86.25 576 VAL A O 1
ATOM 4360 N N . PHE A 1 577 ? 5.303 -10.682 12.328 1.00 84.50 577 PHE A N 1
ATOM 4361 C CA . PHE A 1 577 ? 5.416 -10.304 10.925 1.00 84.50 577 PHE A CA 1
ATOM 4362 C C . PHE A 1 577 ? 5.013 -11.475 10.031 1.00 84.50 577 PHE A C 1
ATOM 4364 O O . PHE A 1 577 ? 5.329 -12.625 10.329 1.00 84.50 577 PHE A O 1
ATOM 4371 N N . HIS A 1 578 ? 4.378 -11.181 8.897 1.00 83.25 578 HIS A N 1
ATOM 4372 C CA . HIS A 1 578 ? 4.340 -12.132 7.790 1.00 83.25 578 HIS A CA 1
ATOM 4373 C C . HIS A 1 578 ? 5.655 -12.019 7.027 1.00 83.25 578 HIS A C 1
ATOM 4375 O O . HIS A 1 578 ? 5.824 -11.122 6.202 1.00 83.25 578 HIS A O 1
ATOM 4381 N N . PHE A 1 579 ? 6.599 -12.903 7.339 1.00 81.12 579 PHE A N 1
ATOM 4382 C CA . PHE A 1 579 ? 7.843 -12.989 6.590 1.00 81.12 579 PHE A CA 1
ATOM 4383 C C . PHE A 1 579 ? 7.552 -13.553 5.195 1.00 81.12 579 PHE A C 1
ATOM 4385 O O . PHE A 1 579 ? 7.046 -14.666 5.066 1.00 81.12 579 PHE A O 1
ATOM 4392 N N . GLN A 1 580 ? 7.827 -12.766 4.154 1.00 82.00 580 GLN A N 1
ATOM 4393 C CA . GLN A 1 580 ? 7.639 -13.176 2.765 1.00 82.00 580 GLN A CA 1
ATOM 4394 C C . GLN A 1 580 ? 8.989 -13.523 2.149 1.00 82.00 580 GLN A C 1
ATOM 4396 O O . GLN A 1 580 ? 9.902 -12.700 2.121 1.00 82.00 580 GLN A O 1
ATOM 4401 N N . THR A 1 581 ? 9.102 -14.739 1.625 1.00 84.69 581 THR A N 1
ATOM 4402 C CA . THR A 1 581 ? 10.242 -15.166 0.813 1.00 84.69 581 THR A CA 1
ATOM 4403 C C . THR A 1 581 ? 9.807 -15.221 -0.644 1.00 84.69 581 THR A C 1
ATOM 4405 O O . THR A 1 581 ? 8.800 -15.845 -0.969 1.00 84.69 581 THR A O 1
ATOM 4408 N N . PHE A 1 582 ? 10.557 -14.555 -1.520 1.00 83.75 582 PHE A N 1
ATOM 4409 C CA . PHE A 1 582 ? 10.285 -14.540 -2.954 1.00 83.75 582 PHE A CA 1
ATOM 4410 C C . PHE A 1 582 ? 11.259 -15.463 -3.683 1.00 83.75 582 PHE A C 1
ATOM 4412 O O . PHE A 1 582 ? 12.470 -15.353 -3.511 1.00 83.75 582 PHE A O 1
ATOM 4419 N N . ALA A 1 583 ? 10.721 -16.333 -4.535 1.00 85.00 583 ALA A N 1
ATOM 4420 C CA . ALA A 1 583 ? 11.477 -17.107 -5.511 1.00 85.00 583 ALA A CA 1
ATOM 4421 C C . ALA A 1 583 ? 10.963 -16.762 -6.914 1.00 85.00 583 ALA A C 1
ATOM 4423 O O . ALA A 1 583 ? 9.754 -16.672 -7.135 1.00 85.00 583 ALA A O 1
ATOM 4424 N N . GLY A 1 584 ? 11.879 -16.533 -7.854 1.00 83.12 584 GLY A N 1
ATOM 4425 C CA . GLY A 1 584 ? 11.565 -16.149 -9.229 1.00 83.12 584 GLY A CA 1
ATOM 4426 C C . GLY A 1 584 ? 12.249 -17.060 -10.243 1.00 83.12 584 GLY A C 1
ATOM 4427 O O . GLY A 1 584 ? 13.292 -17.639 -9.960 1.00 83.12 584 GLY A O 1
ATOM 4428 N N . GLY A 1 585 ? 11.660 -17.168 -11.434 1.00 81.62 585 GLY A N 1
ATOM 4429 C CA . GLY A 1 585 ? 12.223 -17.908 -12.562 1.00 81.62 585 GLY A CA 1
ATOM 4430 C C . GLY A 1 585 ? 12.047 -17.142 -13.871 1.00 81.62 585 GLY A C 1
ATOM 4431 O O . GLY A 1 585 ? 11.034 -16.466 -14.072 1.00 81.62 585 GLY A O 1
ATOM 4432 N N . TYR A 1 586 ? 13.035 -17.251 -14.760 1.00 81.00 586 TYR A N 1
ATOM 4433 C CA . TYR A 1 586 ? 13.016 -16.649 -16.092 1.00 81.00 586 TYR A CA 1
ATOM 4434 C C . TYR A 1 586 ? 12.701 -17.704 -17.157 1.00 81.00 586 TYR A C 1
ATOM 4436 O O . TYR A 1 586 ? 13.232 -18.811 -17.121 1.00 81.00 586 TYR A O 1
ATOM 4444 N N . PHE A 1 587 ? 11.840 -17.349 -18.112 1.00 83.81 587 PHE A N 1
ATOM 4445 C CA . PHE A 1 587 ? 11.451 -18.215 -19.226 1.00 83.81 587 PHE A CA 1
ATOM 4446 C C . PHE A 1 587 ? 11.981 -17.613 -20.539 1.00 83.81 587 PHE A C 1
ATOM 4448 O O . PHE A 1 587 ? 11.287 -16.776 -21.125 1.00 83.81 587 PHE A O 1
ATOM 4455 N N . PRO A 1 588 ? 13.185 -18.005 -21.006 1.00 81.56 588 PRO A N 1
ATOM 4456 C CA . PRO A 1 588 ? 13.836 -17.384 -22.166 1.00 81.56 588 PRO A CA 1
ATOM 4457 C C . PRO A 1 588 ? 13.008 -17.506 -23.446 1.00 81.56 588 PRO A C 1
ATOM 4459 O O . PRO A 1 588 ? 12.857 -16.537 -24.188 1.00 81.56 588 PRO A O 1
ATOM 4462 N N . ASP A 1 589 ? 12.389 -18.667 -23.649 1.00 85.31 589 ASP A N 1
ATOM 4463 C CA . ASP A 1 589 ? 11.710 -19.003 -24.903 1.00 85.31 589 ASP A CA 1
ATOM 4464 C C . ASP A 1 589 ? 10.197 -18.757 -24.853 1.00 85.31 589 ASP A C 1
ATOM 4466 O O . ASP A 1 589 ? 9.469 -19.052 -25.804 1.00 85.31 589 ASP A O 1
ATOM 4470 N N . ARG A 1 590 ? 9.676 -18.229 -23.735 1.00 82.12 590 ARG A N 1
ATOM 4471 C CA . ARG A 1 590 ? 8.230 -18.087 -23.529 1.00 82.12 590 ARG A CA 1
ATOM 4472 C C . ARG A 1 590 ? 7.864 -16.793 -22.823 1.00 82.12 590 ARG A C 1
ATOM 4474 O O . ARG A 1 590 ? 8.115 -16.596 -21.638 1.00 82.12 590 ARG A O 1
ATOM 4481 N N . ARG A 1 591 ? 7.108 -15.943 -23.519 1.00 79.00 591 ARG A N 1
ATOM 4482 C CA . ARG A 1 591 ? 6.530 -14.740 -22.917 1.00 79.00 591 ARG A CA 1
ATOM 4483 C C . ARG A 1 591 ? 5.278 -15.075 -22.105 1.00 79.00 591 ARG A C 1
ATOM 4485 O O . ARG A 1 591 ? 4.233 -15.392 -22.665 1.00 79.00 591 ARG A O 1
ATOM 4492 N N . LEU A 1 592 ? 5.364 -14.941 -20.782 1.00 81.19 592 LEU A N 1
ATOM 4493 C CA . LEU A 1 592 ? 4.248 -15.251 -19.875 1.00 81.19 592 LEU A CA 1
ATOM 4494 C C . LEU A 1 592 ? 3.231 -14.116 -19.699 1.00 81.19 592 LEU A C 1
ATOM 4496 O O . LEU A 1 592 ? 2.170 -14.327 -19.120 1.00 81.19 592 LEU A O 1
ATOM 4500 N N . HIS A 1 593 ? 3.534 -12.910 -20.191 1.00 78.00 593 HIS A N 1
ATOM 4501 C CA . HIS A 1 593 ? 2.673 -11.733 -20.029 1.00 78.00 593 HIS A CA 1
ATOM 4502 C C . HIS A 1 593 ? 2.241 -11.498 -18.570 1.00 78.00 593 HIS A C 1
ATOM 4504 O O . HIS A 1 593 ? 1.101 -11.116 -18.321 1.00 78.00 593 HIS A O 1
ATOM 4510 N N . SER A 1 594 ? 3.164 -11.666 -17.617 1.00 77.06 594 SER A N 1
ATOM 4511 C CA . SER A 1 594 ? 2.938 -11.688 -16.160 1.00 77.06 594 SER A CA 1
ATOM 4512 C C . SER A 1 594 ? 2.221 -10.469 -15.556 1.00 77.06 594 SER A C 1
ATOM 4514 O O . SER A 1 594 ? 1.889 -10.476 -14.379 1.00 77.06 594 SER A O 1
ATOM 4516 N N . ARG A 1 595 ? 1.977 -9.424 -16.353 1.00 74.81 595 ARG A N 1
ATOM 4517 C CA . ARG A 1 595 ? 1.244 -8.191 -16.019 1.00 74.81 595 ARG A CA 1
ATOM 4518 C C . ARG A 1 595 ? -0.228 -8.180 -16.457 1.00 74.81 595 ARG A C 1
ATOM 4520 O O . ARG A 1 595 ? -0.913 -7.189 -16.230 1.00 74.81 595 ARG A O 1
ATOM 4527 N N . ARG A 1 596 ? -0.703 -9.213 -17.164 1.00 76.50 596 ARG A N 1
ATOM 4528 C CA . ARG A 1 596 ? -2.061 -9.288 -17.735 1.00 76.50 596 ARG A CA 1
ATOM 4529 C C . ARG A 1 596 ? -2.956 -10.213 -16.909 1.00 76.50 596 ARG A C 1
ATOM 4531 O O . ARG A 1 596 ? -2.934 -11.420 -17.109 1.00 76.50 596 ARG A O 1
ATOM 4538 N N . GLY A 1 597 ? -3.785 -9.651 -16.037 1.00 76.00 597 GLY A N 1
ATOM 4539 C CA . GLY A 1 597 ? -4.702 -10.417 -15.185 1.00 76.00 597 GLY A CA 1
ATOM 4540 C C . GLY A 1 597 ? -4.273 -10.473 -13.724 1.00 76.00 597 GLY A C 1
ATOM 4541 O O . GLY A 1 597 ? -3.258 -9.904 -13.331 1.00 76.00 597 GLY A O 1
ATOM 4542 N N . ARG A 1 598 ? -5.098 -11.097 -12.883 1.00 79.94 598 ARG A N 1
ATOM 4543 C CA . ARG A 1 598 ? -4.889 -11.136 -11.428 1.00 79.94 598 ARG A CA 1
ATOM 4544 C C . ARG A 1 598 ? -3.635 -11.923 -11.048 1.00 79.94 598 ARG A C 1
ATOM 4546 O O 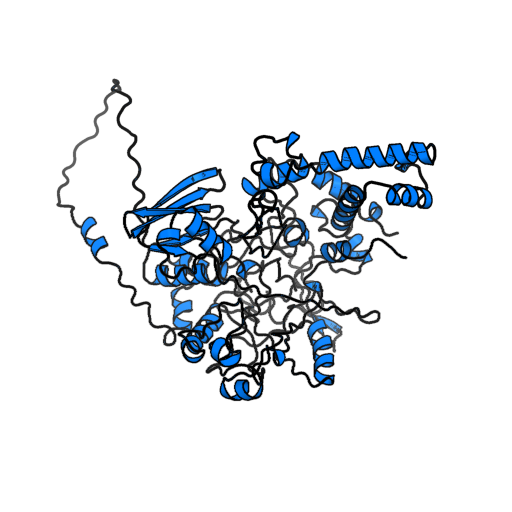. ARG A 1 598 ? -3.550 -13.106 -11.351 1.00 79.94 598 ARG A O 1
ATOM 4553 N N . GLY A 1 599 ? -2.734 -11.277 -10.306 1.00 75.25 599 GLY A N 1
ATOM 4554 C CA . GLY A 1 599 ? -1.453 -11.861 -9.901 1.00 75.25 599 GLY A CA 1
ATOM 4555 C C . GLY A 1 599 ? -1.568 -13.133 -9.056 1.00 75.25 599 GLY A C 1
ATOM 4556 O O . GLY A 1 599 ? -0.832 -14.065 -9.309 1.00 75.25 599 GLY A O 1
ATOM 4557 N N . LEU A 1 600 ? -2.518 -13.233 -8.119 1.00 82.88 600 LEU A N 1
ATOM 4558 C CA . LEU A 1 600 ? -2.557 -14.313 -7.111 1.00 82.88 600 LEU A CA 1
ATOM 4559 C C . LEU A 1 600 ? -3.749 -15.275 -7.254 1.00 82.88 600 LEU A C 1
ATOM 4561 O O . LEU A 1 600 ? -4.513 -15.487 -6.317 1.00 82.88 600 LEU A O 1
ATOM 4565 N N . ALA A 1 601 ? -3.973 -15.820 -8.448 1.00 84.88 601 ALA A N 1
ATOM 4566 C CA . ALA A 1 601 ? -5.105 -16.719 -8.704 1.00 84.88 601 ALA A CA 1
ATOM 4567 C C . ALA A 1 601 ? -4.914 -18.171 -8.207 1.00 84.88 601 ALA A C 1
ATOM 4569 O O . ALA A 1 601 ? -5.897 -18.905 -8.116 1.00 84.88 601 ALA A O 1
ATOM 4570 N N . ARG A 1 602 ? -3.681 -18.592 -7.897 1.00 91.44 602 ARG A N 1
ATOM 4571 C CA . ARG A 1 602 ? -3.324 -19.955 -7.464 1.00 91.44 602 ARG A CA 1
ATOM 4572 C C . ARG A 1 602 ? -2.430 -19.889 -6.226 1.00 91.44 602 ARG A C 1
ATOM 4574 O O . ARG A 1 602 ? -1.694 -18.917 -6.055 1.00 91.44 602 ARG A O 1
ATOM 4581 N N . MET A 1 603 ? -2.487 -20.909 -5.380 1.00 93.88 603 MET A N 1
ATOM 4582 C CA . MET A 1 603 ? -1.652 -21.024 -4.180 1.00 93.88 603 MET A CA 1
ATOM 4583 C C . MET A 1 603 ? -1.348 -22.491 -3.876 1.00 93.88 603 MET A C 1
ATOM 4585 O O . MET A 1 603 ? -2.083 -23.357 -4.336 1.00 93.88 603 MET A O 1
ATOM 4589 N N . ILE A 1 604 ? -0.304 -22.758 -3.094 1.00 94.06 604 ILE A N 1
ATOM 4590 C CA . ILE A 1 604 ? -0.029 -24.064 -2.483 1.00 94.06 604 ILE A CA 1
ATOM 4591 C C . ILE A 1 604 ? -0.153 -23.889 -0.971 1.00 94.06 604 ILE A C 1
ATOM 4593 O O . ILE A 1 604 ? 0.477 -23.016 -0.369 1.00 94.06 604 ILE A O 1
ATOM 4597 N N . THR A 1 605 ? -1.004 -24.706 -0.364 1.00 93.31 605 THR A N 1
ATOM 4598 C CA . THR A 1 605 ? -1.450 -24.567 1.030 1.00 93.31 605 THR A CA 1
ATOM 4599 C C . THR A 1 605 ? -1.014 -25.705 1.938 1.00 93.31 605 THR A C 1
ATOM 4601 O O . THR A 1 605 ? -1.128 -25.577 3.160 1.00 93.31 605 THR A O 1
ATOM 4604 N N . GLU A 1 606 ? -0.477 -26.774 1.361 1.00 89.62 606 GLU A N 1
ATOM 4605 C CA . GLU A 1 606 ? -0.005 -27.975 2.052 1.00 89.62 606 GLU A CA 1
ATOM 4606 C C . GLU A 1 606 ? 0.994 -27.653 3.172 1.00 89.62 606 GLU A C 1
ATOM 4608 O O . GLU A 1 606 ? 0.903 -28.174 4.283 1.00 89.62 606 GLU A O 1
ATOM 4613 N N . PHE A 1 607 ? 1.887 -26.689 2.935 1.00 89.50 607 PHE A N 1
ATOM 4614 C CA . PHE A 1 607 ? 2.932 -26.332 3.891 1.00 89.50 607 PHE A CA 1
ATOM 4615 C C . PHE A 1 607 ? 2.439 -25.554 5.114 1.00 89.50 607 PHE A C 1
ATOM 4617 O O . PHE A 1 607 ? 3.191 -25.437 6.076 1.00 89.50 607 PHE A O 1
ATOM 4624 N N . CYS A 1 608 ? 1.206 -25.029 5.163 1.00 87.19 608 CYS A N 1
ATOM 4625 C CA . CYS A 1 608 ? 0.739 -24.363 6.397 1.00 87.19 608 CYS A CA 1
ATOM 4626 C C . CYS A 1 608 ? 0.367 -25.363 7.512 1.00 87.19 608 CYS A C 1
ATOM 4628 O O . CYS A 1 608 ? 0.066 -24.975 8.644 1.00 87.19 608 CYS A O 1
ATOM 4630 N N . GLY A 1 609 ? 0.477 -26.659 7.223 1.00 80.69 609 GLY A N 1
ATOM 4631 C CA . GLY A 1 609 ? 0.113 -27.736 8.124 1.00 80.69 609 GLY A CA 1
ATOM 4632 C C . GLY A 1 609 ? -1.335 -28.175 7.945 1.00 80.69 609 GLY A C 1
ATOM 4633 O O . GLY A 1 609 ? -2.077 -27.609 7.130 1.00 80.69 609 GLY A O 1
ATOM 4634 N N . PRO A 1 610 ? -1.736 -29.196 8.708 1.00 86.00 610 PRO A N 1
ATOM 4635 C CA . PRO A 1 610 ? -3.010 -29.853 8.507 1.00 86.00 610 PRO A CA 1
ATOM 4636 C C . PRO A 1 610 ? -4.187 -28.972 8.951 1.00 86.00 610 PRO A C 1
ATOM 4638 O O . PRO A 1 610 ? -4.018 -28.088 9.796 1.00 86.00 610 PRO A O 1
ATOM 4641 N N . PRO A 1 611 ? -5.387 -29.180 8.387 1.00 87.50 611 PRO A N 1
ATOM 4642 C CA . PRO A 1 611 ? -6.534 -28.318 8.647 1.00 87.50 611 PRO A CA 1
ATOM 4643 C C . PRO A 1 611 ? -7.115 -28.463 10.058 1.00 87.50 611 PRO A C 1
ATOM 4645 O O . PRO A 1 611 ? -7.772 -27.520 10.509 1.00 87.50 611 PRO A O 1
ATOM 4648 N N . THR A 1 612 ? -6.881 -29.589 10.745 1.00 87.50 612 THR A N 1
ATOM 4649 C CA . THR A 1 612 ? -7.409 -29.874 12.090 1.00 87.50 612 THR A CA 1
ATOM 4650 C C . THR A 1 612 ? -6.310 -30.113 13.131 1.00 87.50 612 THR A C 1
ATOM 4652 O O . THR A 1 612 ? -5.161 -30.421 12.814 1.00 87.50 612 THR A O 1
ATOM 4655 N N . LEU A 1 613 ? -6.670 -29.999 14.416 1.00 82.69 613 LEU A N 1
ATOM 4656 C CA . LEU A 1 613 ? -5.754 -30.296 15.525 1.00 82.69 613 LEU A CA 1
ATOM 4657 C C . LEU A 1 613 ? -5.405 -31.791 15.624 1.00 82.69 613 LEU A C 1
ATOM 4659 O O . LEU A 1 613 ? -4.296 -32.131 16.027 1.00 82.69 613 LEU A O 1
ATOM 4663 N N . GLU A 1 614 ? -6.337 -32.682 15.288 1.00 83.75 614 GLU A N 1
ATOM 4664 C CA . GLU A 1 614 ? -6.100 -34.128 15.339 1.00 83.75 614 GLU A CA 1
ATOM 4665 C C . GLU A 1 614 ? -5.001 -34.531 14.356 1.00 83.75 614 GLU A C 1
ATOM 4667 O O . GLU A 1 614 ? -4.009 -35.141 14.749 1.00 83.75 614 GLU A O 1
ATOM 4672 N N . GLU A 1 615 ? -5.114 -34.077 13.111 1.00 85.00 615 GLU A N 1
ATOM 4673 C CA . GLU A 1 615 ? -4.091 -34.275 12.086 1.00 85.00 615 GLU A CA 1
ATOM 4674 C C . GLU A 1 615 ? -2.774 -33.565 12.444 1.00 85.00 615 GLU A C 1
ATOM 4676 O O . GLU A 1 615 ? -1.693 -34.062 12.135 1.00 85.00 615 GLU A O 1
ATOM 4681 N N . ALA A 1 616 ? -2.829 -32.424 13.145 1.00 82.44 616 ALA A N 1
ATOM 4682 C CA . ALA A 1 616 ? -1.631 -31.708 13.592 1.00 82.44 616 ALA A CA 1
ATOM 4683 C C . ALA A 1 616 ? -0.780 -32.508 14.579 1.00 82.44 616 ALA A C 1
ATOM 4685 O O . ALA A 1 616 ? 0.441 -32.348 14.590 1.00 82.44 616 ALA A O 1
ATOM 4686 N N . ARG A 1 617 ? -1.380 -33.411 15.365 1.00 80.94 617 ARG A N 1
ATOM 4687 C CA . ARG A 1 617 ? -0.618 -34.315 16.243 1.00 80.94 617 ARG A CA 1
ATOM 4688 C C . ARG A 1 617 ? 0.286 -35.256 15.444 1.00 80.94 617 ARG A C 1
ATOM 4690 O O . ARG A 1 617 ? 1.369 -35.581 15.918 1.00 80.94 617 ARG A O 1
ATOM 4697 N N . ALA A 1 618 ? -0.100 -35.620 14.217 1.00 79.00 618 ALA A N 1
ATOM 4698 C CA . ALA A 1 618 ? 0.730 -36.429 13.322 1.00 79.00 618 ALA A CA 1
ATOM 4699 C C . ALA A 1 618 ? 1.952 -35.666 12.777 1.00 79.00 618 ALA A C 1
ATOM 4701 O O . ALA A 1 618 ? 2.926 -36.286 12.362 1.00 79.00 618 ALA A O 1
ATOM 4702 N N . TRP A 1 619 ? 1.935 -34.330 12.818 1.00 77.44 619 TRP A N 1
ATOM 4703 C CA . TRP A 1 619 ? 3.068 -33.486 12.426 1.00 77.44 619 TRP A CA 1
ATOM 4704 C C . TRP A 1 619 ? 4.098 -33.301 13.552 1.00 77.44 619 TRP A C 1
ATOM 4706 O O . TRP A 1 619 ? 5.062 -32.570 13.357 1.00 77.44 619 TRP A O 1
ATOM 4716 N N . ALA A 1 620 ? 3.914 -33.929 14.722 1.00 76.88 620 ALA A N 1
ATOM 4717 C CA . ALA A 1 620 ? 4.884 -33.975 15.826 1.00 76.88 620 ALA A CA 1
ATOM 4718 C C . ALA A 1 620 ? 5.508 -32.613 16.217 1.00 76.88 620 ALA A C 1
ATOM 4720 O O . ALA A 1 620 ? 6.688 -32.531 16.548 1.00 76.88 620 ALA A O 1
ATOM 4721 N N . GLY A 1 621 ? 4.731 -31.526 16.161 1.00 69.75 621 GLY A N 1
ATOM 4722 C CA . GLY A 1 621 ? 5.210 -30.180 16.503 1.00 69.75 621 GLY A CA 1
ATOM 4723 C C . GLY A 1 621 ? 6.075 -29.499 15.435 1.00 69.75 621 GLY A C 1
ATOM 4724 O O . GLY A 1 621 ? 6.611 -28.423 15.693 1.00 69.75 621 GLY A O 1
ATOM 4725 N N . VAL A 1 622 ? 6.192 -30.069 14.229 1.00 74.69 622 VAL A N 1
ATOM 4726 C CA . VAL A 1 622 ? 6.936 -29.464 13.116 1.00 74.69 622 VAL A CA 1
ATOM 4727 C C . VAL A 1 622 ? 6.282 -28.134 12.696 1.00 74.69 622 VAL A C 1
ATOM 4729 O O . VAL A 1 622 ? 5.086 -28.105 12.357 1.00 74.69 622 VAL A O 1
ATOM 4732 N N . PRO A 1 623 ? 7.042 -27.019 12.685 1.00 70.62 623 PRO A N 1
ATOM 4733 C CA . PRO A 1 623 ? 6.562 -25.747 12.160 1.00 70.62 623 PRO A CA 1
ATOM 4734 C C . PRO A 1 623 ? 6.181 -25.873 10.679 1.00 70.62 623 PRO A C 1
ATOM 4736 O O . PRO A 1 623 ? 6.939 -26.410 9.875 1.00 70.62 623 PRO A O 1
ATOM 4739 N N . GLY A 1 624 ? 4.999 -25.375 10.307 1.00 73.56 624 GLY A N 1
ATOM 4740 C CA . GLY A 1 624 ? 4.611 -25.272 8.897 1.00 73.56 624 GLY A CA 1
ATOM 4741 C C . GLY A 1 624 ? 5.411 -24.186 8.161 1.00 73.56 624 GLY A C 1
ATOM 4742 O O . GLY A 1 624 ? 5.858 -23.222 8.775 1.00 73.56 624 GLY A O 1
ATOM 4743 N N . GLY A 1 625 ? 5.550 -24.315 6.840 1.00 77.31 625 GLY A N 1
ATOM 4744 C CA . GLY A 1 625 ? 6.210 -23.345 5.954 1.00 77.31 625 GLY A CA 1
ATOM 4745 C C . GLY A 1 625 ? 5.322 -22.189 5.463 1.00 77.31 625 GLY A C 1
ATOM 4746 O O . GLY A 1 625 ? 5.841 -21.207 4.943 1.00 77.31 625 GLY A O 1
ATOM 4747 N N . GLY A 1 626 ? 3.996 -22.266 5.641 1.00 86.94 626 GLY A N 1
ATOM 4748 C CA . GLY A 1 626 ? 3.052 -21.202 5.257 1.00 86.94 626 GLY A CA 1
ATOM 4749 C C . GLY A 1 626 ? 2.434 -21.362 3.861 1.00 86.94 626 GLY A C 1
ATOM 4750 O O . GLY A 1 626 ? 2.473 -22.443 3.275 1.00 86.94 626 GLY A O 1
ATOM 4751 N N . VAL A 1 627 ? 1.759 -20.317 3.366 1.00 90.56 627 VAL A N 1
ATOM 4752 C CA . VAL A 1 627 ? 1.113 -20.316 2.038 1.00 90.56 627 VAL A CA 1
ATOM 4753 C C . VAL A 1 627 ? 2.153 -19.947 0.987 1.00 90.56 627 VAL A C 1
ATOM 4755 O O . VAL A 1 627 ? 2.782 -18.897 1.096 1.00 90.56 627 VAL A O 1
ATOM 4758 N N . VAL A 1 628 ? 2.290 -20.761 -0.060 1.00 92.56 628 VAL A N 1
ATOM 4759 C CA . VAL A 1 628 ? 3.089 -20.398 -1.237 1.00 92.56 628 VAL A CA 1
ATOM 4760 C C . VAL A 1 628 ? 2.160 -19.795 -2.280 1.00 92.56 628 VAL A C 1
ATOM 4762 O O . VAL A 1 628 ? 1.338 -20.472 -2.897 1.00 92.56 628 VAL A O 1
ATOM 4765 N N . GLU A 1 629 ? 2.273 -18.487 -2.455 1.00 90.75 629 GLU A N 1
ATOM 4766 C CA . GLU A 1 629 ? 1.522 -17.734 -3.450 1.00 90.75 629 GLU A CA 1
ATOM 4767 C C . GLU A 1 629 ? 2.122 -17.940 -4.848 1.00 90.75 629 GLU A C 1
ATOM 4769 O O . GLU A 1 629 ? 3.303 -17.677 -5.072 1.00 90.75 629 GLU A O 1
ATOM 4774 N N . ILE A 1 630 ? 1.307 -18.370 -5.816 1.00 90.00 630 ILE A N 1
ATOM 4775 C CA . ILE A 1 630 ? 1.742 -18.477 -7.210 1.00 90.00 630 ILE A CA 1
ATOM 4776 C C . ILE A 1 630 ? 1.365 -17.183 -7.933 1.00 90.00 630 ILE A C 1
ATOM 4778 O O . ILE A 1 630 ? 0.181 -16.873 -8.108 1.00 90.00 630 ILE A O 1
ATOM 4782 N N . SER A 1 631 ? 2.389 -16.449 -8.373 1.00 82.56 631 SER A N 1
ATOM 4783 C CA . SER A 1 631 ? 2.254 -15.157 -9.042 1.00 82.56 631 SER A CA 1
ATOM 4784 C C . SER A 1 631 ? 3.170 -15.016 -10.250 1.00 82.56 631 SER A C 1
ATOM 4786 O O . SER A 1 631 ? 4.176 -15.709 -10.383 1.00 82.56 631 SER A O 1
ATOM 4788 N N . GLY A 1 632 ? 2.860 -14.045 -11.105 1.00 73.12 632 GLY A N 1
ATOM 4789 C CA . GLY A 1 632 ? 3.801 -13.514 -12.083 1.00 73.12 632 GLY A CA 1
ATOM 4790 C C . GLY A 1 632 ? 4.469 -12.226 -11.588 1.00 73.12 632 GLY A C 1
ATOM 4791 O O . GLY A 1 632 ? 3.841 -11.411 -10.914 1.00 73.12 632 GLY A O 1
ATOM 4792 N N . LEU A 1 633 ? 5.713 -11.977 -12.018 1.00 61.69 633 LEU A N 1
ATOM 4793 C CA . LEU A 1 633 ? 6.463 -10.740 -11.729 1.00 61.69 633 LEU A CA 1
ATOM 4794 C C . LEU A 1 633 ? 5.773 -9.441 -12.184 1.00 61.69 633 LEU A C 1
ATOM 4796 O O . LEU A 1 633 ? 6.215 -8.368 -11.803 1.00 61.69 633 LEU A O 1
ATOM 4800 N N . GLY A 1 634 ? 4.673 -9.489 -12.945 1.00 56.78 634 GLY A N 1
ATOM 4801 C CA . GLY A 1 634 ? 3.976 -8.280 -13.404 1.00 56.78 634 GLY A CA 1
ATOM 4802 C C . GLY A 1 634 ? 3.218 -7.507 -12.319 1.00 56.78 634 GLY A C 1
ATOM 4803 O O . GLY A 1 634 ? 2.530 -6.534 -12.638 1.00 56.78 634 GLY A O 1
ATOM 4804 N N . LEU A 1 635 ? 3.355 -7.917 -11.053 1.00 60.69 635 LEU A N 1
ATOM 4805 C CA . LEU A 1 635 ? 3.145 -7.044 -9.897 1.00 60.69 635 LEU A CA 1
ATOM 4806 C C . LEU A 1 635 ? 4.113 -5.844 -9.922 1.00 60.69 635 LEU A C 1
ATOM 4808 O O . LEU A 1 635 ? 3.711 -4.733 -9.577 1.00 60.69 635 LEU A O 1
ATOM 4812 N N . PHE A 1 636 ? 5.335 -6.045 -10.412 1.00 75.19 636 PHE A N 1
ATOM 4813 C CA . PHE A 1 636 ? 6.295 -4.998 -10.748 1.00 75.19 636 PHE A CA 1
ATOM 4814 C C . PHE A 1 636 ? 6.051 -4.515 -12.185 1.00 75.19 636 PHE A C 1
ATOM 4816 O O . PHE A 1 636 ? 5.568 -5.259 -13.045 1.00 75.19 636 PHE A O 1
ATOM 4823 N N . GLY A 1 637 ? 6.282 -3.234 -12.457 1.00 83.38 637 GLY A N 1
ATOM 4824 C CA . GLY A 1 637 ? 6.296 -2.725 -13.823 1.00 83.38 637 GLY A CA 1
ATOM 4825 C C . GLY A 1 637 ? 7.728 -2.592 -14.357 1.00 83.38 637 GLY A C 1
ATOM 4826 O O . GLY A 1 637 ? 8.687 -3.006 -13.702 1.00 83.38 637 GLY A O 1
ATOM 4827 N N . PRO A 1 638 ? 7.875 -2.053 -15.579 1.00 88.38 638 PRO A N 1
ATOM 4828 C CA . PRO A 1 638 ? 9.175 -1.940 -16.230 1.00 88.38 638 PRO A CA 1
ATOM 4829 C C . PRO A 1 638 ? 10.168 -1.035 -15.490 1.00 88.38 638 PRO A C 1
ATOM 4831 O O . PRO A 1 638 ? 11.368 -1.193 -15.687 1.00 88.38 638 PRO A O 1
ATOM 4834 N N . ILE A 1 639 ? 9.709 -0.095 -14.655 1.00 92.25 639 ILE A N 1
ATOM 4835 C CA . ILE A 1 639 ? 10.618 0.764 -13.889 1.00 92.25 639 ILE A CA 1
ATOM 4836 C C . ILE A 1 639 ? 11.237 -0.022 -12.735 1.00 92.25 639 ILE A C 1
ATOM 4838 O O . ILE A 1 639 ? 12.458 -0.060 -12.619 1.00 92.25 639 ILE A O 1
ATOM 4842 N N . SER A 1 640 ? 10.417 -0.668 -11.902 1.00 88.50 640 SER A N 1
ATOM 4843 C CA . SER A 1 640 ? 10.901 -1.463 -10.772 1.00 88.50 640 SER A CA 1
ATOM 4844 C C . SER A 1 640 ? 11.757 -2.636 -11.240 1.00 88.50 640 SER A C 1
ATOM 4846 O O . SER A 1 640 ? 12.774 -2.919 -10.621 1.00 88.50 640 SER A O 1
ATOM 4848 N N . GLU A 1 641 ? 11.393 -3.283 -12.349 1.00 85.31 641 GLU A N 1
ATOM 4849 C CA . GLU A 1 641 ? 12.200 -4.348 -12.956 1.00 85.31 641 GLU A CA 1
ATOM 4850 C C . GLU A 1 641 ? 13.518 -3.806 -13.544 1.00 85.31 641 GLU A C 1
ATOM 4852 O O . GLU A 1 641 ? 14.587 -4.361 -13.308 1.00 85.31 641 GLU A O 1
ATOM 4857 N N . GLY A 1 642 ? 13.485 -2.667 -14.243 1.00 86.69 642 GLY A N 1
ATOM 4858 C CA . GLY A 1 642 ? 14.693 -2.047 -14.792 1.00 86.69 642 GLY A CA 1
ATOM 4859 C C . GLY A 1 642 ? 15.681 -1.552 -13.730 1.00 86.69 642 GLY A C 1
ATOM 4860 O O . GLY A 1 642 ? 16.872 -1.469 -14.003 1.00 86.69 642 GLY A O 1
ATOM 4861 N N . GLN A 1 643 ? 15.209 -1.234 -12.523 1.00 87.50 643 GLN A N 1
ATOM 4862 C CA . GLN A 1 643 ? 16.055 -0.799 -11.408 1.00 87.50 643 GLN A CA 1
ATOM 4863 C C . GLN A 1 643 ? 16.691 -1.961 -10.626 1.00 87.50 643 GLN A C 1
ATOM 4865 O O . GLN A 1 643 ? 17.630 -1.717 -9.869 1.00 87.50 643 GLN A O 1
ATOM 4870 N N . THR A 1 644 ? 16.207 -3.200 -10.783 1.00 78.94 644 THR A N 1
ATOM 4871 C CA . THR A 1 644 ? 16.760 -4.380 -10.093 1.00 78.94 644 THR A CA 1
ATOM 4872 C C . THR A 1 644 ? 17.771 -5.154 -10.925 1.00 78.94 644 THR A C 1
ATOM 4874 O O . THR A 1 644 ? 18.575 -5.893 -10.356 1.00 78.94 644 THR A O 1
ATOM 4877 N N . TYR A 1 645 ? 17.765 -5.004 -12.252 1.00 71.88 645 TYR A N 1
ATOM 4878 C CA . TYR A 1 645 ? 18.758 -5.668 -13.085 1.00 71.88 645 TYR A CA 1
ATOM 4879 C C . TYR A 1 645 ? 20.164 -5.098 -12.856 1.00 71.88 645 TYR A C 1
ATOM 4881 O O . TYR A 1 645 ? 20.327 -3.879 -12.735 1.00 71.88 645 TYR A O 1
ATOM 4889 N N . PRO A 1 646 ? 21.196 -5.963 -12.809 1.00 64.31 646 PRO A N 1
ATOM 4890 C CA . PRO A 1 646 ? 22.572 -5.510 -12.703 1.00 64.31 646 PRO A CA 1
ATOM 4891 C C . PRO A 1 646 ? 22.908 -4.588 -13.876 1.00 64.31 646 PRO A C 1
ATOM 4893 O O . PRO A 1 646 ? 22.465 -4.790 -15.011 1.00 64.31 646 PRO A O 1
ATOM 4896 N N . ARG A 1 647 ? 23.695 -3.548 -13.592 1.00 66.25 647 ARG A N 1
ATOM 4897 C CA . ARG A 1 647 ? 24.197 -2.625 -14.612 1.00 66.25 647 ARG A CA 1
ATOM 4898 C C . ARG A 1 647 ? 25.218 -3.370 -15.466 1.00 66.25 647 ARG A C 1
ATOM 4900 O O . ARG A 1 647 ? 26.376 -3.396 -15.095 1.00 66.25 647 ARG A O 1
ATOM 4907 N N . GLY A 1 648 ? 24.745 -3.992 -16.545 1.00 52.53 648 GLY A N 1
ATOM 4908 C CA . GLY A 1 648 ? 25.537 -4.562 -17.635 1.00 52.53 648 GLY A CA 1
ATOM 4909 C C . GLY A 1 648 ? 26.750 -5.402 -17.224 1.00 52.53 648 GLY A C 1
ATOM 4910 O O . GLY A 1 648 ? 27.834 -4.870 -17.037 1.00 52.53 648 GLY A O 1
ATOM 4911 N N . GLU A 1 649 ? 26.607 -6.722 -17.266 1.00 33.66 649 GLU A N 1
ATOM 4912 C CA . GLU A 1 649 ? 27.574 -7.522 -18.022 1.00 33.66 649 GLU A CA 1
ATOM 4913 C C . GLU A 1 649 ? 26.838 -7.918 -19.304 1.00 33.66 649 GLU A C 1
ATOM 4915 O O . GLU A 1 649 ? 25.903 -8.719 -19.270 1.00 33.66 649 GLU A O 1
ATOM 4920 N N . SER A 1 650 ? 27.152 -7.236 -20.406 1.00 31.31 650 SER A N 1
ATOM 4921 C CA . SER A 1 650 ? 26.681 -7.581 -21.751 1.00 31.31 650 SER A CA 1
ATOM 4922 C C . SER A 1 650 ? 27.841 -8.075 -22.584 1.00 31.31 650 SER A C 1
ATOM 4924 O O . SER A 1 650 ? 28.848 -7.327 -22.591 1.00 31.31 650 SER A O 1
#